Protein AF-A0AAV2R075-F1 (afdb_monomer_lite)

Sequence (376 aa):
MDDLPAQCNYLNLGAARIREIKSIEQKLDECRHGKIAFQNLPRHMQRRAVSSNPKRVPRDLRHLQKITQPIEKKQRKRPSRKYRRRPKNLLLEYNRRQREDVWLETHIWHAKRFHMKKKWGYVIPERPTQKAYRSSLRAATQRSLLQDISYQNCIELHGAPYKILSGLTSITYPENIALISSDVARQGKQWYQFTLYKPEKRPFEAVCDVDFLWHPSEVDDNAENLNKLWMWVHPLCYNQITEILLKIFSLNPFGDLDENKNSDQDEFKSEEIEKRTDNDKEYSKKTSETEILDPILKSKLESRNVPFNRTPKYVSQSGDVTLVLLKDTLNRFRLIGPDSYKNLSLAFHPIKVNANEIDNFQMDEVPDQILSNEAK

InterPro domains:
  IPR009723 Pop1, N-terminal [PF06978] (73-159)
  IPR039182 Ribonucleases P/MRP protein subunit Pop1 [PTHR22731] (15-358)

pLDDT: mean 76.06, std 22.98, range [22.95, 97.0]

Radius of gyration: 32.2 Å; chains: 1; bounding box: 84×83×86 Å

Secondary structure (DSSP, 8-state):
-----SS--HHHHHHHHHHHHHHHHHHHHHH---SSTTTTS-TTT--S-TTT-GGGS-GGGHHHHHHHS----PPPPS--HHHHS-GGGHHHHHHHHTTTSB--TTHHHHHTTEEEEEETTEEEEEEESS--HHHHHHHHHHS-EEEE-TTSEEEEEEE-HHHHHHHHHTTS-HHHHHHHHSHHHHTT-S-EEEEEE-TT-TTS-EEEEEEEEEPPPP--TTSTT-EEEEEEE-HHHHHHHHHHHHHHTTEEETTTTS--S---------------------------------HHHHHHHHTS---S-SS-EEEETTSSEEEEE-TTTS--EEEESTTHHHHHHHH-------GGGGGG----------------

Organism: Meganyctiphanes norvegica (NCBI:txid48144)

Structure (mmCIF, N/CA/C/O backbone):
data_AF-A0AAV2R075-F1
#
_entry.id   AF-A0AAV2R075-F1
#
loop_
_atom_site.group_PDB
_atom_site.id
_atom_site.type_symbol
_atom_site.label_atom_id
_atom_site.label_alt_id
_atom_site.label_comp_id
_atom_site.label_asym_id
_atom_site.label_entity_id
_atom_site.label_seq_id
_atom_site.pdbx_PDB_ins_code
_atom_site.Cartn_x
_atom_site.Cartn_y
_atom_site.Cartn_z
_atom_site.occupancy
_atom_site.B_iso_or_equiv
_atom_site.auth_seq_id
_atom_site.auth_comp_id
_atom_site.auth_asym_id
_atom_site.auth_atom_id
_atom_site.pdbx_PDB_model_num
ATOM 1 N N . MET A 1 1 ? 20.971 38.898 -53.428 1.00 46.50 1 MET A N 1
ATOM 2 C CA . MET A 1 1 ? 21.767 37.699 -53.109 1.00 46.50 1 MET A CA 1
ATOM 3 C C . MET A 1 1 ? 23.031 38.237 -52.497 1.00 46.50 1 MET A C 1
ATOM 5 O O . MET A 1 1 ? 23.696 39.000 -53.178 1.00 46.50 1 MET A O 1
ATOM 9 N N . ASP A 1 2 ? 23.275 37.974 -51.218 1.00 58.28 2 ASP A N 1
ATOM 10 C CA . ASP A 1 2 ? 24.499 38.449 -50.575 1.00 58.28 2 ASP A CA 1
ATOM 11 C C . ASP A 1 2 ? 25.706 37.822 -51.283 1.00 58.28 2 ASP A C 1
ATOM 13 O O . ASP A 1 2 ? 25.744 36.602 -51.473 1.00 58.28 2 ASP A O 1
ATOM 17 N N . ASP A 1 3 ? 26.643 38.665 -51.726 1.00 65.19 3 ASP A N 1
ATOM 18 C CA . ASP A 1 3 ? 27.844 38.255 -52.451 1.00 65.19 3 ASP A CA 1
ATOM 19 C C . ASP A 1 3 ? 28.694 37.335 -51.570 1.00 65.19 3 ASP A C 1
ATOM 21 O O . ASP A 1 3 ? 29.376 37.757 -50.631 1.00 65.19 3 ASP A O 1
ATOM 25 N N . LEU A 1 4 ? 28.640 36.038 -51.869 1.00 73.00 4 LEU A N 1
ATOM 26 C CA . LEU A 1 4 ? 29.535 35.056 -51.277 1.00 73.00 4 LEU A CA 1
ATOM 27 C C . LEU A 1 4 ? 30.965 35.334 -51.768 1.00 73.00 4 LEU A C 1
ATOM 29 O O . LEU A 1 4 ? 31.178 35.528 -52.966 1.00 73.00 4 LEU A O 1
ATOM 33 N N . PRO A 1 5 ? 31.966 35.329 -50.873 1.00 76.38 5 PRO A N 1
ATOM 34 C CA . PRO A 1 5 ? 33.341 35.617 -51.252 1.00 76.38 5 PRO A CA 1
ATOM 35 C C . PRO A 1 5 ? 33.867 34.582 -52.257 1.00 76.38 5 PRO A C 1
ATOM 37 O O . PRO A 1 5 ? 33.706 33.376 -52.065 1.00 76.38 5 PRO A O 1
ATOM 40 N N . ALA A 1 6 ? 34.553 35.057 -53.303 1.00 76.81 6 ALA A N 1
ATOM 41 C CA . ALA A 1 6 ? 35.092 34.228 -54.389 1.00 76.81 6 ALA A CA 1
ATOM 42 C C . ALA A 1 6 ? 36.148 33.199 -53.930 1.00 76.81 6 ALA A C 1
ATOM 44 O O . ALA A 1 6 ? 36.419 32.227 -54.633 1.00 76.81 6 ALA A O 1
ATOM 45 N N . GLN A 1 7 ? 36.751 33.402 -52.754 1.00 77.81 7 GLN A N 1
ATOM 46 C CA . GLN A 1 7 ? 37.715 32.490 -52.139 1.00 77.81 7 GLN A CA 1
ATOM 47 C C . GLN A 1 7 ? 37.440 32.368 -50.636 1.00 77.81 7 GLN A C 1
ATOM 49 O O . GLN A 1 7 ? 37.199 33.361 -49.951 1.00 77.81 7 GLN A O 1
ATOM 54 N N . CYS A 1 8 ? 37.486 31.142 -50.111 1.00 77.81 8 CYS A N 1
ATOM 55 C CA . CYS A 1 8 ? 37.234 30.843 -48.703 1.00 77.81 8 CYS A CA 1
ATOM 56 C C . CYS A 1 8 ? 38.478 30.223 -48.054 1.00 77.81 8 CYS A C 1
ATOM 58 O O . CYS A 1 8 ? 39.022 29.238 -48.555 1.00 77.81 8 CYS A O 1
ATOM 60 N N . ASN A 1 9 ? 38.909 30.768 -46.912 1.00 85.50 9 ASN A N 1
ATOM 61 C CA . ASN A 1 9 ? 39.973 30.166 -46.112 1.00 85.50 9 ASN A CA 1
ATOM 62 C C . ASN A 1 9 ? 39.434 28.926 -45.375 1.00 85.50 9 ASN A C 1
ATOM 64 O O . ASN A 1 9 ? 38.721 29.033 -44.372 1.00 85.50 9 ASN A O 1
ATOM 68 N N . TYR A 1 10 ? 39.806 27.746 -45.872 1.00 85.56 10 TYR A N 1
ATOM 69 C CA . TYR A 1 10 ? 39.360 26.454 -45.352 1.00 85.56 10 TYR A CA 1
ATOM 70 C C . TYR A 1 10 ? 39.759 26.210 -43.889 1.00 85.56 10 TYR A C 1
ATOM 72 O O . TYR A 1 10 ? 39.021 25.533 -43.174 1.00 85.56 10 TYR A O 1
ATOM 80 N N . LEU A 1 11 ? 40.872 26.783 -43.411 1.00 87.38 11 LEU A N 1
ATOM 81 C CA . LEU A 1 11 ? 41.299 26.647 -42.015 1.00 87.38 11 LEU A CA 1
ATOM 82 C C . LEU A 1 11 ? 40.354 27.392 -41.075 1.00 87.38 11 LEU A C 1
ATOM 84 O O . LEU A 1 11 ? 39.941 26.834 -40.063 1.00 87.38 11 LEU A O 1
ATOM 88 N N . ASN A 1 12 ? 39.950 28.612 -41.435 1.00 85.06 12 ASN A N 1
ATOM 89 C CA . ASN A 1 12 ? 39.009 29.404 -40.639 1.00 85.06 12 ASN A CA 1
ATOM 90 C C . ASN A 1 12 ? 37.605 28.784 -40.658 1.00 85.06 12 ASN A C 1
ATOM 92 O O . ASN A 1 12 ? 36.948 28.698 -39.619 1.00 85.06 12 ASN A O 1
ATOM 96 N N . LEU A 1 13 ? 37.171 28.287 -41.822 1.00 85.25 13 LEU A N 1
ATOM 97 C CA . LEU A 1 13 ? 35.899 27.580 -41.969 1.00 85.25 13 LEU A CA 1
ATOM 98 C C . LEU A 1 13 ? 35.871 26.279 -41.151 1.00 85.25 13 LEU A C 1
ATOM 100 O O . LEU A 1 13 ? 34.882 25.985 -40.478 1.00 85.25 13 LEU A O 1
ATOM 104 N N . GLY A 1 14 ? 36.967 25.515 -41.189 1.00 86.69 14 GLY A N 1
ATOM 105 C CA . GLY A 1 14 ? 37.155 24.311 -40.388 1.00 86.69 14 GLY A CA 1
ATOM 106 C C . GLY A 1 14 ? 37.158 24.632 -38.897 1.00 86.69 14 GLY A C 1
ATOM 107 O O . GLY A 1 14 ? 36.353 24.077 -38.157 1.00 86.69 14 GLY A O 1
ATOM 108 N N . ALA A 1 15 ? 37.990 25.580 -38.460 1.00 89.25 15 ALA A N 1
ATOM 109 C CA . ALA A 1 15 ? 38.122 25.979 -37.060 1.00 89.25 15 ALA A CA 1
ATOM 110 C C . ALA A 1 15 ? 36.787 26.409 -36.431 1.00 89.25 15 ALA A C 1
ATOM 112 O O . ALA A 1 15 ? 36.466 25.973 -35.322 1.00 89.25 15 ALA A O 1
ATOM 113 N N . ALA A 1 16 ? 35.974 27.187 -37.155 1.00 87.38 16 ALA A N 1
ATOM 114 C CA . ALA A 1 16 ? 34.641 27.585 -36.705 1.00 87.38 16 ALA A CA 1
ATOM 115 C C . ALA A 1 16 ? 33.698 26.379 -36.509 1.00 87.38 16 ALA A C 1
ATOM 117 O O . ALA A 1 16 ? 32.927 26.349 -35.549 1.00 87.38 16 ALA A O 1
ATOM 118 N N . ARG A 1 17 ? 33.799 25.358 -37.373 1.00 91.38 17 ARG A N 1
ATOM 119 C CA . ARG A 1 17 ? 32.897 24.192 -37.415 1.00 91.38 17 ARG A CA 1
ATOM 120 C C . ARG A 1 17 ? 33.394 22.967 -36.647 1.00 91.38 17 ARG A C 1
ATOM 122 O O . ARG A 1 17 ? 32.624 22.032 -36.452 1.00 91.38 17 ARG A O 1
ATOM 129 N N . ILE A 1 18 ? 34.632 22.948 -36.146 1.00 94.81 18 ILE A N 1
ATOM 130 C CA . ILE A 1 18 ? 35.185 21.801 -35.393 1.00 94.81 18 ILE A CA 1
ATOM 131 C C . ILE A 1 18 ? 34.293 21.412 -34.206 1.00 94.81 18 ILE A C 1
ATOM 133 O O . ILE A 1 18 ? 34.101 20.225 -33.952 1.00 94.81 18 ILE A O 1
ATOM 137 N N . ARG A 1 19 ? 33.733 22.385 -33.473 1.00 93.31 19 ARG A N 1
ATOM 138 C CA . ARG A 1 19 ? 32.835 22.100 -32.337 1.00 93.31 19 ARG A CA 1
ATOM 139 C C . ARG A 1 19 ? 31.538 21.427 -32.786 1.00 93.31 19 ARG A C 1
ATOM 141 O O . ARG A 1 19 ? 31.086 20.493 -32.130 1.00 93.31 19 ARG A O 1
ATOM 148 N N . GLU A 1 20 ? 30.972 21.872 -33.903 1.00 94.50 20 GLU A N 1
ATOM 149 C CA . GLU A 1 20 ? 29.762 21.290 -34.490 1.00 94.50 20 GLU A CA 1
ATOM 150 C C . GLU A 1 20 ? 30.033 19.871 -34.989 1.00 94.50 20 GLU A C 1
ATOM 152 O O . GLU A 1 20 ? 29.303 18.952 -34.628 1.00 94.50 20 GLU A O 1
ATOM 157 N N . ILE A 1 21 ? 31.127 19.674 -35.733 1.00 93.69 21 ILE A N 1
ATOM 158 C CA . ILE A 1 21 ? 31.547 18.365 -36.250 1.00 93.69 21 ILE A CA 1
ATOM 159 C C . ILE A 1 21 ? 31.768 17.385 -35.095 1.00 93.69 21 ILE A C 1
ATOM 161 O O . ILE A 1 21 ? 31.213 16.291 -35.124 1.00 93.69 21 ILE A O 1
ATOM 165 N N . LYS A 1 22 ? 32.481 17.793 -34.037 1.00 94.12 22 LYS A N 1
ATOM 166 C CA . LYS A 1 22 ? 32.675 16.964 -32.835 1.00 94.12 22 LYS A CA 1
ATOM 167 C C . LYS A 1 22 ? 31.359 16.650 -32.123 1.00 94.12 22 LYS A C 1
ATOM 169 O O . LYS A 1 22 ? 31.167 15.531 -31.662 1.00 94.12 22 LYS A O 1
ATOM 174 N N . SER A 1 23 ? 30.436 17.611 -32.041 1.00 93.69 23 SER A N 1
ATOM 175 C CA . SER A 1 23 ? 29.111 17.373 -31.457 1.00 93.69 23 SER A CA 1
ATOM 176 C C . SER A 1 23 ? 28.294 16.374 -32.283 1.00 93.69 23 SER A C 1
ATOM 178 O O . SER A 1 23 ? 27.613 15.520 -31.715 1.00 93.69 23 SER A O 1
ATOM 180 N N . ILE A 1 24 ? 28.378 16.449 -33.615 1.00 92.69 24 ILE A N 1
ATOM 181 C CA . ILE A 1 24 ? 27.729 15.506 -34.534 1.00 92.69 24 ILE A CA 1
ATOM 182 C C . ILE A 1 24 ? 28.354 14.118 -34.403 1.00 92.69 24 ILE A C 1
ATOM 184 O O . ILE A 1 24 ? 27.620 13.142 -34.292 1.00 92.69 24 ILE A O 1
ATOM 188 N N . GLU A 1 25 ? 29.681 14.023 -34.370 1.00 92.31 25 GLU A N 1
ATOM 189 C CA . GLU A 1 25 ? 30.412 12.766 -34.199 1.00 92.31 25 GLU A CA 1
ATOM 190 C C . GLU A 1 25 ? 30.046 12.085 -32.876 1.00 92.31 25 GLU A C 1
ATOM 192 O O . GLU A 1 25 ? 29.623 10.930 -32.877 1.00 92.31 25 GLU A O 1
ATOM 197 N N . GLN A 1 26 ? 30.059 12.832 -31.767 1.00 90.00 26 GLN A N 1
ATOM 198 C CA . GLN A 1 26 ? 29.639 12.322 -30.463 1.00 90.00 26 GLN A CA 1
ATOM 199 C C . GLN A 1 26 ? 28.183 11.834 -30.485 1.00 90.00 26 GLN A C 1
ATOM 201 O O . GLN A 1 26 ? 27.887 10.742 -30.002 1.00 90.00 26 GLN A O 1
ATOM 206 N N . LYS A 1 27 ? 27.264 12.607 -31.081 1.00 86.50 27 LYS A N 1
ATOM 207 C CA . LYS A 1 27 ? 25.859 12.193 -31.218 1.00 86.50 27 LYS A CA 1
ATOM 208 C C . LYS A 1 27 ? 25.710 10.950 -32.087 1.00 86.50 27 LYS A C 1
ATOM 210 O O . LYS A 1 27 ? 24.882 10.097 -31.775 1.00 86.50 27 LYS A O 1
ATOM 215 N N . LEU A 1 28 ? 26.475 10.833 -33.170 1.00 84.62 28 LEU A N 1
ATOM 216 C CA . LEU A 1 28 ? 26.464 9.656 -34.035 1.00 84.62 28 LEU A CA 1
ATOM 217 C C . LEU A 1 28 ? 26.953 8.423 -33.277 1.00 84.62 28 LEU A C 1
ATOM 219 O O . LEU A 1 28 ? 26.315 7.378 -33.382 1.00 84.62 28 LEU A O 1
ATOM 223 N N . ASP A 1 29 ? 28.008 8.545 -32.474 1.00 81.00 29 ASP A N 1
ATOM 224 C CA . ASP A 1 29 ? 28.507 7.455 -31.634 1.00 81.00 29 ASP A CA 1
ATOM 225 C C . ASP A 1 29 ? 27.519 7.064 -30.528 1.00 81.00 29 ASP A C 1
ATOM 227 O O . ASP A 1 29 ? 27.282 5.876 -30.308 1.00 81.00 29 ASP A O 1
ATOM 231 N N . GLU A 1 30 ? 26.843 8.030 -29.901 1.00 76.12 30 GLU A N 1
ATOM 232 C CA . GLU A 1 30 ? 25.735 7.767 -28.972 1.00 76.12 30 GLU A CA 1
ATOM 233 C C . GLU A 1 30 ? 24.541 7.090 -29.671 1.00 76.12 30 GLU A C 1
ATOM 235 O O . GLU A 1 30 ? 23.853 6.252 -29.084 1.00 76.12 30 GLU A O 1
ATOM 240 N N . CYS A 1 31 ? 24.293 7.410 -30.943 1.00 69.00 31 CYS A N 1
ATOM 241 C CA . CYS A 1 31 ? 23.232 6.808 -31.751 1.00 69.00 31 CYS A CA 1
ATOM 242 C C . CYS A 1 31 ? 23.597 5.425 -32.312 1.00 69.00 31 CYS A C 1
ATOM 244 O O . CYS A 1 31 ? 22.692 4.707 -32.746 1.00 69.00 31 CYS A O 1
ATOM 246 N N . ARG A 1 32 ? 24.874 5.009 -32.280 1.00 60.41 32 ARG A N 1
ATOM 247 C CA . ARG A 1 32 ? 25.331 3.673 -32.706 1.00 60.41 32 ARG A CA 1
ATOM 248 C C . ARG A 1 32 ? 24.934 2.608 -31.690 1.00 60.41 32 ARG A C 1
ATOM 250 O O . ARG A 1 32 ? 25.746 1.997 -31.002 1.00 60.41 32 ARG A O 1
ATOM 257 N N . HIS A 1 33 ? 23.645 2.328 -31.650 1.00 61.50 33 HIS A N 1
ATOM 258 C CA . HIS A 1 33 ? 23.131 1.077 -31.131 1.00 61.50 33 HIS A CA 1
ATOM 259 C C . HIS A 1 33 ? 22.983 0.120 -32.323 1.00 61.50 33 HIS A C 1
ATOM 261 O O . HIS A 1 33 ? 22.774 0.554 -33.455 1.00 61.50 33 HIS A O 1
ATOM 267 N N . GLY A 1 34 ? 23.302 -1.158 -32.107 1.00 63.50 34 GLY A N 1
ATOM 268 C CA . GLY A 1 34 ? 23.761 -2.037 -33.186 1.00 63.50 34 GLY A CA 1
ATOM 269 C C . GLY A 1 34 ? 22.760 -2.288 -34.320 1.00 63.50 34 GLY A C 1
ATOM 270 O O . GLY A 1 34 ? 21.618 -1.846 -34.302 1.00 63.50 34 GLY A O 1
ATOM 271 N N . LYS A 1 35 ? 23.204 -3.044 -35.334 1.00 67.06 35 LYS A N 1
ATOM 272 C CA . LYS A 1 35 ? 22.543 -3.202 -36.651 1.00 67.06 35 LYS A CA 1
ATOM 273 C C . LYS A 1 35 ? 21.060 -3.617 -36.614 1.00 67.06 35 LYS A C 1
ATOM 275 O O . LYS A 1 35 ? 20.401 -3.578 -37.646 1.00 67.06 35 LYS A O 1
ATOM 280 N N . ILE A 1 36 ? 20.539 -4.055 -35.467 1.00 70.12 36 ILE A N 1
ATOM 281 C CA . ILE A 1 36 ? 19.193 -4.605 -35.329 1.00 70.12 36 ILE A CA 1
ATOM 282 C C . ILE A 1 36 ? 18.270 -3.615 -34.619 1.00 70.12 36 ILE A C 1
ATOM 284 O O . ILE A 1 36 ? 18.553 -3.181 -33.507 1.00 70.12 36 ILE A O 1
ATOM 288 N N . ALA A 1 37 ? 17.103 -3.352 -35.215 1.00 71.44 37 ALA A N 1
ATOM 289 C CA . ALA A 1 37 ? 16.127 -2.352 -34.767 1.00 71.44 37 ALA A CA 1
ATOM 290 C C . ALA A 1 37 ? 15.774 -2.395 -33.261 1.00 71.44 37 ALA A C 1
ATOM 292 O O . ALA A 1 37 ? 15.518 -1.356 -32.657 1.00 71.44 37 ALA A O 1
ATOM 293 N N . PHE A 1 38 ? 15.774 -3.571 -32.616 1.00 73.12 38 PHE A N 1
ATOM 294 C CA . PHE A 1 38 ? 15.474 -3.678 -31.178 1.00 73.12 38 PHE A CA 1
ATOM 295 C C . PHE A 1 38 ? 16.632 -3.283 -30.247 1.00 73.12 38 PHE A C 1
ATOM 297 O O . PHE A 1 38 ? 16.391 -3.094 -29.053 1.00 73.12 38 PHE A O 1
ATOM 304 N N . GLN A 1 39 ? 17.868 -3.191 -30.747 1.00 79.75 39 GLN A N 1
ATOM 305 C CA . GLN A 1 39 ? 19.033 -2.763 -29.964 1.00 79.75 39 GLN A CA 1
ATOM 306 C C . GLN A 1 39 ? 19.022 -1.248 -29.732 1.00 79.75 39 GLN A C 1
ATOM 308 O O . GLN A 1 39 ? 19.497 -0.796 -28.694 1.00 79.75 39 GLN A O 1
ATOM 313 N N . ASN A 1 40 ? 18.382 -0.500 -30.635 1.00 78.44 40 ASN A N 1
ATOM 314 C CA . ASN A 1 40 ? 18.232 0.958 -30.572 1.00 78.44 40 ASN A CA 1
ATOM 315 C C . ASN A 1 40 ? 17.205 1.415 -29.529 1.00 78.44 40 ASN A C 1
ATOM 317 O O . ASN A 1 40 ? 17.085 2.601 -29.242 1.00 78.44 40 ASN A O 1
ATOM 321 N N . LEU A 1 41 ? 16.448 0.484 -28.941 1.00 84.00 41 LEU A N 1
ATOM 322 C CA . LEU A 1 41 ? 15.505 0.807 -27.878 1.00 84.00 41 LEU A CA 1
ATOM 323 C C . LEU A 1 41 ? 16.237 1.065 -26.553 1.00 84.00 41 LEU A C 1
ATOM 325 O O . LEU A 1 41 ? 17.158 0.315 -26.213 1.00 84.00 41 LEU A O 1
ATOM 329 N N . PRO A 1 42 ? 15.772 2.021 -25.725 1.00 87.75 42 PRO A N 1
ATOM 330 C CA . PRO A 1 42 ? 16.277 2.195 -24.369 1.00 87.75 42 PRO A CA 1
ATOM 331 C C . PRO A 1 42 ? 16.230 0.885 -23.575 1.00 87.75 42 PRO A C 1
ATOM 333 O O . PRO A 1 42 ? 15.251 0.137 -23.651 1.00 87.75 42 PRO A O 1
ATOM 336 N N . ARG A 1 43 ? 17.250 0.618 -22.746 1.00 86.00 43 ARG A N 1
ATOM 337 C CA . ARG A 1 43 ? 17.394 -0.661 -22.013 1.00 86.00 43 ARG A CA 1
ATOM 338 C C . ARG A 1 43 ? 16.138 -1.090 -21.240 1.00 86.00 43 ARG A C 1
ATOM 340 O O . ARG A 1 43 ? 15.830 -2.276 -21.190 1.00 86.00 43 ARG A O 1
ATOM 347 N N . HIS A 1 44 ? 15.390 -0.149 -20.660 1.00 87.31 44 HIS A N 1
ATOM 348 C CA . HIS A 1 44 ? 14.160 -0.442 -19.909 1.00 87.31 44 HIS A CA 1
ATOM 349 C C . HIS A 1 44 ? 12.964 -0.834 -20.811 1.00 87.31 44 HIS A C 1
ATOM 351 O O . HIS A 1 44 ? 12.049 -1.540 -20.370 1.00 87.31 44 HIS A O 1
ATOM 357 N N . MET A 1 45 ? 12.979 -0.435 -22.088 1.00 88.62 45 MET A N 1
ATOM 358 C CA . MET A 1 45 ? 11.982 -0.811 -23.101 1.00 88.62 45 MET A CA 1
ATOM 359 C C . MET A 1 45 ? 12.335 -2.112 -23.824 1.00 88.62 45 MET A C 1
ATOM 361 O O . MET A 1 45 ? 11.437 -2.792 -24.322 1.00 88.62 45 MET A O 1
ATOM 365 N N . GLN A 1 46 ? 13.612 -2.501 -23.844 1.00 88.94 46 GLN A N 1
ATOM 366 C CA . GLN A 1 46 ? 14.054 -3.732 -24.496 1.00 88.94 46 GLN A CA 1
ATOM 367 C C . GLN A 1 46 ? 13.332 -4.969 -23.936 1.00 88.94 46 GLN A C 1
ATOM 369 O O . GLN A 1 46 ? 13.005 -5.076 -22.746 1.00 88.94 46 GLN A O 1
ATOM 374 N N . ARG A 1 47 ? 13.049 -5.929 -24.821 1.00 88.62 47 ARG A N 1
ATOM 375 C CA . ARG A 1 47 ? 12.371 -7.191 -24.498 1.00 88.62 47 ARG A CA 1
ATOM 376 C C . ARG A 1 47 ? 13.173 -8.366 -25.042 1.00 88.62 47 ARG A C 1
ATOM 378 O O . ARG A 1 47 ? 13.831 -8.271 -26.069 1.00 88.62 47 ARG A O 1
ATOM 385 N N . ARG A 1 48 ? 13.076 -9.510 -24.363 1.00 86.88 48 ARG A N 1
ATOM 386 C CA . ARG A 1 48 ? 13.628 -10.785 -24.843 1.00 86.88 48 ARG A CA 1
ATOM 387 C C . ARG A 1 48 ? 12.651 -11.488 -25.785 1.00 86.88 48 ARG A C 1
ATOM 389 O O . ARG A 1 48 ? 11.459 -11.179 -25.803 1.00 86.88 48 ARG A O 1
ATOM 396 N N . ALA A 1 49 ? 13.166 -12.461 -26.537 1.00 83.75 49 ALA A N 1
ATOM 397 C CA . ALA A 1 49 ? 12.410 -13.268 -27.499 1.00 83.75 49 ALA A CA 1
ATOM 398 C C . ALA A 1 49 ? 11.762 -12.459 -28.644 1.00 83.75 49 ALA A C 1
ATOM 400 O O . ALA A 1 49 ? 10.813 -12.933 -29.274 1.00 83.75 49 ALA A O 1
ATOM 401 N N . VAL A 1 50 ? 12.293 -11.267 -28.939 1.00 84.31 50 VAL A N 1
ATOM 402 C CA . VAL A 1 50 ? 11.883 -10.424 -30.076 1.00 84.31 50 VAL A CA 1
ATOM 403 C C . VAL A 1 50 ? 12.047 -11.168 -31.401 1.00 84.31 50 VAL A C 1
ATOM 405 O O . VAL A 1 50 ? 11.151 -11.108 -32.235 1.00 84.31 50 VAL A O 1
ATOM 408 N N . SER A 1 51 ? 13.108 -11.973 -31.537 1.00 79.69 51 SER A N 1
ATOM 409 C CA . SER A 1 51 ? 13.328 -12.811 -32.722 1.00 79.69 51 SER A CA 1
ATOM 410 C C . SER A 1 51 ? 12.239 -13.850 -32.973 1.00 79.69 51 SER A C 1
ATOM 412 O O . SER A 1 51 ? 12.035 -14.305 -34.089 1.00 79.69 51 SER A O 1
ATOM 414 N N . SER A 1 52 ? 11.526 -14.265 -31.925 1.00 79.88 52 SER A N 1
ATOM 415 C CA . SER A 1 52 ? 10.440 -15.238 -32.044 1.00 79.88 52 SER A CA 1
ATOM 416 C C . SER A 1 52 ? 9.076 -14.615 -32.289 1.00 79.88 52 SER A C 1
ATOM 418 O O . SER A 1 52 ? 8.206 -15.271 -32.850 1.00 79.88 52 SER A O 1
ATOM 420 N N . ASN A 1 53 ? 8.874 -13.386 -31.822 1.00 84.00 53 ASN A N 1
ATOM 421 C CA . ASN A 1 53 ? 7.607 -12.690 -31.919 1.00 84.00 53 ASN A CA 1
ATOM 422 C C . ASN A 1 53 ? 7.877 -11.199 -32.163 1.00 84.00 53 ASN A C 1
ATOM 424 O O . ASN A 1 53 ? 8.087 -10.456 -31.193 1.00 84.00 53 ASN A O 1
ATOM 428 N N . PRO A 1 54 ? 7.798 -10.750 -33.430 1.00 84.00 54 PRO A N 1
ATOM 429 C CA . PRO A 1 54 ? 8.007 -9.352 -33.800 1.00 84.00 54 PRO A CA 1
ATOM 430 C C . PRO A 1 54 ? 7.046 -8.370 -33.112 1.00 84.00 54 PRO A C 1
ATOM 432 O O . PRO A 1 54 ? 7.357 -7.189 -32.995 1.00 84.00 54 PRO A O 1
ATOM 435 N N . LYS A 1 55 ? 5.899 -8.829 -32.582 1.00 87.94 55 LYS A N 1
ATOM 436 C CA . LYS A 1 55 ? 4.939 -7.967 -31.862 1.00 87.94 55 LYS A CA 1
ATOM 437 C C . LYS A 1 55 ? 5.479 -7.429 -30.527 1.00 87.94 55 LYS A C 1
ATOM 439 O O . LYS A 1 55 ? 4.846 -6.565 -29.933 1.00 87.94 55 LYS A O 1
ATOM 444 N N . ARG A 1 56 ? 6.630 -7.924 -30.048 1.00 88.00 56 ARG A N 1
ATOM 445 C CA . ARG A 1 56 ? 7.298 -7.452 -28.816 1.00 88.00 56 ARG A CA 1
ATOM 446 C C . ARG A 1 56 ? 8.078 -6.141 -28.985 1.00 88.00 56 ARG A C 1
ATOM 448 O O . ARG A 1 56 ? 8.609 -5.646 -27.995 1.00 88.00 56 ARG A O 1
ATOM 455 N N . VAL A 1 57 ? 8.154 -5.612 -30.204 1.00 88.12 57 VAL A N 1
ATOM 456 C CA . VAL A 1 57 ? 8.785 -4.331 -30.554 1.00 88.12 57 VAL A CA 1
ATOM 457 C C . VAL A 1 57 ? 7.684 -3.300 -30.874 1.00 88.12 57 VAL A C 1
ATOM 459 O O . VAL A 1 57 ? 6.609 -3.709 -31.352 1.00 88.12 57 VAL A O 1
ATOM 462 N N . PRO A 1 58 ? 7.906 -1.990 -30.610 1.00 91.12 58 PRO A N 1
ATOM 463 C CA . PRO A 1 58 ? 6.991 -0.920 -31.014 1.00 91.12 58 PRO A CA 1
ATOM 464 C C . PRO A 1 58 ? 6.591 -1.017 -32.485 1.00 91.12 58 PRO A C 1
ATOM 466 O O . PRO A 1 58 ? 7.385 -1.479 -33.304 1.00 91.12 58 PRO A O 1
ATOM 469 N N . ARG A 1 59 ? 5.352 -0.618 -32.805 1.00 89.69 59 ARG A N 1
ATOM 470 C CA . ARG A 1 59 ? 4.725 -0.840 -34.120 1.00 89.69 59 ARG A CA 1
ATOM 471 C C . ARG A 1 59 ? 5.597 -0.325 -35.267 1.00 89.69 59 ARG A C 1
ATOM 473 O O . ARG A 1 59 ? 5.803 -1.073 -36.220 1.00 89.69 59 ARG A O 1
ATOM 480 N N . ASP A 1 60 ? 6.179 0.855 -35.098 1.00 87.44 60 ASP A N 1
ATOM 481 C CA . ASP A 1 60 ? 6.948 1.564 -36.128 1.00 87.44 60 ASP A CA 1
ATOM 482 C C . ASP A 1 60 ? 8.258 0.843 -36.475 1.00 87.44 60 ASP A C 1
ATOM 484 O O . ASP A 1 60 ? 8.670 0.771 -37.629 1.00 87.44 60 ASP A O 1
ATOM 488 N N . LEU A 1 61 ? 8.871 0.177 -35.493 1.00 85.38 61 LEU A N 1
ATOM 489 C CA . LEU A 1 61 ? 10.120 -0.567 -35.675 1.00 85.38 61 LEU A CA 1
ATOM 490 C C . LEU A 1 61 ? 9.900 -2.017 -36.147 1.00 85.38 61 LEU A C 1
ATOM 492 O O . LEU A 1 61 ? 10.864 -2.729 -36.434 1.00 85.38 61 LEU A O 1
ATOM 496 N N . ARG A 1 62 ? 8.647 -2.494 -36.248 1.00 86.50 62 ARG A N 1
ATOM 497 C CA . ARG A 1 62 ? 8.359 -3.884 -36.666 1.00 86.50 62 ARG A CA 1
ATOM 498 C C . ARG A 1 62 ? 8.734 -4.150 -38.118 1.00 86.50 62 ARG A C 1
ATOM 500 O O . ARG A 1 62 ? 9.105 -5.277 -38.432 1.00 86.50 62 ARG A O 1
ATOM 507 N N . HIS A 1 63 ? 8.615 -3.152 -38.990 1.00 83.62 63 HIS A N 1
ATOM 508 C CA . HIS A 1 63 ? 8.989 -3.283 -40.398 1.00 83.62 63 HIS A CA 1
ATOM 509 C C . HIS A 1 63 ? 10.499 -3.505 -40.542 1.00 83.62 63 HIS A C 1
ATOM 511 O O . HIS A 1 63 ? 10.926 -4.515 -41.099 1.00 83.62 63 HIS A O 1
ATOM 517 N N . LEU A 1 64 ? 11.295 -2.637 -39.909 1.00 80.00 64 LEU A N 1
ATOM 518 C CA . LEU A 1 64 ? 12.754 -2.762 -39.845 1.00 80.00 64 LEU A CA 1
ATOM 519 C C . LEU A 1 64 ? 13.173 -4.111 -39.250 1.00 80.00 64 LEU A C 1
ATOM 521 O O . LEU A 1 64 ? 14.065 -4.778 -39.766 1.00 80.00 64 LEU A O 1
ATOM 525 N N . GLN A 1 65 ? 12.476 -4.566 -38.208 1.00 79.38 65 GLN A N 1
ATOM 526 C CA . GLN A 1 65 ? 12.736 -5.861 -37.589 1.00 79.38 65 GLN A CA 1
ATOM 527 C C . GLN A 1 65 ? 12.497 -7.050 -38.531 1.00 79.38 65 GLN A C 1
ATOM 529 O O . GLN A 1 65 ? 13.258 -8.013 -38.477 1.00 79.38 65 GLN A O 1
ATOM 534 N N . LYS A 1 66 ? 11.452 -7.004 -39.368 1.00 77.69 66 LYS A N 1
ATOM 535 C CA . LYS A 1 66 ? 11.172 -8.051 -40.365 1.00 77.69 66 LYS A CA 1
ATOM 536 C C . LYS A 1 66 ? 12.249 -8.101 -41.445 1.00 77.69 66 LYS A C 1
ATOM 538 O O . LYS A 1 66 ? 12.637 -9.191 -41.830 1.00 77.69 66 LYS A O 1
ATOM 543 N N . ILE A 1 67 ? 12.732 -6.941 -41.894 1.00 78.00 67 ILE A N 1
ATOM 544 C CA . ILE A 1 67 ? 13.815 -6.851 -42.885 1.00 78.00 67 ILE A CA 1
ATOM 545 C C . ILE A 1 67 ? 15.119 -7.402 -42.305 1.00 78.00 67 ILE A C 1
ATOM 547 O O . ILE A 1 67 ? 15.827 -8.160 -42.955 1.00 78.00 67 ILE A O 1
ATOM 551 N N . THR A 1 68 ? 15.427 -7.038 -41.060 1.00 74.31 68 THR A N 1
ATOM 552 C CA . THR A 1 68 ? 16.720 -7.364 -40.440 1.00 74.31 68 THR A CA 1
ATOM 553 C C . THR A 1 68 ? 16.808 -8.820 -39.968 1.00 74.31 68 THR A C 1
ATOM 555 O O . THR A 1 68 ? 17.890 -9.283 -39.612 1.00 74.31 68 THR A O 1
ATOM 558 N N . GLN A 1 69 ? 15.691 -9.555 -39.907 1.00 69.56 69 GLN A N 1
ATOM 559 C CA . GLN A 1 69 ? 15.687 -10.945 -39.455 1.00 69.56 69 GLN A CA 1
ATOM 560 C C . GLN A 1 69 ? 15.396 -11.923 -40.589 1.00 69.56 69 GLN A C 1
ATOM 562 O O . GLN A 1 69 ? 14.291 -11.896 -41.133 1.00 69.56 69 GLN A O 1
ATOM 567 N N . PRO A 1 70 ? 16.326 -12.846 -40.896 1.00 62.47 70 PRO A N 1
ATOM 568 C CA . PRO A 1 70 ? 16.047 -13.917 -41.837 1.00 62.47 70 PRO A CA 1
ATOM 569 C C . PRO A 1 70 ? 14.905 -14.796 -41.310 1.00 62.47 70 PRO A C 1
ATOM 571 O O . PRO A 1 70 ? 14.825 -15.115 -40.119 1.00 62.47 70 PRO A O 1
ATOM 574 N N . ILE A 1 71 ? 13.990 -15.169 -42.208 1.00 60.91 71 ILE A N 1
ATOM 575 C CA . ILE A 1 71 ? 12.834 -16.020 -41.908 1.00 60.91 71 ILE A CA 1
ATOM 576 C C . ILE A 1 71 ? 13.330 -17.461 -41.746 1.00 60.91 71 ILE A C 1
ATOM 578 O O . ILE A 1 71 ? 13.209 -18.289 -42.645 1.00 60.91 71 ILE A O 1
ATOM 582 N N . GLU A 1 72 ? 13.897 -17.791 -40.591 1.00 62.59 72 GLU A N 1
ATOM 583 C CA . GLU A 1 72 ? 14.182 -19.186 -40.266 1.00 62.59 72 GLU A CA 1
ATOM 584 C C . GLU A 1 72 ? 12.886 -19.895 -39.849 1.00 62.59 72 GLU A C 1
ATOM 586 O O . GLU A 1 72 ? 12.243 -19.562 -38.842 1.00 62.59 72 GLU A O 1
ATOM 591 N N . LYS A 1 73 ? 12.483 -20.900 -40.635 1.00 57.94 73 LYS A N 1
ATOM 592 C CA . LYS A 1 73 ? 11.348 -21.773 -40.315 1.00 57.94 73 LYS A CA 1
ATOM 593 C C . LYS A 1 73 ? 11.675 -22.579 -39.055 1.00 57.94 73 LYS A C 1
ATOM 595 O O . LYS A 1 73 ? 12.513 -23.475 -39.067 1.00 57.94 73 LYS A O 1
ATOM 600 N N . LYS A 1 74 ? 10.991 -22.285 -37.947 1.00 62.75 74 LYS A N 1
ATOM 601 C CA . LYS A 1 74 ? 11.181 -23.016 -36.685 1.00 62.75 74 LYS A CA 1
ATOM 602 C C . LYS A 1 74 ? 10.586 -24.416 -36.755 1.00 62.75 74 LYS A C 1
ATOM 604 O O . LYS A 1 74 ? 9.381 -24.568 -36.950 1.00 62.75 74 LYS A O 1
ATOM 609 N N . GLN A 1 75 ? 11.410 -25.423 -36.477 1.00 61.66 75 GLN A N 1
ATOM 610 C CA . GLN A 1 75 ? 10.939 -26.784 -36.236 1.00 61.66 75 GLN A CA 1
ATOM 611 C C . GLN A 1 75 ? 10.067 -26.840 -34.971 1.00 61.66 75 GLN A C 1
ATOM 613 O O . GLN A 1 75 ? 10.386 -26.247 -33.933 1.00 61.66 75 GLN A O 1
ATOM 618 N N . ARG A 1 76 ? 8.935 -27.546 -35.056 1.00 59.62 76 ARG A N 1
ATOM 619 C CA . ARG A 1 76 ? 7.998 -27.716 -33.940 1.00 59.62 76 ARG A CA 1
ATOM 620 C C . ARG A 1 76 ? 8.577 -28.720 -32.937 1.00 59.62 76 ARG A C 1
ATOM 622 O O . ARG A 1 76 ? 8.777 -29.880 -33.267 1.00 59.62 76 ARG A O 1
ATOM 629 N N . LYS A 1 77 ? 8.830 -28.277 -31.702 1.00 67.00 77 LYS A N 1
ATOM 630 C CA . LYS A 1 77 ? 9.184 -29.153 -30.567 1.00 67.00 77 LYS A CA 1
ATOM 631 C C . LYS A 1 77 ? 7.931 -29.560 -29.777 1.00 67.00 77 LYS A C 1
ATOM 633 O O . LYS A 1 77 ? 6.871 -28.959 -29.960 1.00 67.00 77 LYS A O 1
ATOM 638 N N . ARG A 1 78 ? 8.094 -30.567 -28.899 1.00 59.66 78 ARG A N 1
ATOM 639 C CA . ARG A 1 78 ? 7.102 -31.138 -27.954 1.00 59.66 78 ARG A CA 1
ATOM 640 C C . ARG A 1 78 ? 6.113 -30.093 -27.402 1.00 59.66 78 ARG A C 1
ATOM 642 O O . ARG A 1 78 ? 6.514 -28.942 -27.199 1.00 59.66 78 ARG A O 1
ATOM 649 N N . PRO A 1 79 ? 4.851 -30.478 -27.111 1.00 62.75 79 PRO A N 1
ATOM 650 C CA . PRO A 1 79 ? 3.796 -29.548 -26.715 1.00 62.75 79 PRO A CA 1
ATOM 651 C C . PRO A 1 79 ? 4.279 -28.612 -25.609 1.00 62.75 79 PRO A C 1
ATOM 653 O O . PRO A 1 79 ? 4.715 -29.035 -24.537 1.00 62.75 79 PRO A O 1
ATOM 656 N N . SER A 1 80 ? 4.271 -27.313 -25.916 1.00 69.31 80 SER A N 1
ATOM 657 C CA . SER A 1 80 ? 4.906 -26.324 -25.050 1.00 69.31 80 SER A CA 1
ATOM 658 C C . SER A 1 80 ? 4.214 -26.274 -23.688 1.00 69.31 80 SER A C 1
ATOM 660 O O . SER A 1 80 ? 3.017 -26.531 -23.572 1.00 69.31 80 SER A O 1
ATOM 662 N N . ARG A 1 81 ? 4.934 -25.825 -22.657 1.00 67.25 81 ARG A N 1
ATOM 663 C CA . ARG A 1 81 ? 4.391 -25.539 -21.316 1.00 67.25 81 ARG A CA 1
ATOM 664 C C . ARG A 1 81 ? 3.078 -24.730 -21.333 1.00 67.25 81 ARG A C 1
ATOM 666 O O . ARG A 1 81 ? 2.286 -24.846 -20.404 1.00 67.25 81 ARG A O 1
ATOM 673 N N . LYS A 1 82 ? 2.829 -23.944 -22.391 1.00 66.31 82 LYS A N 1
ATOM 674 C CA . LYS A 1 82 ? 1.574 -23.214 -22.645 1.00 66.31 82 LYS A CA 1
ATOM 675 C C . LYS A 1 82 ? 0.355 -24.145 -22.725 1.00 66.31 82 LYS A C 1
ATOM 677 O O . LYS A 1 82 ? -0.695 -23.793 -22.212 1.00 66.31 82 LYS A O 1
ATOM 682 N N . TYR A 1 83 ? 0.511 -25.334 -23.308 1.00 66.00 83 TYR A N 1
ATOM 683 C CA . TYR A 1 83 ? -0.540 -26.347 -23.430 1.00 66.00 83 TYR A CA 1
ATOM 684 C C . TYR A 1 83 ? -0.941 -26.947 -22.074 1.00 66.00 83 TYR A C 1
ATOM 686 O O . TYR A 1 83 ? -2.110 -27.235 -21.865 1.00 66.00 83 TYR A O 1
ATOM 694 N N . ARG A 1 84 ? 0.009 -27.077 -21.133 1.00 63.50 84 ARG A N 1
ATOM 695 C CA . ARG A 1 84 ? -0.240 -27.556 -19.757 1.00 63.50 84 ARG A CA 1
ATOM 696 C C . ARG A 1 84 ? -0.873 -26.499 -18.843 1.00 63.50 84 ARG A C 1
ATOM 698 O O . ARG A 1 84 ? -1.430 -26.842 -17.812 1.00 63.50 84 ARG A O 1
ATOM 705 N N . ARG A 1 85 ? -0.790 -25.214 -19.203 1.00 67.69 85 ARG A N 1
ATOM 706 C CA . ARG A 1 85 ? -1.341 -24.080 -18.439 1.00 67.69 85 ARG A CA 1
ATOM 707 C C . ARG A 1 85 ? -2.596 -23.525 -19.111 1.00 67.69 85 ARG A C 1
ATOM 709 O O . ARG A 1 85 ? -2.646 -22.341 -19.444 1.00 67.69 85 ARG A O 1
ATOM 716 N N . ARG A 1 86 ? -3.577 -24.389 -19.382 1.00 72.75 86 ARG A N 1
ATOM 717 C CA . ARG A 1 86 ? -4.846 -23.942 -19.969 1.00 72.75 86 ARG A CA 1
ATOM 718 C C . ARG A 1 86 ? -5.589 -23.035 -18.975 1.00 72.75 86 ARG A C 1
ATOM 720 O O . ARG A 1 86 ? -5.604 -23.362 -17.789 1.00 72.75 86 ARG A O 1
ATOM 727 N N . PRO A 1 87 ? -6.227 -21.944 -19.439 1.00 68.75 87 PRO A N 1
ATOM 728 C CA . PRO A 1 87 ? -6.933 -20.998 -18.571 1.00 68.75 87 PRO A CA 1
ATOM 729 C C . PRO A 1 87 ? -7.985 -21.647 -17.666 1.00 68.75 87 PRO A C 1
ATOM 731 O O . PRO A 1 87 ? -8.105 -21.241 -16.516 1.00 68.75 87 PRO A O 1
ATOM 734 N N . LYS A 1 88 ? -8.665 -22.701 -18.150 1.00 74.31 88 LYS A N 1
ATOM 735 C CA . LYS A 1 88 ? -9.729 -23.412 -17.419 1.00 74.31 88 LYS A CA 1
ATOM 736 C C . LYS A 1 88 ? -9.304 -23.866 -16.014 1.00 74.31 88 LYS A C 1
ATOM 738 O O . LYS A 1 88 ? -10.091 -23.758 -15.088 1.00 74.31 88 LYS A O 1
ATOM 743 N N . ASN A 1 89 ? -8.050 -24.291 -15.839 1.00 77.12 89 ASN A N 1
ATOM 744 C CA . ASN A 1 89 ? -7.561 -24.812 -14.553 1.00 77.12 89 ASN A CA 1
ATOM 745 C C . ASN A 1 89 ? -6.713 -23.794 -13.781 1.00 77.12 89 ASN A C 1
ATOM 747 O O . ASN A 1 89 ? -6.215 -24.095 -12.700 1.00 77.12 89 ASN A O 1
ATOM 751 N N . LEU A 1 90 ? -6.487 -22.606 -14.346 1.00 80.44 90 LEU A N 1
ATOM 752 C CA . LEU A 1 90 ? -5.558 -21.639 -13.774 1.00 80.44 90 LEU A CA 1
ATOM 753 C C . LEU A 1 90 ? -6.100 -21.040 -12.475 1.00 80.44 90 LEU A C 1
ATOM 755 O O . LEU A 1 90 ? -5.334 -20.879 -11.531 1.00 80.44 90 LEU A O 1
ATOM 759 N N . LEU A 1 91 ? -7.405 -20.760 -12.432 1.00 80.94 91 LEU A N 1
ATOM 760 C CA . LEU A 1 91 ? -8.069 -20.235 -11.242 1.00 80.94 91 LEU A CA 1
ATOM 761 C C . LEU A 1 91 ? -8.053 -21.256 -10.098 1.00 80.94 91 LEU A C 1
ATOM 763 O O . LEU A 1 91 ? -7.639 -20.918 -8.998 1.00 80.94 91 LEU A O 1
ATOM 767 N N . LEU A 1 92 ? -8.376 -22.522 -10.381 1.00 81.00 92 LEU A N 1
ATOM 768 C CA . LEU A 1 92 ? -8.300 -23.606 -9.393 1.00 81.00 92 LEU A CA 1
ATOM 769 C C . LEU A 1 92 ? -6.880 -23.772 -8.836 1.00 81.00 92 LEU A C 1
ATOM 771 O O . LEU A 1 92 ? -6.689 -23.928 -7.634 1.00 81.00 92 LEU A O 1
ATOM 775 N N . GLU A 1 93 ? -5.866 -23.680 -9.698 1.00 83.25 93 GLU A N 1
ATOM 776 C CA . GLU A 1 93 ? -4.466 -23.690 -9.271 1.00 83.25 93 GLU A CA 1
ATOM 777 C C . GLU A 1 93 ? -4.091 -22.474 -8.415 1.00 83.25 93 GLU A C 1
ATOM 779 O O . GLU A 1 93 ? -3.254 -22.606 -7.524 1.00 83.25 93 GLU A O 1
ATOM 784 N N . TYR A 1 94 ? -4.665 -21.297 -8.676 1.00 85.56 94 TYR A N 1
ATOM 785 C CA . TYR A 1 94 ? -4.459 -20.110 -7.843 1.00 85.56 94 TYR A CA 1
ATOM 786 C C . TYR A 1 94 ? -5.108 -20.279 -6.475 1.00 85.56 94 TYR A C 1
ATOM 788 O O . TYR A 1 94 ? -4.402 -20.151 -5.477 1.00 85.56 94 TYR A O 1
ATOM 796 N N . ASN A 1 95 ? -6.370 -20.702 -6.427 1.00 84.50 95 ASN A N 1
ATOM 797 C CA . ASN A 1 95 ? -7.086 -20.959 -5.178 1.00 84.50 95 ASN A CA 1
ATOM 798 C C . ASN A 1 95 ? -6.363 -22.025 -4.339 1.00 84.50 95 ASN A C 1
ATOM 800 O O . ASN A 1 95 ? -6.169 -21.845 -3.140 1.00 84.50 95 ASN A O 1
ATOM 804 N N . ARG A 1 96 ? -5.858 -23.095 -4.975 1.00 84.19 96 ARG A N 1
ATOM 805 C CA . ARG A 1 96 ? -5.047 -24.128 -4.305 1.00 84.19 96 ARG A CA 1
ATOM 806 C C . ARG A 1 96 ? -3.782 -23.549 -3.667 1.00 84.19 96 ARG A C 1
ATOM 808 O O . ARG A 1 96 ? -3.426 -23.947 -2.565 1.00 84.19 96 ARG A O 1
ATOM 815 N N . ARG A 1 97 ? -3.087 -22.633 -4.349 1.00 83.88 97 ARG A N 1
ATOM 816 C CA . ARG A 1 97 ? -1.848 -22.006 -3.844 1.00 83.88 97 ARG A CA 1
ATOM 817 C C . ARG A 1 97 ? -2.111 -20.970 -2.757 1.00 83.88 97 ARG A C 1
ATOM 819 O O . ARG A 1 97 ? -1.290 -20.837 -1.861 1.00 83.88 97 ARG A O 1
ATOM 826 N N . GLN A 1 98 ? -3.237 -20.267 -2.837 1.00 83.19 98 GLN A N 1
ATOM 827 C CA . GLN A 1 98 ? -3.669 -19.284 -1.842 1.00 83.19 98 GLN A CA 1
ATOM 828 C C . GLN A 1 98 ? -4.128 -19.922 -0.520 1.00 83.19 98 GLN A C 1
ATOM 830 O O . GLN A 1 98 ? -4.527 -19.197 0.384 1.00 83.19 98 GLN A O 1
ATOM 835 N N . ARG A 1 99 ? -4.134 -21.261 -0.397 1.00 80.31 99 ARG A N 1
ATOM 836 C CA . ARG A 1 99 ? -4.474 -21.950 0.863 1.00 80.31 99 ARG A CA 1
ATOM 837 C C . ARG A 1 99 ? -3.375 -21.829 1.913 1.00 80.31 99 ARG A C 1
ATOM 839 O O . ARG A 1 99 ? -3.682 -21.795 3.092 1.00 80.31 99 ARG A O 1
ATOM 846 N N . GLU A 1 100 ? -2.114 -21.798 1.482 1.00 79.81 100 GLU A N 1
ATOM 847 C CA . GLU A 1 100 ? -0.971 -21.692 2.398 1.00 79.81 100 GLU A CA 1
ATOM 848 C C . GLU A 1 100 ? -0.673 -20.239 2.768 1.00 79.81 100 GLU A C 1
ATOM 850 O O . GLU A 1 100 ? -0.515 -19.919 3.940 1.00 79.81 100 GLU A O 1
ATOM 855 N N . ASP A 1 101 ? -0.585 -19.363 1.762 1.00 85.19 101 ASP A N 1
ATOM 856 C CA . ASP A 1 101 ? -0.227 -17.958 1.948 1.00 85.19 101 ASP A CA 1
ATOM 857 C C . ASP A 1 101 ? -1.222 -17.040 1.246 1.00 85.19 101 ASP A C 1
ATOM 859 O O . ASP A 1 101 ? -1.633 -17.289 0.105 1.00 85.19 101 ASP A O 1
ATOM 863 N N . VAL A 1 102 ? -1.504 -15.903 1.878 1.00 88.00 102 VAL A N 1
ATOM 864 C CA . VAL A 1 102 ? -2.375 -14.878 1.313 1.00 88.00 102 VAL A CA 1
ATOM 865 C C . VAL A 1 102 ? -1.659 -14.165 0.166 1.00 88.00 102 VAL A C 1
ATOM 867 O O . VAL A 1 102 ? -0.505 -13.725 0.264 1.00 88.00 102 VAL A O 1
ATOM 870 N N . TRP A 1 103 ? -2.345 -14.068 -0.971 1.00 91.00 103 TRP A N 1
ATOM 871 C CA . TRP A 1 103 ? -1.886 -13.289 -2.116 1.00 91.00 103 TRP A CA 1
ATOM 872 C C . TRP A 1 103 ? -2.687 -12.001 -2.178 1.00 91.00 103 TRP A C 1
ATOM 874 O O . TRP A 1 103 ? -3.907 -12.060 -2.289 1.00 91.00 103 TRP A O 1
ATOM 884 N N . LEU A 1 104 ? -1.980 -10.873 -2.206 1.00 91.25 104 LEU A N 1
ATOM 885 C CA . LEU A 1 104 ? -2.578 -9.577 -2.508 1.00 91.25 104 LEU A CA 1
ATOM 886 C C . LEU A 1 104 ? -3.214 -9.577 -3.907 1.00 91.25 104 LEU A C 1
ATOM 888 O O . LEU A 1 104 ? -2.832 -10.325 -4.810 1.00 91.25 104 LEU A O 1
ATOM 892 N N . GLU A 1 105 ? -4.109 -8.639 -4.133 1.00 89.56 105 GLU A N 1
ATOM 893 C CA . GLU A 1 105 ? -4.902 -8.456 -5.343 1.00 89.56 105 GLU A CA 1
ATOM 894 C C . GLU A 1 105 ? -3.979 -8.203 -6.542 1.00 89.56 105 GLU A C 1
ATOM 896 O O . GLU A 1 105 ? -4.169 -8.712 -7.650 1.00 89.56 105 GLU A O 1
ATOM 901 N N . THR A 1 106 ? -2.886 -7.481 -6.299 1.00 93.06 106 THR A N 1
ATOM 902 C CA . THR A 1 106 ? -1.851 -7.177 -7.289 1.00 93.06 106 THR A CA 1
ATOM 903 C C . THR A 1 106 ? -0.769 -8.265 -7.394 1.00 93.06 106 THR A C 1
ATOM 905 O O . THR A 1 106 ? 0.197 -8.100 -8.153 1.00 93.06 106 THR A O 1
ATOM 908 N N . HIS A 1 107 ? -0.886 -9.390 -6.676 1.00 92.56 107 HIS A N 1
ATOM 909 C CA . HIS A 1 107 ? 0.164 -10.409 -6.562 1.00 92.56 107 HIS A CA 1
ATOM 910 C C . HIS A 1 107 ? 0.631 -10.914 -7.927 1.00 92.56 107 HIS A C 1
ATOM 912 O O . HIS A 1 107 ? 1.830 -10.999 -8.180 1.00 92.56 107 HIS A O 1
ATOM 918 N N . ILE A 1 108 ? -0.285 -11.189 -8.861 1.00 92.12 108 ILE A N 1
ATOM 919 C CA . ILE A 1 108 ? 0.076 -11.660 -10.210 1.00 92.12 108 ILE A CA 1
ATOM 920 C C . ILE A 1 108 ? 0.911 -10.610 -10.960 1.00 92.12 108 ILE A C 1
ATOM 922 O O . ILE A 1 108 ? 1.814 -10.960 -11.730 1.00 92.12 108 ILE A O 1
ATOM 926 N N . TRP A 1 109 ? 0.614 -9.321 -10.775 1.00 95.62 109 TRP A N 1
ATOM 927 C CA . TRP A 1 109 ? 1.366 -8.239 -11.405 1.00 95.62 109 TRP A CA 1
ATOM 928 C C . TRP A 1 109 ? 2.782 -8.142 -10.830 1.00 95.62 109 TRP A C 1
ATOM 930 O O . TRP A 1 109 ? 3.743 -8.069 -11.611 1.00 95.62 109 TRP A O 1
ATOM 940 N N . HIS A 1 110 ? 2.901 -8.226 -9.501 1.00 96.50 110 HIS A N 1
ATOM 941 C CA . HIS A 1 110 ? 4.166 -8.209 -8.773 1.00 96.50 110 HIS A CA 1
ATOM 942 C C . HIS A 1 110 ? 5.007 -9.459 -9.052 1.00 96.50 110 HIS A C 1
ATOM 944 O O . HIS A 1 110 ? 6.154 -9.329 -9.466 1.00 96.50 110 HIS A O 1
ATOM 950 N N . ALA A 1 111 ? 4.434 -10.661 -8.995 1.00 95.75 111 ALA A N 1
ATOM 951 C CA . ALA A 1 111 ? 5.123 -11.925 -9.266 1.00 95.75 111 ALA A CA 1
ATOM 952 C C . ALA A 1 111 ? 5.710 -12.014 -10.686 1.00 95.75 111 ALA A C 1
ATOM 954 O O . ALA A 1 111 ? 6.665 -12.749 -10.936 1.00 95.75 111 ALA A O 1
ATOM 955 N N . LYS A 1 112 ? 5.165 -11.249 -11.643 1.00 94.75 112 LYS A N 1
ATOM 956 C CA . LYS A 1 112 ? 5.711 -11.142 -13.007 1.00 94.75 112 LYS A CA 1
ATOM 957 C C . LYS A 1 112 ? 6.930 -10.216 -13.116 1.00 94.75 112 LYS A C 1
ATOM 959 O O . LYS A 1 112 ? 7.619 -10.271 -14.134 1.00 94.75 112 LYS A O 1
ATOM 964 N N . ARG A 1 113 ? 7.167 -9.331 -12.143 1.00 94.19 113 ARG A N 1
ATOM 965 C CA . ARG A 1 113 ? 8.132 -8.213 -12.233 1.00 94.19 113 ARG A CA 1
ATOM 966 C C . ARG A 1 113 ? 9.125 -8.150 -11.073 1.00 94.19 113 ARG A C 1
ATOM 968 O O . ARG A 1 113 ? 10.194 -7.560 -11.239 1.00 94.19 113 ARG A O 1
ATOM 975 N N . PHE A 1 114 ? 8.803 -8.777 -9.951 1.00 97.00 114 PHE A N 1
ATOM 976 C CA . PHE A 1 114 ? 9.542 -8.757 -8.698 1.00 97.00 114 PHE A CA 1
ATOM 977 C C . PHE A 1 114 ? 9.887 -10.180 -8.262 1.00 97.00 114 PHE A C 1
ATOM 979 O O . PHE A 1 114 ? 9.233 -11.153 -8.635 1.00 97.00 114 PHE A O 1
ATOM 986 N N . HIS A 1 115 ? 10.934 -10.285 -7.457 1.00 97.00 115 HIS A N 1
ATOM 987 C CA . HIS A 1 115 ? 11.201 -11.461 -6.653 1.00 97.00 115 HIS A CA 1
ATOM 988 C C . HIS A 1 115 ? 10.259 -11.430 -5.451 1.00 97.00 115 HIS A C 1
ATOM 990 O O . HIS A 1 115 ? 10.260 -10.461 -4.692 1.00 97.00 115 HIS A O 1
ATOM 996 N N . MET A 1 116 ? 9.436 -12.465 -5.325 1.00 96.25 116 MET A N 1
ATOM 997 C CA . MET A 1 116 ? 8.430 -12.584 -4.274 1.00 96.25 116 MET A CA 1
ATOM 998 C C . MET A 1 116 ? 8.995 -13.349 -3.077 1.00 96.25 116 MET A C 1
ATOM 1000 O O . MET A 1 116 ? 9.770 -14.288 -3.270 1.00 96.25 116 MET A O 1
ATOM 1004 N N . LYS A 1 117 ? 8.581 -12.980 -1.863 1.00 96.06 117 LYS A N 1
ATOM 1005 C CA . LYS A 1 117 ? 8.990 -13.631 -0.615 1.00 96.06 117 LYS A CA 1
ATOM 1006 C C . LYS A 1 117 ? 7.798 -13.794 0.324 1.00 96.06 117 LYS A C 1
ATOM 1008 O O . LYS A 1 117 ? 6.974 -12.889 0.433 1.00 96.06 117 LYS A O 1
ATOM 1013 N N . LYS A 1 118 ? 7.724 -14.944 0.998 1.00 94.81 118 LYS A N 1
ATOM 1014 C CA . LYS A 1 118 ? 6.733 -15.210 2.046 1.00 94.81 118 LYS A CA 1
ATOM 1015 C C . LYS A 1 118 ? 7.135 -14.442 3.314 1.00 94.81 118 LYS A C 1
ATOM 1017 O O . LYS A 1 118 ? 8.258 -14.619 3.791 1.00 94.81 118 LYS A O 1
ATOM 1022 N N . LYS A 1 119 ? 6.273 -13.560 3.819 1.00 93.38 119 LYS A N 1
ATOM 1023 C CA . LYS A 1 119 ? 6.452 -12.789 5.061 1.00 93.38 119 LYS A CA 1
ATOM 1024 C C . LYS A 1 119 ? 5.094 -12.562 5.726 1.00 93.38 119 LYS A C 1
ATOM 1026 O O . LYS A 1 119 ? 4.153 -12.158 5.057 1.00 93.38 119 LYS A O 1
ATOM 1031 N N . TRP A 1 120 ? 5.019 -12.795 7.036 1.00 91.81 120 TRP A N 1
ATOM 1032 C CA . TRP A 1 120 ? 3.839 -12.504 7.869 1.00 91.81 120 TRP A CA 1
ATOM 1033 C C . TRP A 1 120 ? 2.522 -13.146 7.387 1.00 91.81 120 TRP A C 1
ATOM 1035 O O . TRP A 1 120 ? 1.461 -12.559 7.549 1.00 91.81 120 TRP A O 1
ATOM 1045 N N . GLY A 1 121 ? 2.591 -14.325 6.758 1.00 89.56 121 GLY A N 1
ATOM 1046 C CA . GLY A 1 121 ? 1.426 -15.001 6.161 1.00 89.56 121 GLY A CA 1
ATOM 1047 C C . GLY A 1 121 ? 1.042 -14.515 4.756 1.00 89.56 121 GLY A C 1
ATOM 1048 O O . GLY A 1 121 ? 0.100 -15.037 4.166 1.00 89.56 121 GLY A O 1
ATOM 1049 N N . TYR A 1 122 ? 1.785 -13.557 4.192 1.00 92.50 122 TYR A N 1
ATOM 1050 C CA . TYR A 1 122 ? 1.575 -13.010 2.850 1.00 92.50 122 TYR A CA 1
ATOM 1051 C C . TYR A 1 122 ? 2.742 -13.335 1.915 1.00 92.50 122 TYR A C 1
ATOM 1053 O O . TYR A 1 122 ? 3.894 -13.464 2.336 1.00 92.50 122 TYR A O 1
ATOM 1061 N N . VAL A 1 123 ? 2.478 -13.373 0.607 1.00 94.25 123 VAL A N 1
ATOM 1062 C CA . VAL A 1 123 ? 3.534 -13.412 -0.418 1.00 94.25 123 VAL A CA 1
ATOM 1063 C C . VAL A 1 123 ? 3.709 -12.035 -1.053 1.00 94.25 123 VAL A C 1
ATOM 1065 O O . VAL A 1 123 ? 2.975 -11.663 -1.974 1.00 94.25 123 VAL A O 1
ATOM 1068 N N . ILE A 1 124 ? 4.726 -11.301 -0.596 1.00 95.44 124 ILE A N 1
ATOM 1069 C CA . ILE A 1 124 ? 4.951 -9.892 -0.948 1.00 95.44 124 ILE A CA 1
ATOM 1070 C C . ILE A 1 124 ? 6.175 -9.696 -1.863 1.00 95.44 124 ILE A C 1
ATOM 1072 O O . ILE A 1 124 ? 7.102 -10.517 -1.854 1.00 95.44 124 ILE A O 1
ATOM 1076 N N . PRO A 1 125 ? 6.209 -8.629 -2.685 1.00 96.25 125 PRO A N 1
ATOM 1077 C CA . PRO A 1 125 ? 7.371 -8.305 -3.510 1.00 96.25 125 PRO A CA 1
ATOM 1078 C C . PRO A 1 125 ? 8.547 -7.818 -2.651 1.00 96.25 125 PRO A C 1
ATOM 1080 O O . PRO A 1 125 ? 8.437 -6.829 -1.939 1.00 96.25 125 PRO A O 1
ATOM 1083 N N . GLU A 1 126 ? 9.705 -8.476 -2.748 1.00 94.50 126 GLU A N 1
ATOM 1084 C CA . GLU A 1 126 ? 10.920 -8.073 -2.023 1.00 94.50 126 GLU A CA 1
ATOM 1085 C C . GLU A 1 126 ? 11.789 -7.116 -2.847 1.00 94.50 126 GLU A C 1
ATOM 1087 O O . GLU A 1 126 ? 12.241 -6.087 -2.353 1.00 94.50 126 GLU A O 1
ATOM 1092 N N . ARG A 1 127 ? 12.043 -7.444 -4.120 1.00 94.50 127 ARG A N 1
ATOM 1093 C CA . ARG A 1 127 ? 12.907 -6.631 -4.993 1.00 94.50 127 ARG A CA 1
ATOM 1094 C C . ARG A 1 127 ? 12.511 -6.739 -6.464 1.00 94.50 127 ARG A C 1
ATOM 1096 O O . ARG A 1 127 ? 12.134 -7.827 -6.905 1.00 94.50 127 ARG A O 1
ATOM 1103 N N . PRO A 1 128 ? 12.612 -5.660 -7.259 1.00 95.56 128 PRO A N 1
ATOM 1104 C CA . PRO A 1 128 ? 12.352 -5.731 -8.692 1.00 95.56 128 PRO A CA 1
ATOM 1105 C C . PRO A 1 128 ? 13.378 -6.635 -9.385 1.00 95.56 128 PRO A C 1
ATOM 1107 O O . PRO A 1 128 ? 14.541 -6.713 -8.992 1.00 95.56 128 PRO A O 1
ATOM 1110 N N . THR A 1 129 ? 12.957 -7.308 -10.456 1.00 94.06 129 THR A N 1
ATOM 1111 C CA . THR A 1 129 ? 13.860 -8.112 -11.304 1.00 94.06 129 THR A CA 1
ATOM 1112 C C . THR A 1 129 ? 14.847 -7.244 -12.092 1.00 94.06 129 THR A C 1
ATOM 1114 O O . THR A 1 129 ? 15.923 -7.703 -12.475 1.00 94.06 129 THR A O 1
ATOM 1117 N N . GLN A 1 130 ? 14.495 -5.978 -12.339 1.00 91.38 130 GLN A N 1
ATOM 1118 C CA . GLN A 1 130 ? 15.392 -4.981 -12.915 1.00 91.38 130 GLN A CA 1
ATOM 1119 C C . GLN A 1 130 ? 16.239 -4.326 -11.821 1.00 91.38 130 GLN A C 1
ATOM 1121 O O . GLN A 1 130 ? 15.756 -4.050 -10.725 1.00 91.38 130 GLN A O 1
ATOM 1126 N N . LYS A 1 131 ? 17.498 -4.007 -12.140 1.00 93.19 131 LYS A N 1
ATOM 1127 C CA . LYS A 1 131 ? 18.381 -3.226 -11.262 1.00 93.19 131 LYS A CA 1
ATOM 1128 C C . LYS A 1 131 ? 17.891 -1.775 -11.200 1.00 93.19 131 LYS A C 1
ATOM 1130 O O . LYS A 1 131 ? 18.347 -0.931 -11.964 1.00 93.19 131 LYS A O 1
ATOM 1135 N N . ALA A 1 132 ? 16.938 -1.506 -10.313 1.00 91.75 132 ALA A N 1
ATOM 1136 C CA . ALA A 1 132 ? 16.218 -0.237 -10.250 1.00 91.75 132 ALA A CA 1
ATOM 1137 C C . ALA A 1 132 ? 16.446 0.549 -8.948 1.00 91.75 132 ALA A C 1
ATOM 1139 O O . ALA A 1 132 ? 15.732 1.515 -8.721 1.00 91.75 132 ALA A O 1
ATOM 1140 N N . TYR A 1 133 ? 17.432 0.202 -8.110 1.00 92.56 133 TYR A N 1
ATOM 1141 C CA . TYR A 1 133 ? 17.664 0.869 -6.815 1.00 92.56 133 TYR A CA 1
ATOM 1142 C C . TYR A 1 133 ? 17.813 2.398 -6.943 1.00 92.56 133 TYR A C 1
ATOM 1144 O O . TYR A 1 133 ? 16.969 3.151 -6.465 1.00 92.56 133 TYR A O 1
ATOM 1152 N N . ARG A 1 134 ? 18.823 2.866 -7.695 1.00 94.88 134 ARG A N 1
ATOM 1153 C CA . ARG A 1 134 ? 19.051 4.307 -7.925 1.00 94.88 134 ARG A CA 1
ATOM 1154 C C . ARG A 1 134 ? 17.892 4.980 -8.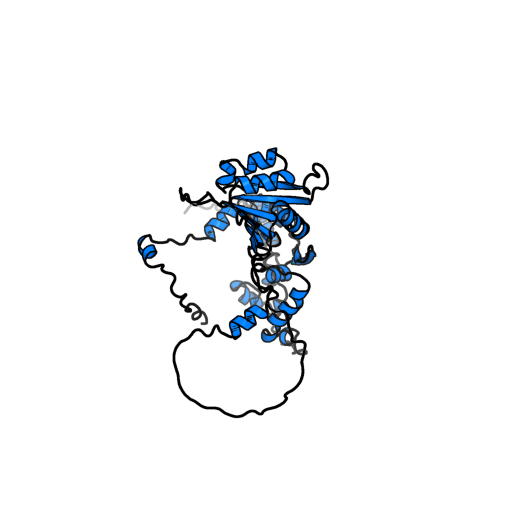662 1.00 94.88 134 ARG A C 1
ATOM 1156 O O . ARG A 1 134 ? 17.583 6.135 -8.397 1.00 94.88 134 ARG A O 1
ATOM 1163 N N . SER A 1 135 ? 17.254 4.260 -9.586 1.00 93.81 135 SER A N 1
ATOM 1164 C CA . SER A 1 135 ? 16.102 4.778 -10.328 1.00 93.81 135 SER A CA 1
ATOM 1165 C C . SER A 1 135 ? 14.882 4.964 -9.429 1.00 93.81 135 SER A C 1
ATOM 1167 O O . SER A 1 135 ? 14.152 5.926 -9.619 1.00 93.81 135 SER A O 1
ATOM 1169 N N . SER A 1 136 ? 14.669 4.066 -8.467 1.00 94.19 136 SER A N 1
ATOM 1170 C CA . SER A 1 136 ? 13.558 4.131 -7.513 1.00 94.19 136 SER A CA 1
ATOM 1171 C C . SER A 1 136 ? 13.771 5.277 -6.534 1.00 94.19 136 SER A C 1
ATOM 1173 O O . SER A 1 136 ? 12.851 6.047 -6.298 1.00 94.19 136 SER A O 1
ATOM 1175 N N . LEU A 1 137 ? 15.006 5.454 -6.049 1.00 95.25 137 LEU A N 1
ATOM 1176 C CA . LEU A 1 137 ? 15.362 6.596 -5.208 1.00 95.25 137 LEU A CA 1
ATOM 1177 C C . LEU A 1 137 ? 15.144 7.926 -5.942 1.00 95.25 137 LEU A C 1
ATOM 1179 O O . LEU A 1 137 ? 14.481 8.812 -5.420 1.00 95.25 137 LEU A O 1
ATOM 1183 N N . ARG A 1 138 ? 15.634 8.042 -7.184 1.00 96.06 138 ARG A N 1
ATOM 1184 C CA . ARG A 1 138 ? 15.406 9.235 -8.013 1.00 96.06 138 ARG A CA 1
ATOM 1185 C C . ARG A 1 138 ? 13.921 9.470 -8.288 1.00 96.06 138 ARG A C 1
ATOM 1187 O O . ARG A 1 138 ? 13.482 10.610 -8.316 1.00 96.06 138 ARG A O 1
ATOM 1194 N N . ALA A 1 139 ? 13.152 8.405 -8.507 1.00 95.44 139 ALA A N 1
ATOM 1195 C CA . ALA A 1 139 ? 11.716 8.519 -8.716 1.00 95.44 139 ALA A CA 1
ATOM 1196 C C . ALA A 1 139 ? 10.997 9.022 -7.456 1.00 95.44 139 ALA A C 1
ATOM 1198 O O . ALA A 1 139 ? 10.138 9.882 -7.572 1.00 95.44 139 ALA A O 1
ATOM 1199 N N . ALA A 1 140 ? 11.392 8.556 -6.271 1.00 95.56 140 ALA A N 1
ATOM 1200 C CA . ALA A 1 140 ? 10.825 9.018 -5.008 1.00 95.56 140 ALA A CA 1
ATOM 1201 C C . ALA A 1 140 ? 11.161 10.489 -4.700 1.00 95.56 140 ALA A C 1
ATOM 1203 O O . ALA A 1 140 ? 10.340 11.175 -4.105 1.00 95.56 140 ALA A O 1
ATOM 1204 N N . THR A 1 141 ? 12.337 10.987 -5.101 1.00 95.75 141 THR A N 1
ATOM 1205 C CA . THR A 1 141 ? 12.744 12.376 -4.818 1.00 95.75 141 THR A CA 1
ATOM 1206 C C . THR A 1 141 ? 12.320 13.377 -5.888 1.00 95.75 141 THR A C 1
ATOM 1208 O O . THR A 1 141 ? 11.944 14.493 -5.556 1.00 95.75 141 THR A O 1
ATOM 1211 N N . GLN A 1 142 ? 12.390 13.001 -7.167 1.00 95.88 142 GLN A N 1
ATOM 1212 C CA . GLN A 1 142 ? 12.196 13.920 -8.297 1.00 95.88 142 GLN A CA 1
ATOM 1213 C C . GLN A 1 142 ? 10.947 13.629 -9.129 1.00 95.88 142 GLN A C 1
ATOM 1215 O O . GLN A 1 142 ? 10.611 14.438 -9.983 1.00 95.88 142 GLN A O 1
ATOM 1220 N N . ARG A 1 143 ? 10.314 12.459 -8.971 1.00 95.81 143 ARG A N 1
ATOM 1221 C CA . ARG A 1 143 ? 9.147 12.053 -9.770 1.00 95.81 143 ARG A CA 1
ATOM 1222 C C . ARG A 1 143 ? 8.049 11.482 -8.876 1.00 95.81 143 ARG A C 1
ATOM 1224 O O . ARG A 1 143 ? 7.637 12.123 -7.917 1.00 95.81 143 ARG A O 1
ATOM 1231 N N . SER A 1 144 ? 7.557 10.288 -9.198 1.00 95.56 144 SER A N 1
ATOM 1232 C CA . SER A 1 144 ? 6.607 9.541 -8.385 1.00 95.56 144 SER A CA 1
ATOM 1233 C C . SER A 1 144 ? 6.960 8.056 -8.361 1.00 95.56 144 SER A C 1
ATOM 1235 O O . SER A 1 144 ? 7.505 7.501 -9.323 1.00 95.56 144 SER A O 1
ATOM 1237 N N . LEU A 1 145 ? 6.645 7.413 -7.244 1.00 95.69 145 LEU A N 1
ATOM 1238 C CA . LEU A 1 145 ? 6.812 5.990 -7.002 1.00 95.69 145 LEU A CA 1
ATOM 1239 C C . LEU A 1 145 ? 5.584 5.464 -6.250 1.00 95.69 145 LEU A C 1
ATOM 1241 O O . LEU A 1 145 ? 5.192 6.026 -5.235 1.00 95.69 145 LEU A O 1
ATOM 1245 N N . LEU A 1 146 ? 4.991 4.380 -6.748 1.00 94.69 146 LEU A N 1
ATOM 1246 C CA . LEU A 1 146 ? 3.843 3.706 -6.139 1.00 94.69 146 LEU A CA 1
ATOM 1247 C C . LEU A 1 146 ? 4.310 2.439 -5.413 1.00 94.69 146 LEU A C 1
ATOM 1249 O O . LEU A 1 146 ? 5.082 1.654 -5.968 1.00 94.69 146 LEU A O 1
ATOM 1253 N N . GLN A 1 147 ? 3.810 2.226 -4.201 1.00 95.06 147 GLN A N 1
ATOM 1254 C CA . GLN A 1 147 ? 4.011 1.022 -3.403 1.00 95.06 147 GLN A CA 1
ATOM 1255 C C . GLN A 1 147 ? 2.661 0.418 -3.030 1.00 95.06 147 GLN A C 1
ATOM 1257 O O . GLN A 1 147 ? 1.732 1.132 -2.654 1.00 95.06 147 GLN A O 1
ATOM 1262 N N . ASP A 1 148 ? 2.575 -0.904 -3.111 1.00 95.50 148 ASP A N 1
ATOM 1263 C CA . ASP A 1 148 ? 1.446 -1.656 -2.579 1.00 95.50 148 ASP A CA 1
ATOM 1264 C C . ASP A 1 148 ? 1.736 -2.035 -1.123 1.00 95.50 148 ASP A C 1
ATOM 1266 O O . ASP A 1 148 ? 2.689 -2.768 -0.847 1.00 95.50 148 ASP A O 1
ATOM 1270 N N . ILE A 1 149 ? 0.938 -1.487 -0.207 1.00 95.50 149 ILE A N 1
ATOM 1271 C CA . ILE A 1 149 ? 1.002 -1.745 1.236 1.00 95.50 149 ILE A CA 1
ATOM 1272 C C . ILE A 1 149 ? -0.309 -2.357 1.745 1.00 95.50 149 ILE A C 1
ATOM 1274 O O . ILE A 1 149 ? -0.600 -2.291 2.936 1.00 95.50 149 ILE A O 1
ATOM 1278 N N . SER A 1 150 ? -1.077 -2.997 0.857 1.00 93.38 150 SER A N 1
ATOM 1279 C CA . SER A 1 150 ? -2.383 -3.601 1.167 1.00 93.38 150 SER A CA 1
ATOM 1280 C C . SER A 1 150 ? -2.301 -4.788 2.128 1.00 93.38 150 SER A C 1
ATOM 1282 O O . SER A 1 150 ? -3.321 -5.278 2.580 1.00 93.38 150 SER A O 1
ATOM 1284 N N . TYR A 1 151 ? -1.092 -5.242 2.473 1.00 93.19 151 TYR A N 1
ATOM 1285 C CA . TYR A 1 151 ? -0.902 -6.201 3.558 1.00 93.19 151 TYR A CA 1
ATOM 1286 C C . TYR A 1 151 ? -1.165 -5.585 4.939 1.00 93.19 151 TYR A C 1
ATOM 1288 O O . TYR A 1 151 ? -1.222 -6.323 5.907 1.00 93.19 151 TYR A O 1
ATOM 1296 N N . GLN A 1 152 ? -1.249 -4.259 5.092 1.00 94.38 152 GLN A N 1
ATOM 1297 C CA . GLN A 1 152 ? -1.660 -3.676 6.369 1.00 94.38 152 GLN A CA 1
ATOM 1298 C C . GLN A 1 152 ? -3.138 -3.966 6.627 1.00 94.38 152 GLN A C 1
ATOM 1300 O O . GLN A 1 152 ? -3.972 -3.788 5.746 1.00 94.38 152 GLN A O 1
ATOM 1305 N N . ASN A 1 153 ? -3.456 -4.364 7.854 1.00 93.62 153 ASN A N 1
ATOM 1306 C CA . ASN A 1 153 ? -4.812 -4.730 8.235 1.00 93.62 153 ASN A CA 1
ATOM 1307 C C . ASN A 1 153 ? -5.498 -3.543 8.899 1.00 93.62 153 ASN A C 1
ATOM 1309 O O . ASN A 1 153 ? -4.916 -2.913 9.782 1.00 93.62 153 ASN A O 1
ATOM 1313 N N . CYS A 1 154 ? -6.732 -3.263 8.490 1.00 94.19 154 CYS A N 1
ATOM 1314 C CA . CYS A 1 154 ? -7.557 -2.238 9.111 1.00 94.19 154 CYS A CA 1
ATOM 1315 C C . CYS A 1 154 ? -8.457 -2.864 10.185 1.00 94.19 154 CYS A C 1
ATOM 1317 O O . CYS A 1 154 ? -9.048 -3.930 9.983 1.00 94.19 154 CYS A O 1
ATOM 1319 N N . ILE A 1 155 ? -8.534 -2.200 11.331 1.00 95.25 155 ILE A N 1
ATOM 1320 C CA . ILE A 1 155 ? -9.471 -2.484 12.412 1.00 95.25 155 ILE A CA 1
ATOM 1321 C C . ILE A 1 155 ? -10.326 -1.233 12.586 1.00 95.25 155 ILE A C 1
ATOM 1323 O O . ILE A 1 155 ? -9.786 -0.138 12.745 1.00 95.25 155 ILE A O 1
ATOM 1327 N N . GLU A 1 156 ? -11.643 -1.394 12.542 1.00 94.75 156 GLU A N 1
ATOM 1328 C CA . GLU A 1 156 ? -12.597 -0.315 12.774 1.00 94.75 156 GLU A CA 1
ATOM 1329 C C . GLU A 1 156 ? -13.207 -0.466 14.171 1.00 94.75 156 GLU A C 1
ATOM 1331 O O . GLU A 1 156 ? -13.711 -1.528 14.529 1.00 94.75 156 GLU A O 1
ATOM 1336 N N . LEU A 1 157 ? -13.143 0.603 14.960 1.00 93.75 157 LEU A N 1
ATOM 1337 C CA . LEU A 1 157 ? -13.835 0.746 16.236 1.00 93.75 157 LEU A CA 1
ATOM 1338 C C . LEU A 1 157 ? -14.956 1.760 16.057 1.00 93.75 157 LEU A C 1
ATOM 1340 O O . LEU A 1 157 ? -14.695 2.892 15.661 1.00 93.75 157 LEU A O 1
ATOM 1344 N N . HIS A 1 158 ? -16.184 1.379 16.365 1.00 92.56 158 HIS A N 1
ATOM 1345 C CA . HIS A 1 158 ? -17.343 2.253 16.275 1.00 92.56 158 HIS A CA 1
ATOM 1346 C C . HIS A 1 158 ? -18.023 2.362 17.635 1.00 92.56 158 HIS A C 1
ATOM 1348 O O . HIS A 1 158 ? -18.265 1.351 18.290 1.00 92.56 158 HIS A O 1
ATOM 1354 N N . GLY A 1 159 ? -18.292 3.587 18.073 1.00 91.00 159 GLY A N 1
ATOM 1355 C CA . GLY A 1 159 ? -18.875 3.860 19.381 1.00 91.00 159 GLY A CA 1
ATOM 1356 C C . GLY A 1 159 ? -18.695 5.316 19.794 1.00 91.00 159 GLY A C 1
ATOM 1357 O O . GLY A 1 159 ? -18.105 6.125 19.070 1.00 91.00 159 GLY A O 1
ATOM 1358 N N . ALA A 1 160 ? -19.17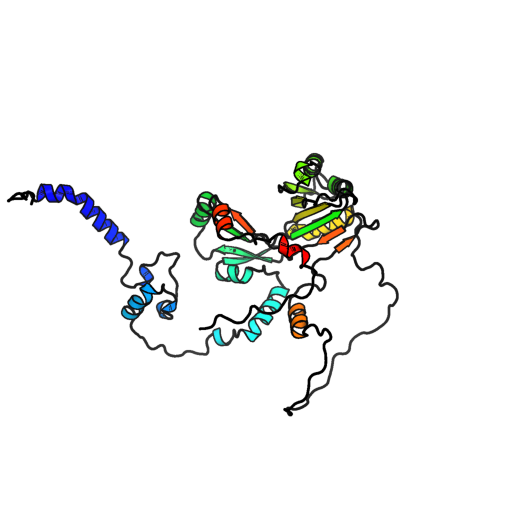0 5.652 20.991 1.00 89.94 160 ALA A N 1
ATOM 1359 C CA . ALA A 1 160 ? -18.996 6.994 21.529 1.00 89.94 160 ALA A CA 1
ATOM 1360 C C . ALA A 1 160 ? -17.498 7.309 21.774 1.00 89.94 160 ALA A C 1
ATOM 1362 O O . ALA A 1 160 ? -16.796 6.502 22.402 1.00 89.94 160 ALA A O 1
ATOM 1363 N N . PRO A 1 161 ? -16.985 8.487 21.357 1.00 89.00 161 PRO A N 1
ATOM 1364 C CA . PRO A 1 161 ? -15.561 8.814 21.429 1.00 89.00 161 PRO A CA 1
ATOM 1365 C C . PRO A 1 161 ? -14.957 8.656 22.823 1.00 89.00 161 PRO A C 1
ATOM 1367 O O . PRO A 1 161 ? -13.855 8.132 22.958 1.00 89.00 161 PRO A O 1
ATOM 1370 N N . TYR A 1 162 ? -15.673 9.068 23.872 1.00 89.81 162 TYR A N 1
ATOM 1371 C CA . TYR A 1 162 ? -15.177 8.988 25.248 1.00 89.81 162 TYR A CA 1
ATOM 1372 C C . TYR A 1 162 ? -14.971 7.538 25.717 1.00 89.81 162 TYR A C 1
ATOM 1374 O O . TYR A 1 162 ? -13.989 7.262 26.405 1.00 89.81 162 TYR A O 1
ATOM 1382 N N . LYS A 1 163 ? -15.832 6.597 25.295 1.00 91.00 163 LYS A N 1
ATOM 1383 C CA . LYS A 1 163 ? -15.692 5.164 25.612 1.00 91.00 163 LYS A CA 1
ATOM 1384 C C . LYS A 1 163 ? -14.490 4.561 24.892 1.00 91.00 163 LYS A C 1
ATOM 1386 O O . LYS A 1 163 ? -13.679 3.884 25.520 1.00 91.00 163 LYS A O 1
ATOM 1391 N N . ILE A 1 164 ? -14.330 4.869 23.602 1.00 92.12 164 ILE A N 1
ATOM 1392 C CA . ILE A 1 164 ? -13.170 4.427 22.812 1.00 92.12 164 ILE A CA 1
ATOM 1393 C C . ILE A 1 164 ? -11.872 4.937 23.455 1.00 92.12 164 ILE A C 1
ATOM 1395 O O . ILE A 1 164 ? -10.958 4.156 23.712 1.00 92.12 164 ILE A O 1
ATOM 1399 N N . LEU A 1 165 ? -11.802 6.232 23.772 1.00 92.50 165 LEU A N 1
ATOM 1400 C CA . LEU A 1 165 ? -10.621 6.857 24.377 1.00 92.50 165 LEU A CA 1
ATOM 1401 C C . LEU A 1 165 ? -10.298 6.288 25.764 1.00 92.50 165 LEU A C 1
ATOM 1403 O O . LEU A 1 165 ? -9.127 6.056 26.071 1.00 92.50 165 LEU A O 1
ATOM 1407 N N . SER A 1 166 ? -11.318 6.016 26.583 1.00 91.94 166 SER A N 1
ATOM 1408 C CA . SER A 1 166 ? -11.147 5.368 27.886 1.00 91.94 166 SER A CA 1
ATOM 1409 C C . SER A 1 166 ? -10.457 4.006 27.745 1.00 91.94 166 SER A C 1
ATOM 1411 O O . SER A 1 166 ? -9.446 3.775 28.405 1.00 91.94 166 SER A O 1
ATOM 1413 N N . GLY A 1 167 ? -10.896 3.160 26.806 1.00 90.56 167 GLY A N 1
ATOM 1414 C CA . GLY A 1 167 ? -10.247 1.870 26.548 1.00 90.56 167 GLY A CA 1
ATOM 1415 C C . GLY A 1 167 ? -8.823 1.998 25.996 1.00 90.56 167 GLY A C 1
ATOM 1416 O O . GLY A 1 167 ? -7.917 1.269 26.403 1.00 90.56 167 GLY A O 1
ATOM 1417 N N . LEU A 1 168 ? -8.579 2.965 25.106 1.00 92.81 168 LEU A N 1
ATOM 1418 C CA . LEU A 1 168 ? -7.241 3.189 24.549 1.00 92.81 168 LEU A CA 1
ATOM 1419 C C . LEU A 1 168 ? -6.236 3.715 25.591 1.00 92.81 168 LEU A C 1
ATOM 1421 O O . LEU A 1 168 ? -5.026 3.546 25.405 1.00 92.81 168 LEU A O 1
ATOM 1425 N N . THR A 1 169 ? -6.704 4.323 26.686 1.00 93.31 169 THR A N 1
ATOM 1426 C CA . THR A 1 169 ? -5.842 4.898 27.736 1.00 93.31 169 THR A CA 1
ATOM 1427 C C . THR A 1 169 ? -4.966 3.831 28.398 1.00 93.31 169 THR A C 1
ATOM 1429 O O . THR A 1 169 ? -3.793 4.077 28.676 1.00 93.31 169 THR A O 1
ATOM 1432 N N . SER A 1 170 ? -5.470 2.603 28.547 1.00 91.25 170 SER A N 1
ATOM 1433 C CA . SER A 1 170 ? -4.710 1.488 29.132 1.00 91.25 170 SER A CA 1
ATOM 1434 C C . SER A 1 170 ? -3.555 0.988 28.250 1.00 91.25 170 SER A C 1
ATOM 1436 O O . SER A 1 170 ? -2.675 0.282 28.745 1.00 91.25 170 SER A O 1
ATOM 1438 N N . ILE A 1 171 ? -3.528 1.345 26.956 1.00 93.38 171 ILE A N 1
ATOM 1439 C CA . ILE A 1 171 ? -2.533 0.868 25.971 1.00 93.38 171 ILE A CA 1
ATOM 1440 C C . ILE A 1 171 ? -1.687 1.988 25.341 1.00 93.38 171 ILE A C 1
ATOM 1442 O O . ILE A 1 171 ? -0.602 1.730 24.814 1.00 93.38 171 ILE A O 1
ATOM 1446 N N . THR A 1 172 ? -2.116 3.252 25.416 1.00 92.75 172 THR A N 1
ATOM 1447 C CA . THR A 1 172 ? -1.451 4.421 24.790 1.00 92.75 172 THR A CA 1
ATOM 1448 C C . THR A 1 172 ? -1.129 5.516 25.800 1.00 92.75 172 THR A C 1
ATOM 1450 O O . THR A 1 172 ? -1.704 5.542 26.883 1.00 92.75 172 THR A O 1
ATOM 1453 N N . TYR A 1 173 ? -0.090 6.317 25.529 1.00 92.00 173 TYR A N 1
ATOM 1454 C CA . TYR A 1 173 ? 0.376 7.319 26.488 1.00 92.00 173 TYR A CA 1
ATOM 1455 C C . TYR A 1 173 ? -0.718 8.383 26.632 1.00 92.00 173 TYR A C 1
ATOM 1457 O O . TYR A 1 173 ? -1.367 8.691 25.628 1.00 92.00 173 TYR A O 1
ATOM 1465 N N . PRO A 1 174 ? -0.900 8.983 27.821 1.00 90.88 174 PRO A N 1
ATOM 1466 C CA . PRO A 1 174 ? -1.886 10.046 28.011 1.00 90.88 174 PRO A CA 1
ATOM 1467 C C . PRO A 1 174 ? -1.730 11.202 27.010 1.00 90.88 174 PRO A C 1
ATOM 1469 O O . PRO A 1 174 ? -2.722 11.732 26.523 1.00 90.88 174 PRO A O 1
ATOM 1472 N N . GLU A 1 175 ? -0.492 11.531 26.623 1.00 91.94 175 GLU A N 1
ATOM 1473 C CA . GLU A 1 175 ? -0.185 12.532 25.588 1.00 91.94 175 GLU A CA 1
ATOM 1474 C C . GLU A 1 175 ? -0.776 12.165 24.217 1.00 91.94 175 GLU A C 1
ATOM 1476 O O . GLU A 1 175 ? -1.384 12.998 23.544 1.00 91.94 175 GLU A O 1
ATOM 1481 N N . ASN A 1 176 ? -0.662 10.893 23.823 1.00 91.75 176 ASN A N 1
ATOM 1482 C CA . ASN A 1 176 ? -1.216 10.399 22.563 1.00 91.75 176 ASN A CA 1
ATOM 1483 C C . ASN A 1 176 ? -2.748 10.389 22.609 1.00 91.75 176 ASN A C 1
ATOM 1485 O O . ASN A 1 176 ? -3.390 10.753 21.628 1.00 91.75 176 ASN A O 1
ATOM 1489 N N . ILE A 1 177 ? -3.344 10.024 23.750 1.00 92.38 177 ILE A N 1
ATOM 1490 C CA . ILE A 1 177 ? -4.798 10.093 23.954 1.00 92.38 177 ILE A CA 1
ATOM 1491 C C . ILE A 1 177 ? -5.307 11.525 23.832 1.00 92.38 177 ILE A C 1
ATOM 1493 O O . ILE A 1 177 ? -6.305 11.750 23.151 1.00 92.38 177 ILE A O 1
ATOM 1497 N N . ALA A 1 178 ? -4.614 12.494 24.433 1.00 92.38 178 ALA A N 1
ATOM 1498 C CA . ALA A 1 178 ? -4.970 13.903 24.312 1.00 92.38 178 ALA A CA 1
ATOM 1499 C C . ALA A 1 178 ? -4.961 14.359 22.843 1.00 92.38 178 ALA A C 1
ATOM 1501 O O . ALA A 1 178 ? -5.882 15.046 22.401 1.00 92.38 178 ALA A O 1
ATOM 1502 N N . LEU A 1 179 ? -3.978 13.904 22.056 1.00 91.69 179 LEU A N 1
ATOM 1503 C CA . LEU A 1 179 ? -3.907 14.191 20.623 1.00 91.69 179 LEU A CA 1
ATOM 1504 C C . LEU A 1 179 ? -5.060 13.537 19.839 1.00 91.69 179 LEU A C 1
ATOM 1506 O O . LEU A 1 179 ? -5.703 14.216 19.040 1.00 91.69 179 LEU A O 1
ATOM 1510 N N . ILE A 1 180 ? -5.379 12.263 20.104 1.00 90.81 180 ILE A N 1
ATOM 1511 C CA . ILE A 1 180 ? -6.508 11.545 19.471 1.00 90.81 180 ILE A CA 1
ATOM 1512 C C . ILE A 1 180 ? -7.855 12.172 19.855 1.00 90.81 180 ILE A C 1
ATOM 1514 O O . ILE A 1 180 ? -8.782 12.187 19.045 1.00 90.81 180 ILE A O 1
ATOM 1518 N N . SER A 1 181 ? -7.971 12.679 21.083 1.00 90.94 181 SER A N 1
ATOM 1519 C CA . SER A 1 181 ? -9.180 13.321 21.599 1.00 90.94 181 SER A CA 1
ATOM 1520 C C . SER A 1 181 ? -9.378 14.747 21.083 1.00 90.94 181 SER A C 1
ATOM 1522 O O . SER A 1 181 ? -10.468 15.291 21.264 1.00 90.94 181 SER A O 1
ATOM 1524 N N . SER A 1 182 ? -8.355 15.366 20.490 1.00 90.06 182 SER A N 1
ATOM 1525 C CA . SER A 1 182 ? -8.447 16.735 19.983 1.00 90.06 182 SER A CA 1
ATOM 1526 C C . SER A 1 182 ? -9.499 16.861 18.878 1.00 90.06 182 SER A C 1
ATOM 1528 O O . SER A 1 182 ? -9.686 15.955 18.061 1.00 90.06 182 SER A O 1
ATOM 1530 N N . ASP A 1 183 ? -10.154 18.019 18.795 1.00 86.75 183 ASP A N 1
ATOM 1531 C CA . ASP A 1 183 ? -11.166 18.259 17.759 1.00 86.75 183 ASP A CA 1
ATOM 1532 C C . ASP A 1 183 ? -10.559 18.243 16.350 1.00 86.75 183 ASP A C 1
ATOM 1534 O O . ASP A 1 183 ? -11.210 17.838 15.390 1.00 86.75 183 ASP A O 1
ATOM 1538 N N . VAL A 1 184 ? -9.275 18.596 16.225 1.00 88.94 184 VAL A N 1
ATOM 1539 C CA . VAL A 1 184 ? -8.521 18.492 14.967 1.00 88.94 184 VAL A CA 1
ATOM 1540 C C . VAL A 1 184 ? -8.416 17.038 14.510 1.00 88.94 184 VAL A C 1
ATOM 1542 O O . VAL A 1 184 ? -8.641 16.750 13.334 1.00 88.94 184 VAL A O 1
ATOM 1545 N N . ALA A 1 185 ? -8.121 16.114 15.429 1.00 88.69 185 ALA A N 1
ATOM 1546 C CA . ALA A 1 185 ? -8.068 14.694 15.109 1.00 88.69 185 ALA A CA 1
ATOM 1547 C C . ALA A 1 185 ? -9.458 14.147 14.757 1.00 88.69 185 ALA A C 1
ATOM 1549 O O . ALA A 1 185 ? -9.586 13.401 13.786 1.00 88.69 185 ALA A O 1
ATOM 1550 N N . ARG A 1 186 ? -10.504 14.562 15.487 1.00 86.44 186 ARG A N 1
ATOM 1551 C CA . ARG A 1 186 ? -11.900 14.150 15.240 1.00 86.44 186 ARG A CA 1
ATOM 1552 C C . ARG A 1 186 ? -12.443 14.585 13.880 1.00 86.44 186 ARG A C 1
ATOM 1554 O O . ARG A 1 186 ? -13.310 13.907 13.345 1.00 86.44 186 ARG A O 1
ATOM 1561 N N . GLN A 1 187 ? -11.907 15.653 13.282 1.00 86.88 187 GLN A N 1
ATOM 1562 C CA . GLN A 1 187 ? -12.252 16.046 11.907 1.00 86.88 187 GLN A CA 1
ATOM 1563 C C . GLN A 1 187 ? -11.838 15.007 10.851 1.00 86.88 187 GLN A C 1
ATOM 1565 O O . GLN A 1 187 ? -12.263 15.122 9.704 1.00 86.88 187 GLN A O 1
ATOM 1570 N N . GLY A 1 188 ? -10.973 14.041 11.184 1.00 88.75 188 GLY A N 1
ATOM 1571 C CA . GLY A 1 188 ? -10.607 12.963 10.262 1.00 88.75 188 GLY A CA 1
ATOM 1572 C C . GLY A 1 188 ? -9.757 13.403 9.070 1.00 88.75 188 GLY A C 1
ATOM 1573 O O . GLY A 1 188 ? -9.776 12.774 8.015 1.00 88.75 188 GLY A O 1
ATOM 1574 N N . LYS A 1 189 ? -9.011 14.506 9.203 1.00 88.25 189 LYS A N 1
ATOM 1575 C CA . LYS A 1 189 ? -8.200 15.072 8.106 1.00 88.25 189 LYS A CA 1
ATOM 1576 C C . LYS A 1 189 ? -6.770 14.536 8.051 1.00 88.25 189 LYS A C 1
ATOM 1578 O O . LYS A 1 189 ? -6.110 14.666 7.022 1.00 88.25 189 LYS A O 1
ATOM 1583 N N . GLN A 1 190 ? -6.263 13.991 9.155 1.00 89.94 190 GLN A N 1
ATOM 1584 C CA . GLN A 1 190 ? -4.859 13.611 9.307 1.00 89.94 190 GLN A CA 1
ATOM 1585 C C . GLN A 1 190 ? -4.725 12.238 9.963 1.00 89.94 190 GLN A C 1
ATOM 1587 O O . GLN A 1 190 ? -5.497 11.882 10.849 1.00 89.94 190 GLN A O 1
ATOM 1592 N N . TRP A 1 191 ? -3.716 11.488 9.519 1.00 92.56 191 TRP A N 1
ATOM 1593 C CA . TRP A 1 191 ? -3.303 10.234 10.143 1.00 92.56 191 TRP A CA 1
ATOM 1594 C C . TRP A 1 191 ? -2.339 10.520 11.293 1.00 92.56 191 TRP A C 1
ATOM 1596 O O . TRP A 1 191 ? -1.439 11.348 11.145 1.00 92.56 191 TRP A O 1
ATOM 1606 N N . TYR A 1 192 ? -2.469 9.774 12.386 1.00 94.44 192 TYR A N 1
ATOM 1607 C CA . TYR A 1 192 ? -1.549 9.830 13.521 1.00 94.44 192 TYR A CA 1
ATOM 1608 C C . TYR A 1 192 ? -0.919 8.465 13.764 1.00 94.44 192 TYR A C 1
ATOM 1610 O O . TYR A 1 192 ? -1.624 7.467 13.754 1.00 94.44 192 TYR A O 1
ATOM 1618 N N . GLN A 1 193 ? 0.387 8.400 14.002 1.00 95.25 193 GLN A N 1
ATOM 1619 C CA . GLN A 1 193 ? 1.076 7.136 14.264 1.00 95.25 193 GLN A CA 1
ATOM 1620 C C . GLN A 1 193 ? 1.463 7.051 15.741 1.00 95.25 193 GLN A C 1
ATOM 1622 O O . GLN A 1 193 ? 2.186 7.915 16.236 1.00 95.25 193 GLN A O 1
ATOM 1627 N N . PHE A 1 194 ? 1.020 5.998 16.432 1.00 93.81 194 PHE A N 1
ATOM 1628 C CA . PHE A 1 194 ? 1.333 5.773 17.846 1.00 93.81 194 PHE A CA 1
ATOM 1629 C C . PHE A 1 194 ? 1.754 4.334 18.118 1.00 93.81 194 PHE A C 1
ATOM 1631 O O . PHE A 1 194 ? 1.213 3.395 17.537 1.00 93.81 194 PHE A O 1
ATOM 1638 N N . THR A 1 195 ? 2.670 4.154 19.067 1.00 94.75 195 THR A N 1
ATOM 1639 C CA . THR A 1 195 ? 3.050 2.833 19.577 1.00 94.75 195 THR A CA 1
ATOM 1640 C C . THR A 1 195 ? 2.039 2.343 20.613 1.00 94.75 195 THR A C 1
ATOM 1642 O O . THR A 1 195 ? 1.757 3.038 21.597 1.00 94.75 195 THR A O 1
ATOM 1645 N N . LEU A 1 196 ? 1.525 1.129 20.415 1.00 94.50 196 LEU A N 1
ATOM 1646 C CA . LEU A 1 196 ? 0.649 0.434 21.358 1.00 94.50 196 LEU A CA 1
ATOM 1647 C C . LEU A 1 196 ? 1.440 -0.487 22.278 1.00 94.50 196 LEU A C 1
ATOM 1649 O O . LEU A 1 196 ? 2.423 -1.104 21.868 1.00 94.50 196 LEU A O 1
ATOM 1653 N N . TYR A 1 197 ? 0.971 -0.603 23.514 1.00 95.00 197 TYR A N 1
ATOM 1654 C CA . TYR A 1 197 ? 1.557 -1.428 24.564 1.00 95.00 197 TYR A CA 1
ATOM 1655 C C . TYR A 1 197 ? 0.527 -2.446 25.039 1.00 95.00 197 TYR A C 1
ATOM 1657 O O . TYR A 1 197 ? -0.675 -2.275 24.822 1.00 95.00 197 TYR A O 1
ATOM 1665 N N . LYS A 1 198 ? 0.981 -3.509 25.704 1.00 93.56 198 LYS A N 1
ATOM 1666 C CA . LYS A 1 198 ? 0.041 -4.374 26.423 1.00 93.56 198 LYS A CA 1
ATOM 1667 C C . LYS A 1 198 ? -0.627 -3.598 27.574 1.00 93.56 198 LYS A C 1
ATOM 1669 O O . LYS A 1 198 ? 0.011 -2.690 28.115 1.00 93.56 198 LYS A O 1
ATOM 1674 N N . PRO A 1 199 ? -1.873 -3.948 27.953 1.00 92.25 199 PRO A N 1
ATOM 1675 C CA . PRO A 1 199 ? -2.614 -3.239 28.994 1.00 92.25 199 PRO A CA 1
ATOM 1676 C C . PRO A 1 199 ? -1.791 -3.080 30.272 1.00 92.25 199 PRO A C 1
ATOM 1678 O O . PRO A 1 199 ? -1.235 -4.064 30.755 1.00 92.25 199 PRO A O 1
ATOM 1681 N N . GLU A 1 200 ? -1.688 -1.848 30.775 1.00 88.00 200 GLU A N 1
ATOM 1682 C CA . GLU A 1 200 ? -1.059 -1.501 32.065 1.00 88.00 200 GLU A CA 1
ATOM 1683 C C . GLU A 1 200 ? 0.426 -1.885 32.225 1.00 88.00 200 GLU A C 1
ATOM 1685 O O . GLU A 1 200 ? 0.985 -1.784 33.313 1.00 88.00 200 GLU A O 1
ATOM 1690 N N . LYS A 1 201 ? 1.118 -2.274 31.145 1.00 90.38 201 LYS A N 1
ATOM 1691 C CA . LYS A 1 201 ? 2.535 -2.687 31.195 1.00 90.38 201 LYS A CA 1
ATOM 1692 C C . LYS A 1 201 ? 3.534 -1.633 30.722 1.00 90.38 201 LYS A C 1
ATOM 1694 O O . LYS A 1 201 ? 4.736 -1.888 30.672 1.00 90.38 201 LYS A O 1
ATOM 1699 N N . ARG A 1 202 ? 3.054 -0.434 30.396 1.00 86.56 202 ARG A N 1
ATOM 1700 C CA . ARG A 1 202 ? 3.881 0.707 29.981 1.00 86.56 202 ARG A CA 1
ATOM 1701 C C . ARG A 1 202 ? 4.925 1.058 31.062 1.00 86.56 202 ARG A C 1
ATOM 1703 O O . ARG A 1 202 ? 4.574 1.068 32.237 1.00 86.56 202 ARG A O 1
ATOM 1710 N N . PRO A 1 203 ? 6.174 1.423 30.699 1.00 89.00 203 PRO A N 1
ATOM 1711 C CA . PRO A 1 203 ? 6.746 1.590 29.351 1.00 89.00 203 PRO A CA 1
ATOM 1712 C C . PRO A 1 203 ? 7.273 0.302 28.702 1.00 89.00 203 PRO A C 1
ATOM 1714 O O . PRO A 1 203 ? 7.874 0.354 27.632 1.00 89.00 203 PRO A O 1
ATOM 1717 N N . PHE A 1 204 ? 7.066 -0.853 29.327 1.00 88.56 204 PHE A N 1
ATOM 1718 C CA . PHE A 1 204 ? 7.587 -2.134 28.867 1.00 88.56 204 PHE A CA 1
ATOM 1719 C C . PHE A 1 204 ? 6.559 -2.878 27.992 1.00 88.56 204 PHE A C 1
ATOM 1721 O O . PHE A 1 204 ? 5.387 -2.516 27.927 1.00 88.56 204 PHE A O 1
ATOM 1728 N N . GLU A 1 205 ? 6.999 -3.915 27.272 1.00 92.06 205 GLU A N 1
ATOM 1729 C CA . GLU A 1 205 ? 6.140 -4.728 26.388 1.00 92.06 205 GLU A CA 1
ATOM 1730 C C . GLU A 1 205 ? 5.376 -3.923 25.305 1.00 92.06 205 GLU A C 1
ATOM 1732 O O . GLU A 1 205 ? 4.157 -4.050 25.148 1.00 92.06 205 GLU A O 1
ATOM 1737 N N . ALA A 1 206 ? 6.103 -3.116 24.523 1.00 93.56 206 ALA A N 1
ATOM 1738 C CA . ALA A 1 206 ? 5.572 -2.508 23.300 1.00 93.56 206 ALA A CA 1
ATOM 1739 C C . ALA A 1 206 ? 5.174 -3.584 22.270 1.00 93.56 206 ALA A C 1
ATOM 1741 O O . ALA A 1 206 ? 5.894 -4.565 22.072 1.00 93.56 206 ALA A O 1
ATOM 1742 N N . VAL A 1 207 ? 4.029 -3.391 21.612 1.00 93.62 207 VAL A N 1
ATOM 1743 C CA . VAL A 1 207 ? 3.450 -4.333 20.642 1.00 93.62 207 VAL A CA 1
ATOM 1744 C C . VAL A 1 207 ? 3.823 -3.935 19.215 1.00 93.62 207 VAL A C 1
ATOM 1746 O O . VAL A 1 207 ? 4.556 -4.662 18.545 1.00 93.62 207 VAL A O 1
ATOM 1749 N N . CYS A 1 208 ? 3.330 -2.788 18.735 1.00 94.31 208 CYS A N 1
ATOM 1750 C CA . CYS A 1 208 ? 3.746 -2.179 17.469 1.00 94.31 208 CYS A CA 1
ATOM 1751 C C . CYS A 1 208 ? 3.239 -0.744 17.324 1.00 94.31 208 CYS A C 1
ATOM 1753 O O . CYS A 1 208 ? 2.385 -0.289 18.085 1.00 94.31 208 CYS A O 1
ATOM 1755 N N . ASP A 1 209 ? 3.719 -0.076 16.279 1.00 95.19 209 ASP A N 1
ATOM 1756 C CA . ASP A 1 209 ? 3.158 1.184 15.810 1.00 95.19 209 ASP A CA 1
ATOM 1757 C C . ASP A 1 209 ? 1.887 0.947 14.994 1.00 95.19 209 ASP A C 1
ATOM 1759 O O . ASP A 1 209 ? 1.798 -0.007 14.212 1.00 95.19 209 ASP A O 1
ATOM 1763 N N . VAL A 1 210 ? 0.911 1.826 15.187 1.00 96.00 210 VAL A N 1
ATOM 1764 C CA . VAL A 1 210 ? -0.404 1.782 14.549 1.00 96.00 210 VAL A CA 1
ATOM 1765 C C . VAL A 1 210 ? -0.755 3.170 14.033 1.00 96.00 210 VAL A C 1
ATOM 1767 O O . VAL A 1 210 ? -0.568 4.157 14.748 1.00 96.00 210 VAL A O 1
ATOM 1770 N N . ASP A 1 211 ? -1.271 3.237 12.803 1.00 95.56 211 ASP A N 1
ATOM 1771 C CA . ASP A 1 211 ? -1.809 4.484 12.251 1.00 95.56 211 ASP A CA 1
ATOM 1772 C C . ASP A 1 211 ? -3.287 4.622 12.635 1.00 95.56 211 ASP A C 1
ATOM 1774 O O . ASP A 1 211 ? -4.077 3.709 12.402 1.00 95.56 211 ASP A O 1
ATOM 1778 N N . PHE A 1 212 ? -3.666 5.783 13.149 1.00 94.88 212 PHE A N 1
ATOM 1779 C CA . PHE A 1 212 ? -5.005 6.146 13.584 1.00 94.88 212 PHE A CA 1
ATOM 1780 C C . PHE A 1 212 ? -5.610 7.201 12.662 1.00 94.88 212 PHE A C 1
ATOM 1782 O O . PHE A 1 212 ? -4.929 8.153 12.272 1.00 94.88 212 PHE A O 1
ATOM 1789 N N . LEU A 1 213 ? -6.899 7.056 12.362 1.00 94.94 213 LEU A N 1
ATOM 1790 C CA . LEU A 1 213 ? -7.709 8.073 11.695 1.00 94.94 213 LEU A CA 1
ATOM 1791 C C . LEU A 1 213 ? -9.154 7.986 12.170 1.00 94.94 213 LEU A C 1
ATOM 1793 O O . LEU A 1 213 ? -9.766 6.923 12.102 1.00 94.94 213 LEU A O 1
ATOM 1797 N N . TRP A 1 214 ? -9.712 9.115 12.589 1.00 93.19 214 TRP A N 1
ATOM 1798 C CA . TRP A 1 214 ? -11.153 9.235 12.775 1.00 93.19 214 TRP A CA 1
ATOM 1799 C C . TRP A 1 214 ? -11.845 9.351 11.422 1.00 93.19 214 TRP A C 1
ATOM 1801 O O . TRP A 1 214 ? -11.430 10.136 10.573 1.00 93.19 214 TRP A O 1
ATOM 1811 N N . HIS A 1 215 ? -12.913 8.592 11.220 1.00 88.94 215 HIS A N 1
ATOM 1812 C CA . HIS A 1 215 ? -13.819 8.849 10.115 1.00 88.94 215 HIS A CA 1
ATOM 1813 C C . HIS A 1 215 ? -14.543 10.174 10.388 1.00 88.94 215 HIS A C 1
ATOM 1815 O O . HIS A 1 215 ? -15.048 10.350 11.502 1.00 88.94 215 HIS A O 1
ATOM 1821 N N . PRO A 1 216 ? -14.613 11.101 9.416 1.00 83.56 216 PRO A N 1
ATOM 1822 C CA . PRO A 1 216 ? -15.414 12.306 9.583 1.00 83.56 216 PRO A CA 1
ATOM 1823 C C . PRO A 1 216 ? -16.878 11.897 9.787 1.00 83.56 216 PRO A C 1
ATOM 1825 O O . PRO A 1 216 ? -17.414 11.126 8.989 1.00 83.56 216 PRO A O 1
ATOM 1828 N N . SER A 1 217 ? -17.506 12.350 10.871 1.00 74.00 217 SER A N 1
ATOM 1829 C CA . SER A 1 217 ? -18.952 12.192 11.040 1.00 74.00 217 SER A CA 1
ATOM 1830 C C . SER A 1 217 ? -19.652 13.296 10.261 1.00 74.00 217 SER A C 1
ATOM 1832 O O . SER A 1 217 ? -19.242 14.458 10.342 1.00 74.00 217 SER A O 1
ATOM 1834 N N . GLU A 1 218 ? -20.693 12.943 9.512 1.00 63.47 218 GLU A N 1
ATOM 1835 C CA . GLU A 1 218 ? -21.661 13.934 9.049 1.00 63.47 218 GLU A CA 1
ATOM 1836 C C . GLU A 1 218 ? -22.392 14.470 10.288 1.00 63.47 218 GLU A C 1
ATOM 1838 O O . GLU A 1 218 ? -22.608 13.741 11.262 1.00 63.47 218 GLU A O 1
ATOM 1843 N N . VAL A 1 219 ? -22.616 15.782 10.314 1.00 57.50 219 VAL A N 1
ATOM 1844 C CA . VAL A 1 219 ? -23.162 16.499 11.469 1.00 57.50 219 VAL A CA 1
ATOM 1845 C C . VAL A 1 219 ? -24.665 16.240 11.516 1.00 57.50 219 VAL A C 1
ATOM 1847 O O . VAL A 1 219 ? -25.438 17.036 10.999 1.00 57.50 219 VAL A O 1
ATOM 1850 N N . ASP A 1 220 ? -25.069 15.116 12.102 1.00 53.16 220 ASP A N 1
ATOM 1851 C CA . ASP A 1 220 ? -26.447 14.912 12.542 1.00 53.16 220 ASP A CA 1
ATOM 1852 C C . ASP A 1 220 ? -26.506 15.175 14.049 1.00 53.16 220 ASP A C 1
ATOM 1854 O O . ASP A 1 220 ? -26.106 14.348 14.868 1.00 53.16 220 ASP A O 1
ATOM 1858 N N . ASP A 1 221 ? -27.004 16.357 14.414 1.00 51.38 221 ASP A N 1
ATOM 1859 C CA . ASP A 1 221 ? -26.993 16.928 15.769 1.00 51.38 221 ASP A CA 1
ATOM 1860 C C . ASP A 1 221 ? -27.753 16.113 16.849 1.00 51.38 221 ASP A C 1
ATOM 1862 O O . ASP A 1 221 ? -27.826 16.550 17.996 1.00 51.38 221 ASP A O 1
ATOM 1866 N N . ASN A 1 222 ? -28.321 14.937 16.540 1.00 50.38 222 ASN A N 1
ATOM 1867 C CA . ASN A 1 222 ? -29.320 14.276 17.397 1.00 50.38 222 ASN A CA 1
ATOM 1868 C C . ASN A 1 222 ? -29.144 12.766 17.673 1.00 50.38 222 ASN A C 1
ATOM 1870 O O . ASN A 1 222 ? -30.043 12.167 18.260 1.00 50.38 222 ASN A O 1
ATOM 1874 N N . ALA A 1 223 ? -28.016 12.131 17.342 1.00 50.44 223 ALA A N 1
ATOM 1875 C CA . ALA A 1 223 ? -27.771 10.732 17.725 1.00 50.44 223 ALA A CA 1
ATOM 1876 C C . ALA A 1 223 ? -26.381 10.571 18.343 1.00 50.44 223 ALA A C 1
ATOM 1878 O O . ALA A 1 223 ? -25.402 10.612 17.613 1.00 50.44 223 ALA A O 1
ATOM 1879 N N . GLU A 1 224 ? -26.308 10.423 19.674 1.00 56.16 224 GLU A N 1
ATOM 1880 C CA . GLU A 1 224 ? -25.140 10.040 20.497 1.00 56.16 224 GLU A CA 1
ATOM 1881 C C . GLU A 1 224 ? -23.783 9.937 19.759 1.00 56.16 224 GLU A C 1
ATOM 1883 O O . GLU A 1 224 ? -23.224 8.853 19.699 1.00 56.16 224 GLU A O 1
ATOM 1888 N N . ASN A 1 225 ? -23.261 11.041 19.196 1.00 69.06 225 ASN A N 1
ATOM 1889 C CA . ASN A 1 225 ? -22.150 11.122 18.222 1.00 69.06 225 ASN A CA 1
ATOM 1890 C C . ASN A 1 225 ? -21.277 9.856 18.100 1.00 69.06 225 ASN A C 1
ATOM 1892 O O . ASN A 1 225 ? -20.181 9.784 18.671 1.00 69.06 225 ASN A O 1
ATOM 1896 N N . LEU A 1 226 ? -21.775 8.838 17.390 1.00 77.44 226 LEU A N 1
ATOM 1897 C CA . LEU A 1 226 ? -21.080 7.567 17.249 1.00 77.44 226 LEU A CA 1
ATOM 1898 C C . LEU A 1 226 ? -20.032 7.727 16.157 1.00 77.44 226 LEU A C 1
ATOM 1900 O O . LEU A 1 226 ? -20.343 7.767 14.968 1.00 77.44 226 LEU A O 1
ATOM 1904 N N . ASN A 1 227 ? -18.767 7.764 16.553 1.00 86.81 227 ASN A N 1
ATOM 1905 C CA . ASN A 1 227 ? -17.677 7.940 15.608 1.00 86.81 227 ASN A CA 1
ATOM 1906 C C . ASN A 1 227 ? -17.044 6.597 15.261 1.00 86.81 227 ASN A C 1
ATOM 1908 O O . ASN A 1 227 ? -17.075 5.642 16.040 1.00 86.81 227 ASN A O 1
ATOM 1912 N N . LYS A 1 228 ? -16.443 6.530 14.073 1.00 91.94 228 LYS A N 1
ATOM 1913 C CA . LYS A 1 228 ? -15.637 5.385 13.641 1.00 91.94 228 LYS A CA 1
ATOM 1914 C C . LYS A 1 228 ? -14.164 5.760 13.718 1.00 91.94 228 LYS A C 1
ATOM 1916 O O . LYS A 1 228 ? -13.758 6.788 13.181 1.00 91.94 228 LYS A O 1
ATOM 1921 N N . LEU A 1 229 ? -13.363 4.934 14.371 1.00 93.81 229 LEU A N 1
ATOM 1922 C CA . LEU A 1 229 ? -11.915 5.053 14.449 1.00 93.81 229 LEU A CA 1
ATOM 1923 C C . LEU A 1 229 ? -11.285 3.913 13.655 1.00 93.81 229 LEU A C 1
ATOM 1925 O O . LEU A 1 229 ? -11.519 2.742 13.946 1.00 93.81 229 LEU A O 1
ATOM 1929 N N . TRP A 1 230 ? -10.460 4.254 12.673 1.00 95.19 230 TRP A N 1
ATOM 1930 C CA . TRP A 1 230 ? -9.676 3.294 11.910 1.00 95.19 230 TRP A CA 1
ATOM 1931 C C . TRP A 1 230 ? -8.268 3.175 12.468 1.00 95.19 230 TRP A C 1
ATOM 1933 O O . TRP A 1 230 ? -7.582 4.172 12.695 1.00 95.19 230 TRP A O 1
ATOM 1943 N N . MET A 1 231 ? -7.832 1.931 12.627 1.00 95.44 231 MET A N 1
ATOM 1944 C CA . MET A 1 231 ? -6.501 1.555 13.076 1.00 95.44 231 MET A CA 1
ATOM 1945 C C . MET A 1 231 ? -5.836 0.685 12.009 1.00 95.44 231 MET A C 1
ATOM 1947 O O . MET A 1 231 ? -6.294 -0.427 11.741 1.00 95.44 231 MET A O 1
ATOM 1951 N N . TRP A 1 232 ? -4.748 1.162 11.401 1.00 96.00 232 TRP A N 1
ATOM 1952 C CA . TRP A 1 232 ? -3.935 0.347 10.495 1.00 96.00 232 TRP A CA 1
ATOM 1953 C C . TRP A 1 232 ? -2.799 -0.316 11.243 1.00 96.00 232 TRP A C 1
ATOM 1955 O O . TRP A 1 232 ? -1.902 0.340 11.772 1.00 96.00 232 TRP A O 1
ATOM 1965 N N . VAL A 1 233 ? -2.822 -1.641 11.221 1.00 95.88 233 VAL A N 1
ATOM 1966 C CA . VAL A 1 233 ? -1.924 -2.492 11.985 1.00 95.88 233 VAL A CA 1
ATOM 1967 C C . VAL A 1 233 ? -1.099 -3.356 11.040 1.00 95.88 233 VAL A C 1
ATOM 1969 O O . VAL A 1 233 ? -1.563 -3.841 10.004 1.00 95.88 233 VAL A O 1
ATOM 1972 N N . HIS A 1 234 ? 0.159 -3.573 11.405 1.00 95.50 234 HIS A N 1
ATOM 1973 C CA . HIS A 1 234 ? 1.021 -4.502 10.694 1.00 95.50 234 HIS A CA 1
ATOM 1974 C C . HIS A 1 234 ? 0.588 -5.971 10.935 1.00 95.50 234 HIS A C 1
ATOM 1976 O O . HIS A 1 234 ? 0.323 -6.333 12.083 1.00 95.50 234 HIS A O 1
ATOM 1982 N N . PRO A 1 235 ? 0.594 -6.865 9.922 1.00 94.00 235 PRO A N 1
ATOM 1983 C CA . PRO A 1 235 ? 0.126 -8.255 10.044 1.00 94.00 235 PRO A CA 1
ATOM 1984 C C . PRO A 1 235 ? 0.668 -9.055 11.219 1.00 94.00 235 PRO A C 1
ATOM 1986 O O . PRO A 1 235 ? -0.067 -9.823 11.828 1.00 94.00 235 PRO A O 1
ATOM 1989 N N . LEU A 1 236 ? 1.952 -8.870 11.542 1.00 94.12 236 LEU A N 1
ATOM 1990 C CA . LEU A 1 236 ? 2.609 -9.592 12.633 1.00 94.12 236 LEU A CA 1
ATOM 1991 C C . LEU A 1 236 ? 1.926 -9.352 13.988 1.00 94.12 236 LEU A C 1
ATOM 1993 O O . LEU A 1 236 ? 1.849 -10.265 14.802 1.00 94.12 236 LEU A O 1
ATOM 1997 N N . CYS A 1 237 ? 1.428 -8.138 14.210 1.00 94.25 237 CYS A N 1
ATOM 1998 C CA . CYS A 1 237 ? 0.874 -7.710 15.493 1.00 94.25 237 CYS A CA 1
ATOM 1999 C C . CYS A 1 237 ? -0.659 -7.658 15.479 1.00 94.25 237 CYS A C 1
ATOM 2001 O O . CYS A 1 237 ? -1.278 -7.403 16.506 1.00 94.25 237 CYS A O 1
ATOM 2003 N N . TYR A 1 238 ? -1.276 -7.932 14.326 1.00 93.81 238 TYR A N 1
ATOM 2004 C CA . TYR A 1 238 ? -2.718 -7.849 14.116 1.00 93.81 238 TYR A CA 1
ATOM 2005 C C . TYR A 1 238 ? -3.515 -8.740 15.079 1.00 93.81 238 TYR A C 1
ATOM 2007 O O . TYR A 1 238 ? -4.428 -8.251 15.743 1.00 93.81 238 TYR A O 1
ATOM 2015 N N . ASN A 1 239 ? -3.138 -10.018 15.213 1.00 93.56 239 ASN A N 1
ATOM 2016 C CA . ASN A 1 239 ? -3.823 -10.944 16.124 1.00 93.56 239 ASN A CA 1
ATOM 2017 C C . ASN A 1 239 ? -3.690 -10.477 17.581 1.00 93.56 239 ASN A C 1
ATOM 2019 O O . ASN A 1 239 ? -4.670 -10.434 18.315 1.00 93.56 239 ASN A O 1
ATOM 2023 N N . GLN A 1 240 ? -2.489 -10.040 17.966 1.00 94.62 240 GLN A N 1
ATOM 2024 C CA . GLN A 1 240 ? -2.189 -9.609 19.329 1.00 94.62 240 GLN A CA 1
ATOM 2025 C C . GLN A 1 240 ? -2.973 -8.347 19.720 1.00 94.62 240 GLN A C 1
ATOM 2027 O O . GLN A 1 240 ? -3.515 -8.272 20.818 1.00 94.62 240 GLN A O 1
ATOM 2032 N N . ILE A 1 241 ? -3.074 -7.367 18.816 1.00 94.56 241 ILE A N 1
ATOM 2033 C CA . ILE A 1 241 ? -3.870 -6.151 19.038 1.00 94.56 241 ILE A CA 1
ATOM 2034 C C . ILE A 1 241 ? -5.358 -6.475 19.084 1.00 94.56 241 ILE A C 1
ATOM 2036 O O . ILE A 1 241 ? -6.058 -5.949 19.942 1.00 94.56 241 ILE A O 1
ATOM 2040 N N . THR A 1 242 ? -5.834 -7.365 18.214 1.00 93.81 242 THR A N 1
ATOM 2041 C CA . THR A 1 242 ? -7.237 -7.795 18.223 1.00 93.81 242 THR A CA 1
ATOM 2042 C C . THR A 1 242 ? -7.600 -8.410 19.574 1.00 93.81 242 THR A C 1
ATOM 2044 O O . THR A 1 242 ? -8.562 -7.978 20.196 1.00 93.81 242 THR A O 1
ATOM 2047 N N . GLU A 1 243 ? -6.785 -9.330 20.097 1.00 94.00 243 GLU A N 1
ATOM 2048 C CA . GLU A 1 243 ? -6.992 -9.922 21.427 1.00 94.00 243 GLU A CA 1
ATOM 2049 C C . GLU A 1 243 ? -6.970 -8.885 22.558 1.00 94.00 243 GLU A C 1
ATOM 2051 O O . GLU A 1 243 ? -7.758 -8.975 23.499 1.00 94.00 243 GLU A O 1
ATOM 2056 N N . ILE A 1 244 ? -6.073 -7.897 22.483 1.00 93.81 244 ILE A N 1
ATOM 2057 C CA . ILE A 1 244 ? -6.000 -6.809 23.465 1.00 93.81 244 ILE A CA 1
ATOM 2058 C C . ILE A 1 244 ? -7.281 -5.966 23.429 1.00 93.81 244 ILE A C 1
ATOM 2060 O O . ILE A 1 244 ? -7.852 -5.692 24.481 1.00 93.81 244 ILE A O 1
ATOM 2064 N N . LEU A 1 245 ? -7.761 -5.595 22.239 1.00 93.25 245 LEU A N 1
ATOM 2065 C CA . LEU A 1 245 ? -8.988 -4.812 22.081 1.00 93.25 245 LEU A CA 1
ATOM 2066 C C . LEU A 1 245 ? -10.223 -5.588 22.557 1.00 93.25 245 LEU A C 1
ATOM 2068 O O . LEU A 1 245 ? -11.050 -5.021 23.267 1.00 93.25 245 LEU A O 1
ATOM 2072 N N . LEU A 1 246 ? -10.318 -6.885 22.243 1.00 92.69 246 LEU A N 1
ATOM 2073 C CA . LEU A 1 246 ? -11.403 -7.748 22.725 1.00 92.69 246 LEU A CA 1
ATOM 2074 C C . LEU A 1 246 ? -11.455 -7.790 24.260 1.00 92.69 246 LEU A C 1
ATOM 2076 O O . LEU A 1 246 ? -12.539 -7.704 24.832 1.00 92.69 246 LEU A O 1
ATOM 2080 N N . LYS A 1 247 ? -10.293 -7.861 24.926 1.00 92.19 247 LYS A N 1
ATOM 2081 C CA . LYS A 1 247 ? -10.195 -7.857 26.396 1.00 92.19 247 LYS A CA 1
ATOM 2082 C C . LYS A 1 247 ? -10.557 -6.507 27.012 1.00 92.19 247 LYS A C 1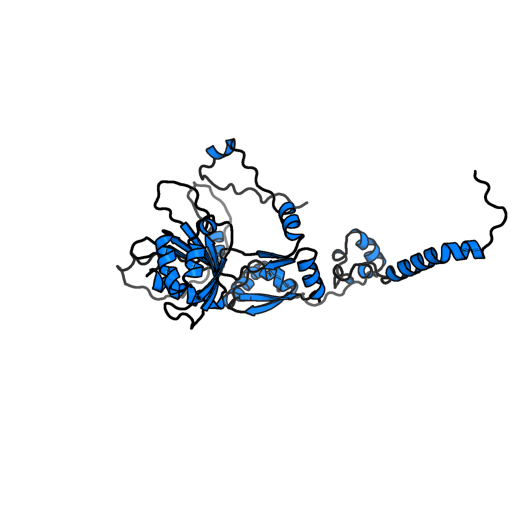
ATOM 2084 O O . LYS A 1 247 ? -11.279 -6.477 27.999 1.00 92.19 247 LYS A O 1
ATOM 2089 N N . ILE A 1 248 ? -10.072 -5.402 26.443 1.00 90.94 248 ILE A N 1
ATOM 2090 C CA . ILE A 1 248 ? -10.311 -4.048 26.975 1.00 90.94 248 ILE A CA 1
ATOM 2091 C C . ILE A 1 248 ? -11.792 -3.682 26.905 1.00 90.94 248 ILE A C 1
ATOM 2093 O O . ILE A 1 248 ? -12.349 -3.165 27.868 1.00 90.94 248 ILE A O 1
ATOM 2097 N N . PHE A 1 249 ? -12.432 -3.956 25.770 1.00 89.12 249 PHE A N 1
ATOM 2098 C CA . PHE A 1 249 ? -13.820 -3.567 25.528 1.00 89.12 249 PHE A CA 1
ATOM 2099 C C . PHE A 1 249 ? -14.834 -4.673 25.876 1.00 89.12 249 PHE A C 1
ATOM 2101 O O . PHE A 1 249 ? -16.033 -4.482 25.660 1.00 89.12 249 PHE A O 1
ATOM 2108 N N . SER A 1 250 ? -14.365 -5.810 26.417 1.00 88.50 250 SER A N 1
ATOM 2109 C CA . SER A 1 250 ? -15.176 -6.991 26.764 1.00 88.50 250 SER A CA 1
ATOM 2110 C C . SER A 1 250 ? -16.151 -7.372 25.642 1.00 88.50 250 SER A C 1
ATOM 2112 O O . SER A 1 250 ? -17.367 -7.424 25.833 1.00 88.50 250 SER A O 1
ATOM 2114 N N . LEU A 1 251 ? -15.607 -7.545 24.436 1.00 87.12 251 LEU A N 1
ATOM 2115 C CA . LEU A 1 251 ? -16.382 -7.724 23.208 1.00 87.12 251 LEU A CA 1
ATOM 2116 C C . LEU A 1 251 ? -16.646 -9.205 22.924 1.00 87.12 251 LEU A C 1
ATOM 2118 O O . LEU A 1 251 ? -15.717 -10.014 22.945 1.00 87.12 251 LEU A O 1
ATOM 2122 N N . ASN A 1 252 ? -17.884 -9.528 22.555 1.00 86.81 252 ASN A N 1
ATOM 2123 C CA . ASN A 1 252 ? -18.299 -10.868 22.141 1.00 86.81 252 ASN A CA 1
ATOM 2124 C C . ASN A 1 252 ? -18.552 -10.926 20.624 1.00 86.81 252 ASN A C 1
ATOM 2126 O O . ASN A 1 252 ? -18.889 -9.895 20.031 1.00 86.81 252 ASN A O 1
ATOM 2130 N N . PRO A 1 253 ? -18.393 -12.094 19.970 1.00 83.19 253 PRO A N 1
ATOM 2131 C CA . PRO A 1 253 ? -18.725 -12.260 18.557 1.00 83.19 253 PRO A CA 1
ATOM 2132 C C . PRO A 1 253 ? -20.190 -11.903 18.281 1.00 83.19 253 PRO A C 1
ATOM 2134 O O . PRO A 1 253 ? -21.100 -12.346 18.981 1.00 83.19 253 PRO A O 1
ATOM 2137 N N . PHE A 1 254 ? -20.425 -11.102 17.244 1.00 69.19 254 PHE A N 1
ATOM 2138 C CA . PHE A 1 254 ? -21.768 -10.784 16.770 1.00 69.19 254 PHE A CA 1
ATOM 2139 C C . PHE A 1 254 ? -22.351 -12.020 16.068 1.00 69.19 254 PHE A C 1
ATOM 2141 O O . PHE A 1 254 ? -21.985 -12.303 14.926 1.00 69.19 254 PHE A O 1
ATOM 2148 N N . GLY A 1 255 ? -23.202 -12.774 16.770 1.00 61.19 255 GLY A N 1
ATOM 2149 C CA . GLY A 1 255 ? -23.834 -13.998 16.258 1.00 61.19 255 GLY A CA 1
ATOM 2150 C C . GLY A 1 255 ? -24.063 -15.105 17.293 1.00 61.19 255 GLY A C 1
ATOM 2151 O O . GLY A 1 255 ? -24.927 -15.938 17.069 1.00 61.19 255 GLY A O 1
ATOM 2152 N N . ASP A 1 256 ? -23.385 -15.080 18.447 1.00 45.09 256 ASP A N 1
ATOM 2153 C CA . ASP A 1 256 ? -23.508 -16.143 19.470 1.00 45.09 256 ASP A CA 1
ATOM 2154 C C . ASP A 1 256 ? -24.584 -15.867 20.542 1.00 45.09 256 ASP A C 1
ATOM 2156 O O . ASP A 1 256 ? -24.604 -16.512 21.590 1.00 45.09 256 ASP A O 1
ATOM 2160 N N . LEU A 1 257 ? -25.486 -14.903 20.317 1.00 41.03 257 LEU A N 1
ATOM 2161 C CA . LEU A 1 257 ? -26.539 -14.575 21.285 1.00 41.03 257 LEU A CA 1
ATOM 2162 C C . LEU A 1 257 ? -27.828 -15.404 21.147 1.00 41.03 257 LEU A C 1
ATOM 2164 O O . LEU A 1 257 ? -28.670 -15.255 22.019 1.00 41.03 257 LEU A O 1
ATOM 2168 N N . ASP A 1 258 ? -27.971 -16.309 20.165 1.00 37.00 258 ASP A N 1
ATOM 2169 C CA . ASP A 1 258 ? -29.224 -17.079 19.985 1.00 37.00 258 ASP A CA 1
ATOM 2170 C C . ASP A 1 258 ? -29.084 -18.490 19.350 1.00 37.00 258 ASP A C 1
ATOM 2172 O O . ASP A 1 258 ? -30.006 -18.972 18.700 1.00 37.00 258 ASP A O 1
ATOM 2176 N N . GLU A 1 259 ? -27.983 -19.228 19.561 1.00 35.34 259 GLU A N 1
ATOM 2177 C CA . GLU A 1 259 ? -27.873 -20.632 19.084 1.00 35.34 259 GLU A CA 1
ATOM 2178 C C . GLU A 1 259 ? -27.387 -21.627 20.155 1.00 35.34 259 GLU A C 1
ATOM 2180 O O . GLU A 1 259 ? -26.563 -22.499 19.907 1.00 35.34 259 GLU A O 1
ATOM 2185 N N . ASN A 1 260 ? -27.937 -21.551 21.370 1.00 30.66 260 ASN A N 1
ATOM 2186 C CA . ASN A 1 260 ? -27.791 -22.620 22.371 1.00 30.66 260 ASN A CA 1
ATOM 2187 C C . ASN A 1 260 ? -29.151 -23.158 22.837 1.00 30.66 260 ASN A C 1
ATOM 2189 O O . ASN A 1 260 ? -29.463 -23.165 24.025 1.00 30.66 260 ASN A O 1
ATOM 2193 N N . LYS A 1 261 ? -29.955 -23.637 21.881 1.00 32.09 261 LYS A N 1
ATOM 2194 C CA . LYS A 1 261 ? -30.968 -24.688 22.079 1.00 32.09 261 LYS A CA 1
ATOM 2195 C C . LYS A 1 261 ? -31.108 -25.492 20.789 1.00 32.09 261 LYS A C 1
ATOM 2197 O O . LYS A 1 261 ? -31.929 -25.152 19.947 1.00 32.09 261 LYS A O 1
ATOM 2202 N N . ASN A 1 262 ? -30.254 -26.502 20.640 1.00 26.06 262 ASN A N 1
ATOM 2203 C CA . ASN A 1 262 ? -30.531 -27.828 20.069 1.00 26.06 262 ASN A CA 1
ATOM 2204 C C . ASN A 1 262 ? -29.209 -28.448 19.609 1.00 26.06 262 ASN A C 1
ATOM 2206 O O . ASN A 1 262 ? -28.836 -28.411 18.440 1.00 26.06 262 ASN A O 1
ATOM 2210 N N . SER A 1 263 ? -28.499 -29.032 20.570 1.00 24.80 263 SER A N 1
ATOM 2211 C CA . SER A 1 263 ? -27.695 -30.215 20.297 1.00 24.80 263 SER A CA 1
ATOM 2212 C C . SER A 1 263 ? -28.639 -31.321 19.825 1.00 24.80 263 SER A C 1
ATOM 2214 O O . SER A 1 263 ? -29.585 -31.630 20.545 1.00 24.80 263 SER A O 1
ATOM 2216 N N . ASP A 1 264 ? -28.427 -31.856 18.625 1.00 25.27 264 ASP A N 1
ATOM 2217 C CA . ASP A 1 264 ? -28.223 -33.294 18.409 1.00 25.27 264 ASP A CA 1
ATOM 2218 C C . ASP A 1 264 ? -28.159 -33.640 16.908 1.00 25.27 264 ASP A C 1
ATOM 2220 O O . ASP A 1 264 ? -29.057 -33.317 16.141 1.00 25.27 264 ASP A O 1
ATOM 2224 N N . GLN A 1 265 ? -27.082 -34.360 16.564 1.00 24.78 265 GLN A N 1
ATOM 2225 C CA . GLN A 1 265 ? -26.940 -35.339 15.472 1.00 24.78 265 GLN A CA 1
ATOM 2226 C C . GLN A 1 265 ? -26.950 -34.829 14.016 1.00 24.78 265 GLN A C 1
ATOM 2228 O O . GLN A 1 265 ? -27.978 -34.480 13.457 1.00 24.78 265 GLN A O 1
ATOM 2233 N N . ASP A 1 266 ? -25.781 -34.875 13.361 1.00 24.62 266 ASP A N 1
ATOM 2234 C CA . ASP A 1 266 ? -25.540 -35.935 12.368 1.00 24.62 266 ASP A CA 1
ATOM 2235 C C . ASP A 1 266 ? -24.087 -35.938 11.853 1.00 24.62 266 ASP A C 1
ATOM 2237 O O . ASP A 1 266 ? -23.612 -35.041 11.151 1.00 24.62 266 ASP A O 1
ATOM 2241 N N . GLU A 1 267 ? -23.373 -37.002 12.224 1.00 24.20 267 GLU A N 1
ATOM 2242 C CA . GLU A 1 267 ? -22.110 -37.432 11.633 1.00 24.20 267 GLU A CA 1
ATOM 2243 C C . GLU A 1 267 ? -22.339 -38.082 10.256 1.00 24.20 267 GLU A C 1
ATOM 2245 O O . GLU A 1 267 ? -23.255 -38.873 10.067 1.00 24.20 267 GLU A O 1
ATOM 2250 N N . PHE A 1 268 ? -21.421 -37.793 9.327 1.00 23.17 268 PHE A N 1
ATOM 2251 C CA . PHE A 1 268 ? -20.913 -38.667 8.258 1.00 23.17 268 PHE A CA 1
ATOM 2252 C C . PHE A 1 268 ? -21.872 -39.644 7.541 1.00 23.17 268 PHE A C 1
ATOM 2254 O O . PHE A 1 268 ? -22.234 -40.690 8.073 1.00 23.17 268 PHE A O 1
ATOM 2261 N N . LYS A 1 269 ? -22.006 -39.465 6.216 1.00 23.81 269 LYS A N 1
ATOM 2262 C CA . LYS A 1 269 ? -21.829 -40.572 5.254 1.00 23.81 269 LYS A CA 1
ATOM 2263 C C . LYS A 1 269 ? -21.467 -40.081 3.853 1.00 23.81 269 LYS A C 1
ATOM 2265 O O . LYS A 1 269 ? -22.273 -39.528 3.113 1.00 23.81 269 LYS A O 1
ATOM 2270 N N . SER A 1 270 ? -20.210 -40.314 3.509 1.00 23.34 270 SER A N 1
ATOM 2271 C CA . SER A 1 270 ? -19.724 -40.476 2.147 1.00 23.34 270 SER A CA 1
ATOM 2272 C C . SER A 1 270 ? -20.128 -41.850 1.602 1.00 23.34 270 SER A C 1
ATOM 2274 O O . SER A 1 270 ? -20.052 -42.822 2.345 1.00 23.34 270 SER A O 1
ATOM 2276 N N . GLU A 1 271 ? -20.448 -41.874 0.304 1.00 23.92 271 GLU A N 1
ATOM 2277 C CA . GLU A 1 271 ? -20.379 -42.980 -0.675 1.00 23.92 271 GLU A CA 1
ATOM 2278 C C . GLU A 1 271 ? -21.676 -43.308 -1.443 1.00 23.92 271 GLU A C 1
ATOM 2280 O O . GLU A 1 271 ? -22.741 -43.529 -0.880 1.00 23.92 271 GLU A O 1
ATOM 2285 N N . GLU A 1 272 ? -21.470 -43.362 -2.768 1.00 23.44 272 GLU A N 1
ATOM 2286 C CA . GLU A 1 272 ? -22.244 -44.005 -3.838 1.00 23.44 272 GLU A CA 1
ATOM 2287 C C . GLU A 1 272 ? -23.535 -43.339 -4.354 1.00 23.44 272 GLU A C 1
ATOM 2289 O O . GLU A 1 272 ? -24.565 -43.289 -3.699 1.00 23.44 272 GLU A O 1
ATOM 2294 N N . ILE A 1 273 ? -23.495 -42.900 -5.622 1.00 26.16 273 ILE A N 1
ATOM 2295 C CA . ILE A 1 273 ? -24.115 -43.642 -6.736 1.00 26.16 273 ILE A CA 1
ATOM 2296 C C . ILE A 1 273 ? -23.457 -43.217 -8.063 1.00 26.16 273 ILE A C 1
ATOM 2298 O O . ILE A 1 273 ? -23.427 -42.050 -8.457 1.00 26.16 273 ILE A O 1
ATOM 2302 N N . GLU A 1 274 ? -22.900 -44.220 -8.736 1.00 25.30 274 GLU A N 1
ATOM 2303 C CA . GLU A 1 274 ? -22.398 -44.206 -10.105 1.00 25.30 274 GLU A CA 1
ATOM 2304 C C . GLU A 1 274 ? -23.511 -44.043 -11.164 1.00 25.30 274 GLU A C 1
ATOM 2306 O O . GLU A 1 274 ? -24.644 -44.471 -10.973 1.00 25.30 274 GLU A O 1
ATOM 2311 N N . LYS A 1 275 ? -23.088 -43.585 -12.355 1.00 25.91 275 LYS A N 1
ATOM 2312 C CA . LYS A 1 275 ? -23.618 -43.934 -13.692 1.00 25.91 275 LYS A CA 1
ATOM 2313 C C . LYS A 1 275 ? -25.095 -43.618 -13.964 1.00 25.91 275 LYS A C 1
ATOM 2315 O O . LYS A 1 275 ? -25.978 -44.406 -13.647 1.00 25.91 275 LYS A O 1
ATOM 2320 N N . ARG A 1 276 ? -25.335 -42.595 -14.795 1.00 26.03 276 ARG A N 1
ATOM 2321 C CA . ARG A 1 276 ? -26.357 -42.662 -15.855 1.00 26.03 276 ARG A CA 1
ATOM 2322 C C . ARG A 1 276 ? -25.966 -41.805 -17.062 1.00 26.03 276 ARG A C 1
ATOM 2324 O O . ARG A 1 276 ? -25.438 -40.708 -16.939 1.00 26.03 276 ARG A O 1
ATOM 2331 N N . THR A 1 277 ? -26.160 -42.457 -18.195 1.00 24.20 277 THR A N 1
ATOM 2332 C CA 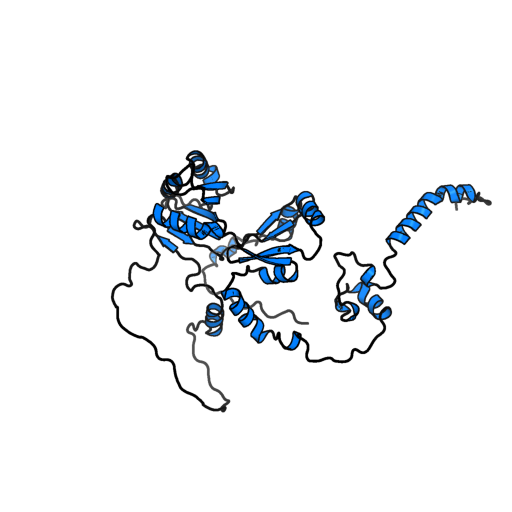. THR A 1 277 ? -25.846 -42.210 -19.603 1.00 24.20 277 THR A CA 1
ATOM 2333 C C . THR A 1 277 ? -26.304 -40.881 -20.199 1.00 24.20 277 THR A C 1
ATOM 2335 O O . THR A 1 277 ? -27.334 -40.337 -19.815 1.00 24.20 277 THR A O 1
ATOM 2338 N N . ASP A 1 278 ? -25.566 -40.462 -21.232 1.00 27.00 278 ASP A N 1
ATOM 2339 C CA . ASP A 1 278 ? -25.982 -39.522 -22.273 1.00 27.00 278 ASP A CA 1
ATOM 2340 C C . ASP A 1 278 ? -27.306 -39.954 -22.927 1.00 27.00 278 ASP A C 1
ATOM 2342 O O . ASP A 1 278 ? -27.406 -41.086 -23.401 1.00 27.00 278 ASP A O 1
ATOM 2346 N N . ASN A 1 279 ? -28.291 -39.052 -22.953 1.00 23.42 279 ASN A N 1
ATOM 2347 C CA . ASN A 1 279 ? -29.228 -38.774 -24.053 1.00 23.42 279 ASN A CA 1
ATOM 2348 C C . ASN A 1 279 ? -30.390 -37.934 -23.506 1.00 23.42 279 ASN A C 1
ATOM 2350 O O . ASN A 1 279 ? -31.089 -38.370 -22.601 1.00 23.42 279 ASN A O 1
ATOM 2354 N N . ASP A 1 280 ? -30.531 -36.705 -24.007 1.00 26.80 280 ASP A N 1
ATOM 2355 C CA . ASP A 1 280 ? -31.765 -36.213 -24.639 1.00 26.80 280 ASP A CA 1
ATOM 2356 C C . ASP A 1 280 ? -31.712 -34.689 -24.810 1.00 26.80 280 ASP A C 1
ATOM 2358 O O . ASP A 1 280 ? -31.552 -33.906 -23.872 1.00 26.80 280 ASP A O 1
ATOM 2362 N N . LYS A 1 281 ? -31.822 -34.269 -26.073 1.00 27.55 281 LYS A N 1
ATOM 2363 C CA . LYS A 1 281 ? -32.190 -32.912 -26.468 1.00 27.55 281 LYS A CA 1
ATOM 2364 C C . LYS A 1 281 ? -33.705 -32.906 -26.672 1.00 27.55 281 LYS A C 1
ATOM 2366 O O . LYS A 1 281 ? -34.176 -33.694 -27.478 1.00 27.55 281 LYS A O 1
ATOM 2371 N N . GLU A 1 282 ? -34.416 -31.990 -26.018 1.00 25.06 282 GLU A N 1
ATOM 2372 C CA . GLU A 1 282 ? -35.259 -30.941 -26.631 1.00 25.06 282 GLU A CA 1
ATOM 2373 C C . GLU A 1 282 ? -36.379 -30.437 -25.697 1.00 25.06 282 GLU A C 1
ATOM 2375 O O . GLU A 1 282 ? -37.138 -31.202 -25.121 1.00 25.06 282 GLU A O 1
ATOM 2380 N N . TYR A 1 283 ? -36.451 -29.099 -25.619 1.00 25.08 283 TYR A N 1
ATOM 2381 C CA . TYR A 1 283 ? -37.617 -28.217 -25.445 1.00 25.08 283 TYR A CA 1
ATOM 2382 C C . TYR A 1 283 ? -38.683 -28.489 -24.361 1.00 25.08 283 TYR A C 1
ATOM 2384 O O . TYR A 1 283 ? -39.515 -29.372 -24.506 1.00 25.08 283 TYR A O 1
ATOM 2392 N N . SER A 1 284 ? -38.851 -27.529 -23.430 1.00 24.47 284 SER A N 1
ATOM 2393 C CA . SER A 1 284 ? -40.049 -26.654 -23.396 1.00 24.47 284 SER A CA 1
ATOM 2394 C C . SER A 1 284 ? -40.101 -25.682 -22.193 1.00 24.47 284 SER A C 1
ATOM 2396 O O . SER A 1 284 ? -40.061 -26.094 -21.043 1.00 24.47 284 SER A O 1
ATOM 2398 N N . LYS A 1 285 ? -40.346 -24.409 -22.545 1.00 25.14 285 LYS A N 1
ATOM 2399 C CA . LYS A 1 285 ? -41.137 -23.342 -21.885 1.00 25.14 285 LYS A CA 1
ATOM 2400 C C . LYS A 1 285 ? -40.712 -22.686 -20.558 1.00 25.14 285 LYS A C 1
ATOM 2402 O O . LYS A 1 285 ? -40.452 -23.301 -19.537 1.00 25.14 285 LYS A O 1
ATOM 2407 N N . LYS A 1 286 ? -40.789 -21.351 -20.654 1.00 26.53 286 LYS A N 1
ATOM 2408 C CA . LYS A 1 286 ? -40.777 -20.303 -19.631 1.00 26.53 286 LYS A CA 1
ATOM 2409 C C . LYS A 1 286 ? -41.846 -20.515 -18.554 1.00 26.53 286 LYS A C 1
ATOM 2411 O O . LYS A 1 286 ? -43.005 -20.718 -18.912 1.00 26.53 286 LYS A O 1
ATOM 2416 N N . THR A 1 287 ? -41.477 -20.237 -17.305 1.00 22.95 287 THR A N 1
ATOM 2417 C CA . THR A 1 287 ? -42.385 -19.691 -16.284 1.00 22.95 287 THR A CA 1
ATOM 2418 C C . THR A 1 287 ? -41.599 -18.864 -15.259 1.00 22.95 287 THR A C 1
ATOM 2420 O O . THR A 1 287 ? -40.611 -19.346 -14.719 1.00 22.95 287 THR A O 1
ATOM 2423 N N . SER A 1 288 ? -42.047 -17.612 -15.108 1.00 24.22 288 SER A N 1
ATOM 2424 C CA . SER A 1 288 ? -42.021 -16.685 -13.958 1.00 24.22 288 SER A CA 1
ATOM 2425 C C . SER A 1 288 ? -40.832 -16.631 -12.984 1.00 24.22 288 SER A C 1
ATOM 2427 O O . SER A 1 288 ? -40.572 -17.564 -12.232 1.00 24.22 288 SER A O 1
ATOM 2429 N N . GLU A 1 289 ? -40.240 -15.434 -12.960 1.00 33.16 289 GLU A N 1
ATOM 2430 C CA . GLU A 1 289 ? -39.592 -14.708 -11.857 1.00 33.16 289 GLU A CA 1
ATOM 2431 C C . GLU A 1 289 ? -39.775 -15.291 -10.446 1.00 33.16 289 GLU A C 1
ATOM 2433 O O . GLU A 1 289 ? -40.872 -15.333 -9.896 1.00 33.16 289 GLU A O 1
ATOM 2438 N N . THR A 1 290 ? -38.657 -15.693 -9.845 1.00 26.28 290 THR A N 1
ATOM 2439 C CA . THR A 1 290 ? -38.306 -15.479 -8.431 1.00 26.28 290 THR A CA 1
ATOM 2440 C C . THR A 1 290 ? -36.817 -15.795 -8.273 1.00 26.28 290 THR A C 1
ATOM 2442 O O . THR A 1 290 ? -36.272 -16.672 -8.940 1.00 26.28 290 THR A O 1
ATOM 2445 N N . GLU A 1 291 ? -36.147 -14.993 -7.457 1.00 38.72 291 GLU A N 1
ATOM 2446 C CA . GLU A 1 291 ? -34.701 -14.849 -7.291 1.00 38.72 291 GLU A CA 1
ATOM 2447 C C . GLU A 1 291 ? -33.944 -16.177 -7.096 1.00 38.72 291 GLU A C 1
ATOM 2449 O O . GLU A 1 291 ? -33.817 -16.704 -5.991 1.00 38.72 291 GLU A O 1
ATOM 2454 N N . ILE A 1 292 ? -33.356 -16.707 -8.169 1.00 35.84 292 ILE A N 1
ATOM 2455 C CA . ILE A 1 292 ? -32.337 -17.755 -8.075 1.00 35.84 292 ILE A CA 1
ATOM 2456 C C . ILE A 1 292 ? -30.993 -17.069 -8.277 1.00 35.84 292 ILE A C 1
ATOM 2458 O O . ILE A 1 292 ? -30.539 -16.869 -9.402 1.00 35.84 292 ILE A O 1
ATOM 2462 N N . LEU A 1 293 ? -30.352 -16.696 -7.167 1.00 40.59 293 LEU A N 1
ATOM 2463 C CA . LEU A 1 293 ? -28.935 -16.348 -7.160 1.00 40.59 293 LEU A CA 1
ATOM 2464 C C . LEU A 1 293 ? -28.155 -17.476 -7.843 1.00 40.59 293 LEU A C 1
ATOM 2466 O O . LEU A 1 293 ? -28.108 -18.607 -7.356 1.00 40.59 293 LEU A O 1
ATOM 2470 N N . ASP A 1 294 ? -27.565 -17.136 -8.983 1.00 38.09 294 ASP A N 1
ATOM 2471 C CA . ASP A 1 294 ? -26.854 -18.027 -9.889 1.00 38.09 294 ASP A CA 1
ATOM 2472 C C . ASP A 1 294 ? -25.947 -19.010 -9.108 1.00 38.09 294 ASP A C 1
ATOM 2474 O O . ASP A 1 294 ? -24.986 -18.583 -8.450 1.00 38.09 294 ASP A O 1
ATOM 2478 N N . PRO A 1 295 ? -26.161 -20.339 -9.173 1.00 46.66 295 PRO A N 1
ATOM 2479 C CA . PRO A 1 295 ? -25.312 -21.319 -8.477 1.00 46.66 295 PRO A CA 1
ATOM 2480 C C . PRO A 1 295 ? -23.839 -21.247 -8.934 1.00 46.66 295 PRO A C 1
ATOM 2482 O O . PRO A 1 295 ? -22.909 -21.654 -8.232 1.00 46.66 295 PRO A O 1
ATOM 2485 N N . ILE A 1 296 ? -23.596 -20.639 -10.098 1.00 44.06 296 ILE A N 1
ATOM 2486 C CA . ILE A 1 296 ? -22.271 -20.316 -10.638 1.00 44.06 296 ILE A CA 1
ATOM 2487 C C . ILE A 1 296 ? -21.600 -19.168 -9.860 1.00 44.06 296 ILE A C 1
ATOM 2489 O O . ILE A 1 296 ? -20.381 -19.177 -9.681 1.00 44.06 296 ILE A O 1
ATOM 2493 N N . LEU A 1 297 ? -22.357 -18.173 -9.395 1.00 45.88 297 LEU A N 1
ATOM 2494 C CA . LEU A 1 297 ? -21.854 -17.087 -8.546 1.00 45.88 297 LEU A CA 1
ATOM 2495 C C . LEU A 1 297 ? -21.546 -17.599 -7.137 1.00 45.88 297 LEU A C 1
ATOM 2497 O O . LEU A 1 297 ? -20.468 -17.311 -6.614 1.00 45.88 297 LEU A O 1
ATOM 2501 N N . LYS A 1 298 ? -22.430 -18.433 -6.577 1.00 41.41 298 LYS A N 1
ATOM 2502 C CA . LYS A 1 298 ? -22.247 -19.061 -5.258 1.00 41.41 298 LYS A CA 1
ATOM 2503 C C . LYS A 1 298 ? -21.009 -19.969 -5.222 1.00 41.41 298 LYS A C 1
ATOM 2505 O O . LYS A 1 298 ? -20.136 -19.781 -4.381 1.00 41.41 298 LYS A O 1
ATOM 2510 N N . SER A 1 299 ? -20.821 -20.816 -6.236 1.00 47.62 299 SER A N 1
ATOM 2511 C CA . SER A 1 299 ? -19.607 -21.644 -6.379 1.00 47.62 299 SER A CA 1
ATOM 2512 C C . SER A 1 299 ? -18.329 -20.837 -6.677 1.00 47.62 299 SER A C 1
ATOM 2514 O O . SER A 1 299 ? -17.232 -21.210 -6.250 1.00 47.62 299 SER A O 1
ATOM 2516 N N . LYS A 1 300 ? -18.427 -19.691 -7.370 1.00 43.75 300 LYS A N 1
ATOM 2517 C CA . LYS A 1 300 ? -17.295 -18.756 -7.528 1.00 43.75 300 LYS A CA 1
ATOM 2518 C C . LYS A 1 300 ? -16.893 -18.122 -6.194 1.00 43.75 300 LYS A C 1
ATOM 2520 O O . LYS A 1 300 ? -15.691 -17.977 -5.961 1.00 43.75 300 LYS A O 1
ATOM 2525 N N . LEU A 1 301 ? -17.861 -17.776 -5.343 1.00 42.44 301 LEU A N 1
ATOM 2526 C CA . LEU A 1 301 ? -17.649 -17.246 -3.991 1.00 42.44 301 LEU A CA 1
ATOM 2527 C C . LEU A 1 301 ? -17.046 -18.305 -3.054 1.00 42.44 301 LEU A C 1
ATOM 2529 O O . LEU A 1 301 ? -16.036 -18.018 -2.419 1.00 42.44 301 LEU A O 1
ATOM 2533 N N . GLU A 1 302 ? -17.564 -19.536 -3.065 1.00 45.50 302 GLU A N 1
ATOM 2534 C CA . GLU A 1 302 ? -17.047 -20.681 -2.288 1.00 45.50 302 GLU A CA 1
ATOM 2535 C C . GLU A 1 302 ? -15.606 -21.067 -2.661 1.00 45.50 302 GLU A C 1
ATOM 2537 O O . GLU A 1 302 ? -14.827 -21.522 -1.828 1.00 45.50 302 GLU A O 1
ATOM 2542 N N . SER A 1 303 ? -15.218 -20.886 -3.929 1.00 47.25 303 SER A N 1
ATOM 2543 C CA . SER A 1 303 ? -13.870 -21.233 -4.399 1.00 47.25 303 SER A CA 1
ATOM 2544 C C . SER A 1 303 ? -12.783 -20.244 -3.965 1.00 47.25 303 SER A C 1
ATOM 2546 O O . SER A 1 303 ? -11.590 -20.546 -4.083 1.00 47.25 303 SER A O 1
ATOM 2548 N N . ARG A 1 304 ? -13.171 -19.056 -3.494 1.00 47.25 304 ARG A N 1
ATOM 2549 C CA . ARG A 1 304 ? -12.258 -18.072 -2.917 1.00 47.25 304 ARG A CA 1
ATOM 2550 C C . ARG A 1 304 ? -12.034 -18.518 -1.467 1.00 47.25 304 ARG A C 1
ATOM 2552 O O . ARG A 1 304 ? -13.005 -18.750 -0.767 1.00 47.25 304 ARG A O 1
ATOM 2559 N N . ASN A 1 305 ? -10.783 -18.647 -1.007 1.00 48.34 305 ASN A N 1
ATOM 2560 C CA . ASN A 1 305 ? -10.442 -18.894 0.411 1.00 48.34 305 ASN A CA 1
ATOM 2561 C C . ASN A 1 305 ? -10.820 -17.679 1.288 1.00 48.34 305 ASN A C 1
ATOM 2563 O O . ASN A 1 305 ? -9.973 -17.091 1.955 1.00 48.34 305 ASN A O 1
ATOM 2567 N N . VAL A 1 306 ? -12.063 -17.228 1.207 1.00 50.22 306 VAL A N 1
ATOM 2568 C CA . VAL A 1 306 ? -12.601 -16.109 1.957 1.00 50.22 306 VAL A CA 1
ATOM 2569 C C . VAL A 1 306 ? -13.531 -16.752 2.975 1.00 50.22 306 VAL A C 1
ATOM 2571 O O . VAL A 1 306 ? -14.473 -17.427 2.559 1.00 50.22 306 VAL A O 1
ATOM 2574 N N . PRO A 1 307 ? -13.252 -16.638 4.285 1.00 46.97 307 PRO A N 1
ATOM 2575 C CA . PRO A 1 307 ? -14.176 -17.137 5.294 1.00 46.97 307 PRO A CA 1
ATOM 2576 C C . PRO A 1 307 ? -15.578 -16.564 5.042 1.00 46.97 307 PRO A C 1
ATOM 2578 O O . PRO A 1 307 ? -15.712 -15.417 4.611 1.00 46.97 307 PRO A O 1
ATOM 2581 N N . PHE A 1 308 ? -16.611 -17.375 5.303 1.00 49.22 308 PHE A N 1
ATOM 2582 C CA . PHE A 1 308 ? -18.030 -17.047 5.086 1.00 49.22 308 PHE A CA 1
ATOM 2583 C C . PHE A 1 308 ? -18.417 -15.672 5.662 1.00 49.22 308 PHE A C 1
ATOM 2585 O O . PHE A 1 308 ? -19.221 -14.956 5.072 1.00 49.22 308 PHE A O 1
ATOM 2592 N N . ASN A 1 309 ? -17.758 -15.251 6.748 1.00 60.28 309 ASN A N 1
ATOM 2593 C CA . ASN A 1 309 ? -17.829 -13.891 7.263 1.00 60.28 309 ASN A CA 1
ATOM 2594 C C . ASN A 1 309 ? -16.590 -13.073 6.849 1.00 60.28 309 ASN A C 1
ATOM 2596 O O . ASN A 1 309 ? -15.516 -13.189 7.443 1.00 60.28 309 ASN A O 1
ATOM 2600 N N . ARG A 1 310 ? -16.743 -12.235 5.816 1.00 69.00 310 ARG A N 1
ATOM 2601 C CA . ARG A 1 310 ? -15.669 -11.378 5.276 1.00 69.00 310 ARG A CA 1
ATOM 2602 C C . ARG A 1 310 ? -15.203 -10.307 6.270 1.00 69.00 310 ARG A C 1
ATOM 2604 O O . ARG A 1 310 ? -14.073 -9.842 6.164 1.00 69.00 310 ARG A O 1
ATOM 2611 N N . THR A 1 311 ? -16.061 -9.922 7.211 1.00 82.06 311 THR A N 1
ATOM 2612 C CA . THR A 1 311 ? -15.789 -8.886 8.214 1.00 82.06 311 THR A CA 1
ATOM 2613 C C . THR A 1 311 ? -16.355 -9.316 9.566 1.00 82.06 311 THR A C 1
ATOM 2615 O O . THR A 1 311 ? -17.498 -8.969 9.878 1.00 82.06 311 THR A O 1
ATOM 2618 N N . PRO A 1 312 ? -15.595 -10.082 10.369 1.00 86.06 312 PRO A N 1
ATOM 2619 C CA . PRO A 1 312 ? -15.999 -10.429 11.725 1.00 86.06 312 PRO A CA 1
ATOM 2620 C C . PRO A 1 312 ? -16.326 -9.167 12.528 1.00 86.06 312 PRO A C 1
ATOM 2622 O O . PRO A 1 312 ? -15.531 -8.222 12.563 1.00 86.06 312 PRO A O 1
ATOM 2625 N N . LYS A 1 313 ? -17.506 -9.157 13.150 1.00 89.81 313 LYS A N 1
ATOM 2626 C CA . LYS A 1 313 ? -17.980 -8.069 14.005 1.00 89.81 313 LYS A CA 1
ATOM 2627 C C . LYS A 1 313 ? -18.033 -8.562 15.442 1.00 89.81 313 LYS A C 1
ATOM 2629 O O . LYS A 1 313 ? -18.476 -9.681 15.689 1.00 89.81 313 LYS A O 1
ATOM 2634 N N . TYR A 1 314 ? -17.605 -7.722 16.370 1.00 90.06 314 TYR A N 1
ATOM 2635 C CA . TYR A 1 314 ? -17.711 -7.966 17.800 1.00 90.06 314 TYR A CA 1
ATOM 2636 C C . TYR A 1 314 ? -18.408 -6.786 18.454 1.00 90.06 314 TYR A C 1
ATOM 2638 O O . TYR A 1 314 ? -18.191 -5.642 18.057 1.00 90.06 314 TYR A O 1
ATOM 2646 N N . VAL A 1 315 ? -19.244 -7.059 19.446 1.00 90.38 315 VAL A N 1
ATOM 2647 C CA . VAL A 1 315 ? -20.060 -6.049 20.121 1.00 90.38 315 VAL A CA 1
ATOM 2648 C C . VAL A 1 315 ? -19.875 -6.189 21.625 1.00 90.38 315 VAL A C 1
ATOM 2650 O O . VAL A 1 315 ? -19.736 -7.297 22.145 1.00 90.38 315 VAL A O 1
ATOM 2653 N N . SER A 1 316 ? -19.803 -5.056 22.321 1.00 88.62 316 SER A N 1
ATOM 2654 C CA . SER A 1 316 ? -19.731 -5.029 23.784 1.00 88.62 316 SER A CA 1
ATOM 2655 C C . SER A 1 316 ? -21.054 -5.492 24.393 1.00 88.62 316 SER A C 1
ATOM 2657 O O . SER A 1 316 ? -22.102 -5.340 23.774 1.00 88.62 316 SER A O 1
ATOM 2659 N N . GLN A 1 317 ? -21.032 -6.010 25.622 1.00 80.25 317 GLN A N 1
ATOM 2660 C CA . GLN A 1 317 ? -22.244 -6.468 26.321 1.00 80.25 317 GLN A CA 1
ATOM 2661 C C . GLN A 1 317 ? -23.324 -5.379 26.418 1.00 80.25 317 GLN A C 1
ATOM 2663 O O . GLN A 1 317 ? -24.510 -5.677 26.327 1.00 80.25 317 GLN A O 1
ATOM 2668 N N . SER A 1 318 ? -22.909 -4.117 26.539 1.00 77.62 318 SER A N 1
ATOM 2669 C CA . SER A 1 318 ? -23.806 -2.957 26.584 1.00 77.62 318 SER A CA 1
ATOM 2670 C C . SER A 1 318 ? -24.218 -2.432 25.200 1.00 77.62 318 SER A C 1
ATOM 2672 O O . SER A 1 318 ? -24.985 -1.483 25.120 1.00 77.62 318 SER A O 1
ATOM 2674 N N . GLY A 1 319 ? -23.677 -2.978 24.102 1.00 77.81 319 GLY A N 1
ATOM 2675 C CA . GLY A 1 319 ? -23.922 -2.500 22.731 1.00 77.81 319 GLY A CA 1
ATOM 2676 C C . GLY A 1 319 ? -23.178 -1.215 22.334 1.00 77.81 319 GLY A C 1
ATOM 2677 O O . GLY A 1 319 ? -23.232 -0.802 21.183 1.00 77.81 319 GLY A O 1
ATOM 2678 N N . ASP A 1 320 ? -22.438 -0.611 23.262 1.00 83.62 320 ASP A N 1
ATOM 2679 C CA . ASP A 1 320 ? -21.867 0.735 23.123 1.00 83.62 320 ASP A CA 1
ATOM 2680 C C . ASP A 1 320 ? -20.684 0.866 22.157 1.00 83.62 320 ASP A C 1
ATOM 2682 O O . ASP A 1 320 ? -20.415 1.936 21.607 1.00 83.62 320 ASP A O 1
ATOM 2686 N N . VAL A 1 321 ? -19.900 -0.206 22.048 1.00 89.75 321 VAL A N 1
ATOM 2687 C CA . VAL A 1 321 ? -18.689 -0.258 21.234 1.00 89.75 321 VAL A CA 1
ATOM 2688 C C . VAL A 1 321 ? -18.757 -1.506 20.380 1.00 89.75 321 VAL A C 1
ATOM 2690 O O . VAL A 1 321 ? -18.984 -2.613 20.874 1.00 89.75 321 VAL A O 1
ATOM 2693 N N . THR A 1 322 ? -18.529 -1.313 19.090 1.00 91.94 322 THR A N 1
ATOM 2694 C CA . THR A 1 322 ? -18.459 -2.374 18.098 1.00 91.94 322 THR A CA 1
ATOM 2695 C C . THR A 1 322 ? -17.084 -2.362 17.438 1.00 91.94 322 THR A C 1
ATOM 2697 O O . THR A 1 322 ? -16.520 -1.311 17.135 1.00 91.94 322 THR A O 1
ATOM 2700 N N . LEU A 1 323 ? -16.511 -3.545 17.259 1.00 93.75 323 LEU A N 1
ATOM 2701 C CA . LEU A 1 323 ? -15.227 -3.770 16.610 1.00 93.75 323 LEU A CA 1
ATOM 2702 C C . LEU A 1 323 ? -15.486 -4.532 15.318 1.00 93.75 323 LEU A C 1
ATOM 2704 O O . LEU A 1 323 ? -16.016 -5.643 15.345 1.00 93.75 323 LEU A O 1
ATOM 2708 N N . VAL A 1 324 ? -15.079 -3.962 14.193 1.00 93.38 324 VAL A N 1
ATOM 2709 C CA . VAL A 1 324 ? -15.184 -4.594 12.881 1.00 93.38 324 VAL A CA 1
ATOM 2710 C C . VAL A 1 324 ? -13.783 -4.881 12.360 1.00 93.38 324 VAL A C 1
ATOM 2712 O O . VAL A 1 324 ? -12.949 -3.990 12.188 1.00 93.38 324 VAL A O 1
ATOM 2715 N N . LEU A 1 325 ? -13.512 -6.156 12.099 1.00 92.38 325 LEU A N 1
ATOM 2716 C CA . LEU A 1 325 ? -12.252 -6.594 11.519 1.00 92.38 325 LEU A CA 1
ATOM 2717 C C . LEU A 1 325 ? -12.331 -6.496 9.993 1.00 92.38 325 LEU A C 1
ATOM 2719 O O . LEU A 1 325 ? -13.021 -7.277 9.343 1.00 92.38 325 LEU A O 1
ATOM 2723 N N . LEU A 1 326 ? -11.586 -5.551 9.415 1.00 90.38 326 LEU A N 1
ATOM 2724 C CA . LEU A 1 326 ? -11.575 -5.249 7.978 1.00 90.38 326 LEU A CA 1
ATOM 2725 C C . LEU A 1 326 ? -10.365 -5.871 7.253 1.00 90.38 326 LEU A C 1
ATOM 2727 O O . LEU A 1 326 ? -9.902 -5.357 6.228 1.00 90.38 326 LEU A O 1
ATOM 2731 N N . LYS A 1 327 ? -9.833 -6.985 7.767 1.00 87.38 327 LYS A N 1
ATOM 2732 C CA . LYS A 1 327 ? -8.674 -7.680 7.185 1.00 87.38 327 LYS A CA 1
ATOM 2733 C C . LYS A 1 327 ? -8.944 -8.102 5.735 1.00 87.38 327 LYS A C 1
ATOM 2735 O O . LYS A 1 327 ? -9.983 -8.680 5.440 1.00 87.38 327 LYS A O 1
ATOM 2740 N N . ASP A 1 328 ? -7.994 -7.814 4.843 1.00 82.38 328 ASP A N 1
ATOM 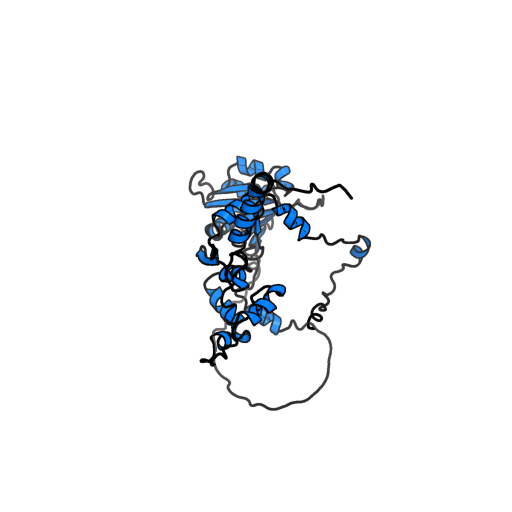2741 C CA . ASP A 1 328 ? -8.049 -8.134 3.406 1.00 82.38 328 ASP A CA 1
ATOM 2742 C C . ASP A 1 328 ? -9.302 -7.578 2.672 1.00 82.38 328 ASP A C 1
ATOM 2744 O O . ASP A 1 328 ? -9.686 -8.053 1.600 1.00 82.38 328 ASP A O 1
ATOM 2748 N N . THR A 1 329 ? -9.968 -6.558 3.235 1.00 87.75 329 THR A N 1
ATOM 2749 C CA . THR A 1 329 ? -11.131 -5.902 2.600 1.00 87.75 329 THR A CA 1
ATOM 2750 C C . THR A 1 329 ? -10.776 -4.598 1.897 1.00 87.75 329 THR A C 1
ATOM 2752 O O . THR A 1 329 ? -11.317 -4.313 0.827 1.00 87.75 329 THR A O 1
ATOM 2755 N N . LEU A 1 330 ? -9.846 -3.836 2.474 1.00 90.75 330 LEU A N 1
ATOM 2756 C CA . LEU A 1 330 ? -9.383 -2.553 1.967 1.00 90.75 330 LEU A CA 1
ATOM 2757 C C . LEU A 1 330 ? -7.984 -2.700 1.371 1.00 90.75 330 LEU A C 1
ATOM 2759 O O . LEU A 1 330 ? -7.086 -3.262 1.992 1.00 90.75 330 LEU A O 1
ATOM 2763 N N . ASN A 1 331 ? -7.786 -2.132 0.182 1.00 92.88 331 ASN A N 1
ATOM 2764 C CA . ASN A 1 331 ? -6.466 -2.029 -0.434 1.00 92.88 331 ASN A CA 1
ATOM 2765 C C . ASN A 1 331 ? -5.848 -0.672 -0.114 1.00 92.88 331 ASN A C 1
ATOM 2767 O O . ASN A 1 331 ? -6.505 0.363 -0.241 1.00 92.88 331 ASN A O 1
ATOM 2771 N N . ARG A 1 332 ? -4.563 -0.666 0.242 1.00 94.25 332 ARG A N 1
ATOM 2772 C CA . ARG A 1 332 ? -3.828 0.551 0.592 1.00 94.25 332 ARG A CA 1
ATOM 2773 C C . ARG A 1 332 ? -2.613 0.689 -0.313 1.00 94.25 332 ARG A C 1
ATOM 2775 O O . ARG A 1 332 ? -1.706 -0.142 -0.318 1.00 94.25 332 ARG A O 1
ATOM 2782 N N . PHE A 1 333 ? -2.571 1.792 -1.053 1.00 95.44 333 PHE A N 1
ATOM 2783 C CA . PHE A 1 333 ? -1.439 2.147 -1.899 1.00 95.44 333 PHE A CA 1
ATOM 2784 C C . PHE A 1 333 ? -0.764 3.407 -1.377 1.00 95.44 333 PHE A C 1
ATOM 2786 O O . PHE A 1 333 ? -1.422 4.377 -1.009 1.00 95.44 333 PHE A O 1
ATOM 2793 N N . ARG A 1 334 ? 0.567 3.406 -1.376 1.00 95.31 334 ARG A N 1
ATOM 2794 C CA . ARG A 1 334 ? 1.378 4.560 -0.992 1.00 95.31 334 ARG A CA 1
ATOM 2795 C C . ARG A 1 334 ? 2.031 5.149 -2.230 1.00 95.31 334 ARG A C 1
ATOM 2797 O O . ARG A 1 334 ? 2.818 4.476 -2.894 1.00 95.31 334 ARG A O 1
ATOM 2804 N N . LEU A 1 335 ? 1.725 6.407 -2.524 1.00 95.44 335 LEU A N 1
ATOM 2805 C CA . LEU A 1 335 ? 2.413 7.180 -3.552 1.00 95.44 335 LEU A CA 1
ATOM 2806 C C . LEU A 1 335 ? 3.440 8.104 -2.897 1.00 95.44 335 LEU A C 1
ATOM 2808 O O . LEU A 1 335 ? 3.137 8.776 -1.916 1.00 95.44 335 LEU A O 1
ATOM 2812 N N . ILE A 1 336 ? 4.656 8.116 -3.435 1.00 95.81 336 ILE A N 1
ATOM 2813 C CA . ILE A 1 336 ? 5.804 8.850 -2.899 1.00 95.81 336 ILE A CA 1
ATOM 2814 C C . ILE A 1 336 ? 6.407 9.707 -4.008 1.00 95.81 336 ILE A C 1
ATOM 2816 O O . ILE A 1 336 ? 6.708 9.197 -5.087 1.00 95.81 336 ILE A O 1
ATOM 2820 N N . GLY A 1 337 ? 6.645 10.983 -3.711 1.00 96.00 337 GLY A N 1
ATOM 2821 C CA . GLY A 1 337 ? 7.387 11.915 -4.561 1.00 96.00 337 GLY A CA 1
ATOM 2822 C C . GLY A 1 337 ? 6.553 13.091 -5.075 1.00 96.00 337 GLY A C 1
ATOM 2823 O O . GLY A 1 337 ? 5.320 13.025 -5.032 1.00 96.00 337 GLY A O 1
ATOM 2824 N N . PRO A 1 338 ? 7.211 14.164 -5.550 1.00 96.12 338 PRO A N 1
ATOM 2825 C CA . PRO A 1 338 ? 6.571 15.442 -5.876 1.00 96.12 338 PRO A CA 1
ATOM 2826 C C . PRO A 1 338 ? 5.538 15.351 -7.008 1.00 96.12 338 PRO A C 1
ATOM 2828 O O . PRO A 1 338 ? 4.491 15.988 -6.937 1.00 96.12 338 PRO A O 1
ATOM 2831 N N . ASP A 1 339 ? 5.767 14.505 -8.017 1.00 95.94 339 ASP A N 1
ATOM 2832 C CA . ASP A 1 339 ? 4.848 14.372 -9.160 1.00 95.94 339 ASP A CA 1
ATOM 2833 C C . ASP A 1 339 ? 3.628 13.486 -8.853 1.00 95.94 339 ASP A C 1
ATOM 2835 O O . ASP A 1 339 ? 2.764 13.285 -9.710 1.00 95.94 339 ASP A O 1
ATOM 2839 N N . SER A 1 340 ? 3.546 12.912 -7.648 1.00 94.81 340 SER A N 1
ATOM 2840 C CA . SER A 1 340 ? 2.497 11.949 -7.295 1.00 94.81 340 SER A CA 1
ATOM 2841 C C . SER A 1 340 ? 1.107 12.570 -7.359 1.00 94.81 340 SER A C 1
ATOM 2843 O O . SER A 1 340 ? 0.209 11.986 -7.959 1.00 94.81 340 SER A O 1
ATOM 2845 N N . TYR A 1 341 ? 0.941 13.773 -6.802 1.00 93.38 341 TYR A N 1
ATOM 2846 C CA . TYR A 1 341 ? -0.343 14.476 -6.804 1.00 93.38 341 TYR A CA 1
ATOM 2847 C C . TYR A 1 341 ? -0.803 14.813 -8.226 1.00 93.38 341 TYR A C 1
ATOM 2849 O O . TYR A 1 341 ? -1.944 14.546 -8.594 1.00 93.38 341 TYR A O 1
ATOM 2857 N N . LYS A 1 342 ? 0.117 15.305 -9.065 1.00 94.56 342 LYS A N 1
ATOM 2858 C CA . LYS A 1 342 ? -0.161 15.583 -10.477 1.00 94.56 342 LYS A CA 1
ATOM 2859 C C . LYS A 1 342 ? -0.654 14.328 -11.199 1.00 94.56 342 LYS A C 1
ATOM 2861 O O . LYS A 1 342 ? -1.674 14.373 -11.879 1.00 94.56 342 LYS A O 1
ATOM 2866 N N . ASN A 1 343 ? 0.020 13.195 -11.006 1.00 93.69 343 ASN A N 1
ATOM 2867 C CA . ASN A 1 343 ? -0.389 11.931 -11.618 1.00 93.69 343 ASN A CA 1
ATOM 2868 C C . ASN A 1 343 ? -1.748 11.435 -11.104 1.00 93.69 343 ASN A C 1
ATOM 2870 O O . ASN A 1 343 ? -2.523 10.908 -11.896 1.00 93.69 343 ASN A O 1
ATOM 2874 N N . LEU A 1 344 ? -2.061 11.634 -9.818 1.00 94.44 344 LEU A N 1
ATOM 2875 C CA . LEU A 1 344 ? -3.380 11.314 -9.263 1.00 94.44 344 LEU A CA 1
ATOM 2876 C C . LEU A 1 344 ? -4.476 12.185 -9.877 1.00 94.44 344 LEU A C 1
ATOM 2878 O O . LEU A 1 344 ? -5.480 11.641 -10.321 1.00 94.44 344 LEU A O 1
ATOM 2882 N N . SER A 1 345 ? -4.258 13.499 -9.971 1.00 94.19 345 SER A N 1
ATOM 2883 C CA . SER A 1 345 ? -5.237 14.437 -10.541 1.00 94.19 345 SER A CA 1
ATOM 2884 C C . SER A 1 345 ? -5.552 14.173 -12.017 1.00 94.19 345 SER A C 1
ATOM 2886 O O . SER A 1 345 ? -6.652 14.455 -12.470 1.00 94.19 345 SER A O 1
ATOM 2888 N N . LEU A 1 346 ? -4.596 13.613 -12.766 1.00 94.50 346 LEU A N 1
ATOM 2889 C CA . LEU A 1 346 ? -4.788 13.234 -14.168 1.00 94.50 346 LEU A CA 1
ATOM 2890 C C . LEU A 1 346 ? -5.434 11.852 -14.327 1.00 94.50 346 LEU A C 1
ATOM 2892 O O . LEU A 1 346 ? -6.033 11.572 -15.361 1.00 94.50 346 LEU A O 1
ATOM 2896 N N . ALA A 1 347 ? -5.262 10.961 -13.349 1.00 93.94 347 ALA A N 1
ATOM 2897 C CA . ALA A 1 347 ? -5.797 9.605 -13.405 1.00 93.94 347 ALA A CA 1
ATOM 2898 C C . ALA A 1 347 ? -7.235 9.528 -12.870 1.00 93.94 347 ALA A C 1
ATOM 2900 O O . ALA A 1 347 ? -8.076 8.854 -13.464 1.00 93.94 347 ALA A O 1
ATOM 2901 N N . PHE A 1 348 ? -7.515 10.210 -11.758 1.00 93.88 348 PHE A N 1
ATOM 2902 C CA . PHE A 1 348 ? -8.812 10.193 -11.092 1.00 93.88 348 PHE A CA 1
ATOM 2903 C C . PHE A 1 348 ? -9.659 11.385 -11.521 1.00 93.88 348 PHE A C 1
ATOM 2905 O O . PHE A 1 348 ? -9.240 12.532 -11.398 1.00 93.88 348 PHE A O 1
ATOM 2912 N N . HIS A 1 349 ? -10.873 11.097 -11.983 1.00 91.12 349 HIS A N 1
ATOM 2913 C CA . HIS A 1 349 ? -11.844 12.106 -12.383 1.00 91.12 349 HIS A CA 1
ATOM 2914 C C . HIS A 1 349 ? -13.047 12.019 -11.441 1.00 91.12 349 HIS A C 1
ATOM 2916 O O . HIS A 1 349 ? -13.582 10.921 -11.267 1.00 91.12 349 HIS A O 1
ATOM 2922 N N . PRO A 1 350 ? -13.466 13.131 -10.811 1.00 91.25 350 PRO A N 1
ATOM 2923 C CA . PRO A 1 350 ? -14.656 13.125 -9.977 1.00 91.25 350 PRO A CA 1
ATOM 2924 C C . PRO A 1 350 ? -15.890 12.875 -10.845 1.00 91.25 350 PRO A C 1
ATOM 2926 O O . PRO A 1 350 ? -16.038 13.463 -11.921 1.00 91.25 350 PRO A O 1
ATOM 2929 N N . ILE A 1 351 ? -16.781 12.011 -10.367 1.00 91.50 351 ILE A N 1
ATOM 2930 C CA . ILE A 1 351 ? -18.096 11.823 -10.976 1.00 91.50 351 ILE A CA 1
ATOM 2931 C C . ILE A 1 351 ? -18.911 13.079 -10.659 1.00 91.50 351 ILE A C 1
ATOM 2933 O O . ILE A 1 351 ? -19.068 13.445 -9.496 1.00 91.50 351 ILE A O 1
ATOM 2937 N N . LYS A 1 352 ? -19.385 13.774 -11.696 1.00 87.56 352 LYS A N 1
ATOM 2938 C CA . LYS A 1 352 ? -20.281 14.922 -11.534 1.00 87.56 352 LYS A CA 1
ATOM 2939 C C . LYS A 1 352 ? -21.685 14.387 -11.299 1.00 87.56 352 LYS A C 1
ATOM 2941 O O . LYS A 1 352 ? -22.313 13.917 -12.241 1.00 87.56 352 LYS A O 1
ATOM 2946 N N . VAL A 1 353 ? -22.149 14.444 -10.059 1.00 84.75 353 VAL A N 1
ATOM 2947 C CA . VAL A 1 353 ? -23.544 14.151 -9.730 1.00 84.75 353 VAL A CA 1
ATOM 2948 C C . VAL A 1 353 ? -24.335 15.443 -9.927 1.00 84.75 353 VAL A C 1
ATOM 2950 O O . VAL A 1 353 ? -24.043 16.448 -9.278 1.00 84.75 353 VAL A O 1
ATOM 2953 N N . ASN A 1 354 ? -25.286 15.450 -10.863 1.00 81.44 354 ASN A N 1
ATOM 2954 C CA . ASN A 1 354 ? -26.220 16.564 -11.007 1.00 81.44 354 ASN A CA 1
ATOM 2955 C C . ASN A 1 354 ? -27.264 16.454 -9.893 1.00 81.44 354 ASN A C 1
ATOM 2957 O O . ASN A 1 354 ? -27.882 15.406 -9.732 1.00 81.44 354 ASN A O 1
ATOM 2961 N N . ALA A 1 355 ? -27.489 17.539 -9.150 1.00 63.25 355 ALA A N 1
ATOM 2962 C CA . ALA A 1 355 ? -28.410 17.556 -8.010 1.00 63.25 355 ALA A CA 1
ATOM 2963 C C . ALA A 1 355 ? -29.845 17.099 -8.359 1.00 63.25 355 ALA A C 1
ATOM 2965 O O . ALA A 1 355 ? -30.547 16.596 -7.493 1.00 63.25 355 ALA A O 1
ATOM 2966 N N . ASN A 1 356 ? -30.250 17.197 -9.630 1.00 59.56 356 ASN A N 1
ATOM 2967 C CA . ASN A 1 356 ? -31.581 16.804 -10.103 1.00 59.56 356 ASN A CA 1
ATOM 2968 C C . ASN A 1 356 ? -31.771 15.283 -10.300 1.00 59.56 356 ASN A C 1
ATOM 2970 O O . ASN A 1 356 ? -32.886 14.859 -10.580 1.00 59.56 356 ASN A O 1
ATOM 2974 N N . GLU A 1 357 ? -30.718 14.462 -10.197 1.00 56.72 357 GLU A N 1
ATOM 2975 C CA . GLU A 1 357 ? -30.811 12.991 -10.313 1.00 56.72 357 GLU A CA 1
ATOM 2976 C C . GLU A 1 357 ? -30.858 12.282 -8.947 1.00 56.72 357 GLU A C 1
ATOM 2978 O O . GLU A 1 357 ? -31.055 11.069 -8.889 1.00 56.72 357 GLU A O 1
ATOM 2983 N N . ILE A 1 358 ? -30.693 13.022 -7.845 1.00 55.94 358 ILE A N 1
ATOM 2984 C CA . ILE A 1 358 ? -30.578 12.453 -6.493 1.00 55.94 358 ILE A CA 1
ATOM 2985 C C . ILE A 1 358 ? -31.936 11.940 -5.977 1.00 55.94 358 ILE A C 1
ATOM 2987 O O . ILE A 1 358 ? -31.966 10.931 -5.277 1.00 55.94 358 ILE A O 1
ATOM 2991 N N . ASP A 1 359 ? -33.057 12.527 -6.411 1.00 47.25 359 ASP A N 1
ATOM 2992 C CA . ASP A 1 359 ? -34.405 12.090 -6.002 1.00 47.25 359 ASP A CA 1
ATOM 2993 C C . ASP A 1 359 ? -34.853 10.753 -6.628 1.00 47.25 359 ASP A C 1
ATOM 2995 O O . ASP A 1 359 ? -35.832 10.166 -6.176 1.00 47.25 359 ASP A O 1
ATOM 2999 N N . ASN A 1 360 ? -34.131 10.232 -7.630 1.00 44.47 360 ASN A N 1
ATOM 3000 C CA . ASN A 1 360 ? -34.450 8.955 -8.284 1.00 44.47 360 ASN A CA 1
ATOM 3001 C C . ASN A 1 360 ? -33.521 7.799 -7.880 1.00 44.47 360 ASN A C 1
ATOM 3003 O O . ASN A 1 360 ? -33.678 6.693 -8.391 1.00 44.47 360 ASN A O 1
ATOM 3007 N N . PHE A 1 361 ? -32.578 8.010 -6.955 1.00 42.34 361 PHE A N 1
ATOM 3008 C CA . PHE A 1 361 ? -31.774 6.924 -6.383 1.00 42.34 361 PHE A CA 1
ATOM 3009 C C . PHE A 1 361 ? -32.486 6.296 -5.171 1.00 42.34 361 PHE A C 1
ATOM 3011 O O . PHE A 1 361 ? -31.945 6.213 -4.069 1.00 42.34 361 PHE A O 1
ATOM 3018 N N . GLN A 1 362 ? -33.715 5.815 -5.383 1.00 38.25 362 GLN A N 1
ATOM 3019 C CA . GLN A 1 362 ? -34.186 4.661 -4.620 1.00 38.25 362 GLN A CA 1
ATOM 3020 C C . GLN A 1 362 ? -33.416 3.439 -5.129 1.00 38.25 362 GLN A C 1
ATOM 3022 O O . GLN A 1 362 ? -33.198 3.273 -6.326 1.00 38.25 362 GLN A O 1
ATOM 3027 N N . MET A 1 363 ? -32.918 2.645 -4.185 1.00 41.97 363 MET A N 1
ATOM 3028 C CA . MET A 1 363 ? -32.155 1.421 -4.408 1.00 41.97 363 MET A CA 1
ATOM 3029 C C . MET A 1 363 ? -33.015 0.366 -5.112 1.00 41.97 363 MET A C 1
ATOM 3031 O O . MET A 1 363 ? -33.470 -0.559 -4.457 1.00 41.97 363 MET A O 1
ATOM 3035 N N . ASP A 1 364 ? -33.188 0.480 -6.426 1.00 35.47 364 ASP A N 1
ATOM 3036 C CA . ASP A 1 364 ? -33.722 -0.591 -7.261 1.00 35.47 364 ASP A CA 1
ATOM 3037 C C . ASP A 1 364 ? -32.715 -0.933 -8.371 1.00 35.47 364 ASP A C 1
ATOM 3039 O O . ASP A 1 364 ? -32.351 -0.111 -9.208 1.00 35.47 364 ASP A O 1
ATOM 3043 N N . GLU A 1 365 ? -32.235 -2.175 -8.285 1.00 35.44 365 GLU A N 1
ATOM 3044 C CA . GLU A 1 365 ? -31.622 -3.023 -9.314 1.00 35.44 365 GLU A CA 1
ATOM 3045 C C . GLU A 1 365 ? -30.517 -2.442 -10.220 1.00 35.44 365 GLU A C 1
ATOM 3047 O O . GLU A 1 365 ? -30.727 -1.671 -11.151 1.00 35.44 365 GLU A O 1
ATOM 3052 N N . VAL A 1 366 ? -29.298 -2.955 -10.015 1.00 34.56 366 VAL A N 1
ATOM 3053 C CA . VAL A 1 366 ? -28.140 -2.797 -10.909 1.00 34.56 366 VAL A CA 1
ATOM 3054 C C . VAL A 1 366 ? -28.455 -3.404 -12.288 1.00 34.56 366 VAL A C 1
ATOM 3056 O O . VAL A 1 366 ? -28.565 -4.629 -12.384 1.00 34.56 366 VAL A O 1
ATOM 3059 N N . PRO A 1 367 ? -28.519 -2.623 -13.385 1.00 33.25 367 PRO A N 1
ATOM 3060 C CA . PRO A 1 367 ? -28.719 -3.193 -14.710 1.00 33.25 367 PRO A CA 1
ATOM 3061 C C . PRO A 1 367 ? -27.401 -3.770 -15.242 1.00 33.25 367 PRO A C 1
ATOM 3063 O O . PRO A 1 367 ? -26.458 -3.045 -15.579 1.00 33.25 367 PRO A O 1
ATOM 3066 N N . ASP A 1 368 ? -27.350 -5.096 -15.350 1.00 39.50 368 ASP A N 1
ATOM 3067 C CA . ASP A 1 368 ? -26.323 -5.867 -16.053 1.00 39.50 368 ASP A CA 1
ATOM 3068 C C . ASP A 1 368 ? -26.322 -5.523 -17.552 1.00 39.50 368 ASP A C 1
ATOM 3070 O O . ASP A 1 368 ? -26.965 -6.195 -18.358 1.00 39.50 368 ASP A O 1
ATOM 3074 N N . GLN A 1 369 ? -25.619 -4.463 -17.970 1.00 35.69 369 GLN A N 1
ATOM 3075 C CA . GLN A 1 369 ? -25.442 -4.193 -19.403 1.00 35.69 369 GLN A CA 1
ATOM 3076 C C . GLN A 1 369 ? -24.255 -3.285 -19.764 1.00 35.69 369 GLN A C 1
ATOM 3078 O O . GLN A 1 369 ? -24.397 -2.303 -20.481 1.00 35.69 369 GLN A O 1
ATOM 3083 N N . ILE A 1 370 ? -23.031 -3.647 -19.355 1.00 33.78 370 ILE A N 1
ATOM 3084 C CA . ILE A 1 370 ? -21.804 -3.145 -20.016 1.00 33.78 370 ILE A CA 1
ATOM 3085 C C . ILE A 1 370 ? -20.778 -4.279 -20.178 1.00 33.78 370 ILE A C 1
ATOM 3087 O O . ILE A 1 370 ? -19.677 -4.240 -19.641 1.00 33.78 370 ILE A O 1
ATOM 3091 N N . LEU A 1 371 ? -21.130 -5.319 -20.938 1.00 34.47 371 LEU A N 1
ATOM 3092 C CA . LEU A 1 371 ? -20.171 -6.302 -21.466 1.00 34.47 371 LEU A CA 1
ATOM 3093 C C . LEU A 1 371 ? -20.564 -6.761 -22.877 1.00 34.47 371 LEU A C 1
ATOM 3095 O O . LEU A 1 371 ? -20.665 -7.947 -23.172 1.00 34.47 371 LEU A O 1
ATOM 3099 N N . SER A 1 372 ? -20.734 -5.817 -23.794 1.00 37.97 372 SER A N 1
ATOM 3100 C CA . SER A 1 372 ? -20.663 -6.117 -25.224 1.00 37.97 372 SER A CA 1
ATOM 3101 C C . SER A 1 372 ? -20.339 -4.849 -25.991 1.00 37.97 372 SER A C 1
ATOM 3103 O O . SER A 1 372 ? -21.248 -4.107 -26.338 1.00 37.97 372 SER A O 1
ATOM 3105 N N . ASN A 1 373 ? -19.050 -4.574 -26.192 1.00 31.23 373 ASN A N 1
ATOM 3106 C CA . ASN A 1 373 ? -18.503 -3.929 -27.391 1.00 31.23 373 ASN A CA 1
ATOM 3107 C C . ASN A 1 373 ? -17.018 -3.644 -27.171 1.00 31.23 373 ASN A C 1
ATOM 3109 O O . ASN A 1 3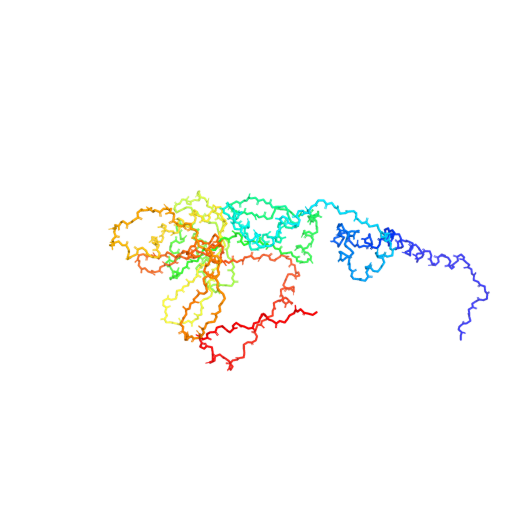73 ? -16.668 -2.598 -26.653 1.00 31.23 373 ASN A O 1
ATOM 3113 N N . GLU A 1 374 ? -16.159 -4.592 -27.555 1.00 31.83 374 GLU A N 1
ATOM 3114 C CA . GLU A 1 374 ? -14.815 -4.315 -28.093 1.00 31.83 374 GLU A CA 1
ATOM 3115 C C . GLU A 1 374 ? -14.182 -5.627 -28.591 1.00 31.83 374 GLU A C 1
ATOM 3117 O O . GLU A 1 374 ? -13.331 -6.256 -27.962 1.00 31.83 374 GLU A O 1
ATOM 3122 N N . ALA A 1 375 ? -14.651 -6.073 -29.757 1.00 32.94 375 ALA A N 1
ATOM 3123 C CA . ALA A 1 375 ? -13.936 -7.004 -30.618 1.00 32.94 375 ALA A CA 1
ATOM 3124 C C . ALA A 1 375 ? -14.268 -6.671 -32.078 1.00 32.94 375 ALA A C 1
ATOM 3126 O O . ALA A 1 375 ? -15.171 -7.260 -32.670 1.00 32.94 375 ALA A O 1
ATOM 3127 N N . LYS A 1 376 ? -13.530 -5.714 -32.642 1.00 33.00 376 LYS A N 1
ATOM 3128 C CA . LYS A 1 376 ? -13.203 -5.640 -34.069 1.00 33.00 376 LYS A CA 1
ATOM 3129 C C . LYS A 1 376 ? -11.758 -5.183 -34.216 1.00 33.00 376 LYS A C 1
ATOM 3131 O O . LYS A 1 376 ? -11.381 -4.217 -33.519 1.00 33.00 376 LYS A O 1
#

Foldseek 3Di:
DPDDDPDDDVVVVCVVCVVVVVVVVVVVVVQCQDPALLSSDDPVLRDPPCLVPVVSDPPVSSVSNVVVHDPDDDDDDDDDVVVVCDVVCVLVVVLVVCVQAPEAPCNVVLVVFADWDDDLRHTHGDGGPDPCPVVQVCCQAANKDKDWPQQWWKKKKKFQLVLVLVLQPQWFPVVVSVVCPDVVQQQQPDKDKGWTAQGNPPPPHIQGIKIKTKDHDDDPPPPNPIIMIMITHHSNRVVVVVVRSCVSQVWDWDPPPPPPPDDDDDDDDDDDDDDDDDDDDDDDDDDDDDDDPPVVVVVVVVSHPQPPDNWTKIAHPVRRMIMITNRSPDIDMDMGYDNRVVVCVVPDDDDDDDPVCPVVPPPDDDDPDDDDDDDD